Protein AF-0000000080302665 (afdb_homodimer)

Secondary structure (DSSP, 8-state):
-EEEEEEE-TT-HHHHHHHHHHHHHTTTS-EEEEEEE--HHHHHHHHT---GGGSHHHHHHHHHHHHHHHHHHT------SSSS---HHHHHHHHHTS-TT----HHHHHHHHHHHHSSS--TT-HHHHHHHHHHH--SS-TTSHHHHHHHHHHHHHHHHTT--SSSEEEETTEEEESHHHHHHHHHHHTT-TTTTSHHHHHHTS----PPP--/-EEEEEEE-TT-HHHHHHHHHHHHHTTTS-EEEEEEE--HHHHHHHHT---GGGSHHHHHHHHHHHHHHHHHHT------SSSS---HHHHHHHHHTS-TT----HHHHHHHHHHHHSSS--TT-HHHHHHHHHHH--SS-TTSHHHHHHHHHHHHHHHHTT--SSSEEEETTEEEESHHHHHHHHHHHTT-HHHHSHHHHHHTS----PPP--

Radius of gyration: 22.46 Å; Cα contacts (8 Å, |Δi|>4): 726; chains: 2; bounding box: 44×65×54 Å

Structure (mmCIF, N/CA/C/O backbone):
data_AF-0000000080302665-model_v1
#
loop_
_entity.id
_entity.type
_entity.pdbx_description
1 polymer '2-hydroxychromene-2-carboxylate isomerase'
#
loop_
_atom_site.group_PDB
_atom_site.id
_atom_site.type_symbol
_atom_site.label_atom_id
_atom_site.label_alt_id
_atom_site.label_comp_id
_atom_site.label_asym_id
_atom_site.label_entity_id
_atom_site.label_seq_id
_atom_site.pdbx_PDB_ins_code
_atom_site.Cartn_x
_atom_site.Cartn_y
_atom_site.Cartn_z
_atom_site.occupancy
_atom_site.B_iso_or_equiv
_atom_site.auth_seq_id
_atom_site.auth_comp_id
_atom_site.auth_asym_id
_atom_site.auth_atom_id
_atom_site.pdbx_PDB_model_num
ATOM 1 N N . MET A 1 1 ? -13.914 -25.578 5.695 1 91.56 1 MET A N 1
ATOM 2 C CA . MET A 1 1 ? -12.617 -25.438 5.031 1 91.56 1 MET A CA 1
ATOM 3 C C . MET A 1 1 ? -12.539 -24.109 4.285 1 91.56 1 MET A C 1
ATOM 5 O O . MET A 1 1 ? -13.477 -23.734 3.57 1 91.56 1 MET A O 1
ATOM 9 N N . LEU A 1 2 ? -11.477 -23.328 4.523 1 94.31 2 LEU A N 1
ATOM 10 C CA . LEU A 1 2 ? -11.227 -22.062 3.859 1 94.31 2 LEU A CA 1
ATOM 11 C C . LEU A 1 2 ? -10.719 -22.281 2.438 1 94.31 2 LEU A C 1
ATOM 13 O O . LEU A 1 2 ? -9.703 -22.938 2.232 1 94.31 2 LEU A O 1
ATOM 17 N N . ASP A 1 3 ? -11.523 -21.781 1.438 1 97.88 3 ASP A N 1
ATOM 18 C CA . ASP A 1 3 ? -11.125 -21.859 0.038 1 97.88 3 ASP A CA 1
ATOM 19 C C . ASP A 1 3 ? -10.547 -20.531 -0.442 1 97.88 3 ASP A C 1
ATOM 21 O O . ASP A 1 3 ? -11.273 -19.547 -0.567 1 97.88 3 ASP A O 1
ATOM 25 N N . ILE A 1 4 ? -9.305 -20.5 -0.77 1 98.62 4 ILE A N 1
ATOM 26 C CA . ILE A 1 4 ? -8.602 -19.25 -1.061 1 98.62 4 ILE A CA 1
ATOM 27 C C . ILE A 1 4 ? -8.141 -19.25 -2.518 1 98.62 4 ILE A C 1
ATOM 29 O O . ILE A 1 4 ? -7.488 -20.188 -2.973 1 98.62 4 ILE A O 1
ATOM 33 N N . ASP A 1 5 ? -8.539 -18.281 -3.295 1 98.81 5 ASP A N 1
ATOM 34 C CA . ASP A 1 5 ? -7.863 -17.953 -4.547 1 98.81 5 ASP A CA 1
ATOM 35 C C . ASP A 1 5 ? -6.707 -16.984 -4.309 1 98.81 5 ASP A C 1
ATOM 37 O O . ASP A 1 5 ? -6.902 -15.906 -3.746 1 98.81 5 ASP A O 1
ATOM 41 N N . PHE A 1 6 ? -5.559 -17.391 -4.609 1 98.88 6 PHE A N 1
ATOM 42 C CA . PHE A 1 6 ? -4.352 -16.594 -4.441 1 98.88 6 PHE A CA 1
ATOM 43 C C . PHE A 1 6 ? -3.895 -16.016 -5.777 1 98.88 6 PHE A C 1
ATOM 45 O O . PHE A 1 6 ? -3.232 -16.703 -6.559 1 98.88 6 PHE A O 1
ATOM 52 N N . TYR A 1 7 ? -4.238 -14.781 -6.109 1 98.94 7 TYR A N 1
ATOM 53 C CA . TYR A 1 7 ? -3.836 -14.102 -7.336 1 98.94 7 TYR A CA 1
ATOM 54 C C . TYR A 1 7 ? -2.441 -13.5 -7.191 1 98.94 7 TYR A C 1
ATOM 56 O O . TYR A 1 7 ? -2.176 -12.75 -6.254 1 98.94 7 TYR A O 1
ATOM 64 N N . PHE A 1 8 ? -1.547 -13.812 -8.141 1 98.88 8 PHE A N 1
ATOM 65 C CA . PHE A 1 8 ? -0.193 -13.297 -7.98 1 98.88 8 PHE A CA 1
ATOM 66 C C . PHE A 1 8 ? 0.51 -13.195 -9.328 1 98.88 8 PHE A C 1
ATOM 68 O O . PHE A 1 8 ? 0.053 -13.766 -10.32 1 98.88 8 PHE A O 1
ATOM 75 N N . ASP A 1 9 ? 1.439 -12.391 -9.422 1 98.88 9 ASP A N 1
ATOM 76 C CA . ASP A 1 9 ? 2.479 -12.258 -10.438 1 98.88 9 ASP A CA 1
ATOM 77 C C . ASP A 1 9 ? 3.869 -12.352 -9.812 1 98.88 9 ASP A C 1
ATOM 79 O O . ASP A 1 9 ? 4.172 -11.641 -8.852 1 98.88 9 ASP A O 1
ATOM 83 N N . PRO A 1 10 ? 4.723 -13.195 -10.336 1 98.62 10 PRO A N 1
ATOM 84 C CA . PRO A 1 10 ? 6.043 -13.383 -9.727 1 98.62 10 PRO A CA 1
ATOM 85 C C . PRO A 1 10 ? 6.863 -12.094 -9.703 1 98.62 10 PRO A C 1
ATOM 87 O O . PRO A 1 10 ? 7.891 -12.023 -9.016 1 98.62 10 PRO A O 1
ATOM 90 N N . VAL A 1 11 ? 6.449 -11.086 -10.375 1 97.44 11 VAL A N 1
ATOM 91 C CA . VAL A 1 11 ? 7.176 -9.82 -10.391 1 97.44 11 VAL A CA 1
ATOM 92 C C . VAL A 1 11 ? 7.051 -9.141 -9.023 1 97.44 11 VAL A C 1
ATOM 94 O O . VAL A 1 11 ? 7.871 -8.289 -8.672 1 97.44 11 VAL A O 1
ATOM 97 N N . SER A 1 12 ? 6.055 -9.484 -8.234 1 97.75 12 SER A N 1
ATOM 98 C CA . SER A 1 12 ? 5.773 -8.805 -6.973 1 97.75 12 SER A CA 1
ATOM 99 C C . SER A 1 12 ? 6.531 -9.453 -5.82 1 97.75 12 SER A C 1
ATOM 101 O O . SER A 1 12 ? 6.301 -10.617 -5.492 1 97.75 12 SER A O 1
ATOM 103 N N . PRO A 1 13 ? 7.32 -8.703 -5.141 1 97.25 13 PRO A N 1
ATOM 104 C CA . PRO A 1 13 ? 7.984 -9.266 -3.959 1 97.25 13 PRO A CA 1
ATOM 105 C C . PRO A 1 13 ? 7.012 -9.539 -2.812 1 97.25 13 PRO A C 1
ATOM 107 O O . PRO A 1 13 ? 7.238 -10.445 -2.01 1 97.25 13 PRO A O 1
ATOM 110 N N . TYR A 1 14 ? 5.953 -8.789 -2.729 1 98.12 14 TYR A N 1
ATOM 111 C CA . TYR A 1 14 ? 4.945 -9.039 -1.705 1 98.12 14 TYR A CA 1
ATOM 112 C C . TYR A 1 14 ? 4.258 -10.383 -1.929 1 98.12 14 TYR A C 1
ATOM 114 O O . TYR A 1 14 ? 3.896 -11.07 -0.971 1 98.12 14 TYR A O 1
ATOM 122 N N . ALA A 1 15 ? 4.066 -10.672 -3.195 1 98.56 15 ALA A N 1
ATOM 123 C CA . ALA A 1 15 ? 3.482 -11.977 -3.518 1 98.56 15 ALA A CA 1
ATOM 124 C C . ALA A 1 15 ? 4.387 -13.109 -3.059 1 98.56 15 ALA A C 1
ATOM 126 O O . ALA A 1 15 ? 3.912 -14.125 -2.541 1 98.56 15 ALA A O 1
ATOM 127 N N . CYS A 1 16 ? 5.707 -12.93 -3.244 1 98.5 16 CYS A N 1
ATOM 128 C CA . CYS A 1 16 ? 6.664 -13.93 -2.785 1 98.5 16 CYS A CA 1
ATOM 129 C C . CYS A 1 16 ? 6.586 -14.109 -1.274 1 98.5 16 CYS A C 1
ATOM 131 O O . CYS A 1 16 ? 6.492 -15.234 -0.782 1 98.5 16 CYS A O 1
ATOM 133 N N . LEU A 1 17 ? 6.555 -13.016 -0.546 1 98.44 17 LEU A N 1
ATOM 134 C CA . LEU A 1 17 ? 6.492 -13.086 0.91 1 98.44 17 LEU A CA 1
ATOM 135 C C . LEU A 1 17 ? 5.191 -13.734 1.369 1 98.44 17 LEU A C 1
ATOM 137 O O . LEU A 1 17 ? 5.191 -14.57 2.271 1 98.44 17 LEU A O 1
ATOM 141 N N . ALA A 1 18 ? 4.094 -13.312 0.755 1 98.69 18 ALA A N 1
ATOM 142 C CA . ALA A 1 18 ? 2.795 -13.859 1.141 1 98.69 18 ALA A CA 1
ATOM 143 C C . ALA A 1 18 ? 2.732 -15.359 0.881 1 98.69 18 ALA A C 1
ATOM 145 O O . ALA A 1 18 ? 2.23 -16.125 1.715 1 98.69 18 ALA A O 1
ATOM 146 N N . PHE A 1 19 ? 3.238 -15.781 -0.274 1 98.75 19 PHE A N 1
ATOM 147 C CA . PHE A 1 19 ? 3.262 -17.203 -0.63 1 98.75 19 PHE A CA 1
ATOM 148 C C . PHE A 1 19 ? 4.039 -18 0.405 1 98.75 19 PHE A C 1
ATOM 150 O O . PHE A 1 19 ? 3.555 -19.031 0.888 1 98.75 19 PHE A O 1
ATOM 157 N N . GLU A 1 20 ? 5.188 -17.516 0.778 1 98.25 20 GLU A N 1
ATOM 158 C CA . GLU A 1 20 ? 6.059 -18.234 1.7 1 98.25 20 GLU A CA 1
ATOM 159 C C . GLU A 1 20 ? 5.492 -18.234 3.117 1 98.25 20 GLU A C 1
ATOM 161 O O . GLU A 1 20 ? 5.641 -19.203 3.855 1 98.25 20 GLU A O 1
ATOM 166 N N . HIS A 1 21 ? 4.844 -17.141 3.449 1 98.31 21 HIS A N 1
ATOM 167 C CA . HIS A 1 21 ? 4.348 -16.953 4.812 1 98.31 21 HIS A CA 1
ATOM 168 C C . HIS A 1 21 ? 3.004 -17.656 5.004 1 98.31 21 HIS A C 1
ATOM 170 O O . HIS A 1 21 ? 2.604 -17.938 6.137 1 98.31 21 HIS A O 1
ATOM 176 N N . LEU A 1 22 ? 2.328 -17.984 3.963 1 98.25 22 LEU A N 1
ATOM 177 C CA . LEU A 1 22 ? 0.931 -18.406 3.945 1 98.25 22 LEU A CA 1
ATOM 178 C C . LEU A 1 22 ? 0.719 -19.625 4.836 1 98.25 22 LEU A C 1
ATOM 180 O O . LEU A 1 22 ? -0.171 -19.625 5.691 1 98.25 22 LEU A O 1
ATOM 184 N N . PRO A 1 23 ? 1.587 -20.672 4.723 1 97.44 23 PRO A N 1
ATOM 185 C CA . PRO A 1 23 ? 1.359 -21.844 5.566 1 97.44 23 PRO A CA 1
ATOM 186 C C . PRO A 1 23 ? 1.449 -21.531 7.059 1 97.44 23 PRO A C 1
ATOM 188 O O . PRO A 1 23 ? 0.625 -22 7.844 1 97.44 23 PRO A O 1
ATOM 191 N N . GLN A 1 24 ? 2.396 -20.688 7.426 1 97.56 24 GLN A N 1
ATOM 192 C CA . GLN A 1 24 ? 2.543 -20.312 8.828 1 97.56 24 GLN A CA 1
ATOM 193 C C . GLN A 1 24 ? 1.374 -19.438 9.289 1 97.56 24 GLN A C 1
ATOM 195 O O . GLN A 1 24 ? 0.871 -19.609 10.398 1 97.56 24 GLN A O 1
ATOM 200 N N . ALA A 1 25 ? 0.979 -18.5 8.445 1 97.5 25 ALA A N 1
ATOM 201 C CA . ALA A 1 25 ? -0.105 -17.578 8.781 1 97.5 25 ALA A CA 1
ATOM 202 C C . ALA A 1 25 ? -1.413 -18.328 9.008 1 97.5 25 ALA A C 1
ATOM 204 O O . ALA A 1 25 ? -2.227 -17.938 9.844 1 97.5 25 ALA A O 1
ATOM 205 N N . LEU A 1 26 ? -1.594 -19.438 8.305 1 97.5 26 LEU A N 1
ATOM 206 C CA . LEU A 1 26 ? -2.865 -20.156 8.344 1 97.5 26 LEU A CA 1
ATOM 207 C C . LEU A 1 26 ? -2.766 -21.406 9.219 1 97.5 26 LEU A C 1
ATOM 209 O O . LEU A 1 26 ? -3.627 -22.281 9.164 1 97.5 26 LEU A O 1
ATOM 213 N N . GLU A 1 27 ? -1.703 -21.469 9.984 1 96.88 27 GLU A N 1
ATOM 214 C CA . GLU A 1 27 ? -1.515 -22.625 10.859 1 96.88 27 GLU A CA 1
ATOM 215 C C . GLU A 1 27 ? -2.723 -22.828 11.773 1 96.88 27 GLU A C 1
ATOM 217 O O . GLU A 1 27 ? -3.229 -21.875 12.367 1 96.88 27 GLU A O 1
ATOM 222 N N . GLY A 1 28 ? -3.24 -24.062 11.836 1 96.25 28 GLY A N 1
ATOM 223 C CA . GLY A 1 28 ? -4.371 -24.406 12.688 1 96.25 28 GLY A CA 1
ATOM 224 C C . GLY A 1 28 ? -5.707 -24.297 11.969 1 96.25 28 GLY A C 1
ATOM 225 O O . GLY A 1 28 ? -6.742 -24.688 12.516 1 96.25 28 GLY A O 1
ATOM 226 N N . LEU A 1 29 ? -5.684 -23.812 10.773 1 96 29 LEU A N 1
ATOM 227 C CA . LEU A 1 29 ? -6.902 -23.703 9.977 1 96 29 LEU A CA 1
ATOM 228 C C . LEU A 1 29 ? -6.926 -24.75 8.867 1 96 29 LEU A C 1
ATOM 230 O O . LEU A 1 29 ? -5.879 -25.125 8.336 1 96 29 LEU A O 1
ATOM 234 N N . SER A 1 30 ? -8.078 -25.281 8.602 1 96.5 30 SER A N 1
ATOM 235 C CA . SER A 1 30 ? -8.273 -26.094 7.41 1 96.5 30 SER A CA 1
ATOM 236 C C . SER A 1 30 ? -8.5 -25.219 6.176 1 96.5 30 SER A C 1
ATOM 238 O O . SER A 1 30 ? -9.422 -24.391 6.152 1 96.5 30 SER A O 1
ATOM 240 N N . TYR A 1 31 ? -7.625 -25.359 5.191 1 97.5 31 TYR A N 1
ATOM 241 C CA . TYR A 1 31 ? -7.734 -24.469 4.031 1 97.5 31 TYR A CA 1
ATOM 242 C C . TYR A 1 31 ? -7.266 -25.188 2.766 1 97.5 31 TYR A C 1
ATOM 244 O O . TYR A 1 31 ? -6.566 -26.203 2.838 1 97.5 31 TYR A O 1
ATOM 252 N N . ALA A 1 32 ? -7.73 -24.719 1.673 1 97.81 32 ALA A N 1
ATOM 253 C CA . ALA A 1 32 ? -7.242 -25.031 0.331 1 97.81 32 ALA A CA 1
ATOM 254 C C . ALA A 1 32 ? -6.914 -23.75 -0.444 1 97.81 32 ALA A C 1
ATOM 256 O O . ALA A 1 32 ? -7.641 -22.766 -0.354 1 97.81 32 ALA A O 1
ATOM 257 N N . VAL A 1 33 ? -5.844 -23.797 -1.149 1 98.25 33 VAL A N 1
ATOM 258 C CA . VAL A 1 33 ? -5.438 -22.641 -1.921 1 98.25 33 VAL A CA 1
ATOM 259 C C . VAL A 1 33 ? -5.379 -22.984 -3.406 1 98.25 33 VAL A C 1
ATOM 261 O O . VAL A 1 33 ? -4.781 -24 -3.787 1 98.25 33 VAL A O 1
ATOM 264 N N . ARG A 1 34 ? -6.062 -22.25 -4.203 1 98.5 34 ARG A N 1
ATOM 265 C CA . ARG A 1 34 ? -5.883 -22.25 -5.648 1 98.5 34 ARG A CA 1
ATOM 266 C C . ARG A 1 34 ? -4.996 -21.094 -6.086 1 98.5 34 ARG A C 1
ATOM 268 O O . ARG A 1 34 ? -5.367 -19.922 -5.934 1 98.5 34 ARG A O 1
ATOM 275 N N . TYR A 1 35 ? -3.859 -21.391 -6.559 1 98.75 35 TYR A N 1
ATOM 276 C CA . TYR A 1 35 ? -2.934 -20.359 -7.027 1 98.75 35 TYR A CA 1
ATOM 277 C C . TYR A 1 35 ? -3.291 -19.906 -8.438 1 98.75 35 TYR A C 1
ATOM 279 O O . TYR A 1 35 ? -3.426 -20.719 -9.344 1 98.75 35 TYR A O 1
ATOM 287 N N . ARG A 1 36 ? -3.428 -18.609 -8.633 1 98.69 36 ARG A N 1
ATOM 288 C CA . ARG A 1 36 ? -3.896 -18.047 -9.898 1 98.69 36 ARG A CA 1
ATOM 289 C C . ARG A 1 36 ? -2.914 -17.016 -10.445 1 98.69 36 ARG A C 1
ATOM 291 O O . ARG A 1 36 ? -3.029 -15.828 -10.148 1 98.69 36 ARG A O 1
ATOM 298 N N . PRO A 1 37 ? -2.02 -17.469 -11.328 1 98.75 37 PRO A N 1
ATOM 299 C CA . PRO A 1 37 ? -1.153 -16.484 -11.984 1 98.75 37 PRO A CA 1
ATOM 300 C C . PRO A 1 37 ? -1.936 -15.477 -12.828 1 98.75 37 PRO A C 1
ATOM 302 O O . PRO A 1 37 ? -2.842 -15.859 -13.57 1 98.75 37 PRO A O 1
ATOM 305 N N . VAL A 1 38 ? -1.624 -14.234 -12.688 1 98.88 38 VAL A N 1
ATOM 306 C CA . VAL A 1 38 ? -2.223 -13.141 -13.453 1 98.88 38 VAL A CA 1
ATOM 307 C C . VAL A 1 38 ? -1.138 -12.156 -13.883 1 98.88 38 VAL A C 1
ATOM 309 O O . VAL A 1 38 ? -0.105 -12.031 -13.219 1 98.88 38 VAL A O 1
ATOM 312 N N . LEU A 1 39 ? -1.388 -11.547 -15.008 1 98.75 39 LEU A N 1
ATOM 313 C CA . LEU A 1 39 ? -0.465 -10.523 -15.477 1 98.75 39 LEU A CA 1
ATOM 314 C C . LEU A 1 39 ? -0.756 -9.18 -14.812 1 98.75 39 LEU A C 1
ATOM 316 O O . LEU A 1 39 ? -1.741 -8.516 -15.141 1 98.75 39 LEU A O 1
ATOM 320 N N . PHE A 1 40 ? 0.15 -8.773 -13.93 1 98.19 40 PHE A N 1
ATOM 321 C CA . PHE A 1 40 ? -0.046 -7.547 -13.164 1 98.19 40 PHE A CA 1
ATOM 322 C C . PHE A 1 40 ? -0.107 -6.336 -14.086 1 98.19 40 PHE A C 1
ATOM 324 O O . PHE A 1 40 ? -0.953 -5.457 -13.906 1 98.19 40 PHE A O 1
ATOM 331 N N . ALA A 1 41 ? 0.733 -6.285 -15.078 1 96.81 41 ALA A N 1
ATOM 332 C CA . ALA A 1 41 ? 0.756 -5.18 -16.031 1 96.81 41 ALA A CA 1
ATOM 333 C C . ALA A 1 41 ? -0.602 -5.012 -16.703 1 96.81 41 ALA A C 1
ATOM 335 O O . ALA A 1 41 ? -1.029 -3.887 -16.984 1 96.81 41 ALA A O 1
ATOM 336 N N . GLY A 1 42 ? -1.218 -6.156 -17 1 97 42 GLY A N 1
ATOM 337 C CA . GLY A 1 42 ? -2.557 -6.094 -17.562 1 97 42 GLY A CA 1
ATOM 338 C C . GLY A 1 42 ? -3.568 -5.457 -16.641 1 97 42 GLY A C 1
ATOM 339 O O . GLY A 1 42 ? -4.422 -4.684 -17.078 1 97 42 GLY A O 1
ATOM 340 N N . MET A 1 43 ? -3.479 -5.762 -15.359 1 96.75 43 MET A N 1
ATOM 341 C CA . MET A 1 43 ? -4.352 -5.164 -14.352 1 96.75 43 MET A CA 1
ATOM 342 C C . MET A 1 43 ? -4.117 -3.662 -14.25 1 96.75 43 MET A C 1
ATOM 344 O O . MET A 1 43 ? -5.07 -2.883 -14.195 1 96.75 43 MET A O 1
ATOM 348 N N . LEU A 1 44 ? -2.836 -3.289 -14.203 1 96 44 LEU A N 1
ATOM 349 C CA . LEU A 1 44 ? -2.467 -1.879 -14.141 1 96 44 LEU A CA 1
ATOM 350 C C . LEU A 1 44 ? -3.014 -1.115 -15.336 1 96 44 LEU A C 1
ATOM 352 O O . LEU A 1 44 ? -3.555 -0.017 -15.188 1 96 44 LEU A O 1
ATOM 356 N N . ALA A 1 45 ? -2.883 -1.686 -16.516 1 95.88 45 ALA A N 1
ATOM 357 C CA . ALA A 1 45 ? -3.395 -1.065 -17.734 1 95.88 45 ALA A CA 1
ATOM 358 C C . ALA A 1 45 ? -4.91 -0.884 -17.656 1 95.88 45 ALA A C 1
ATOM 360 O O . ALA A 1 45 ? -5.43 0.184 -17.984 1 95.88 45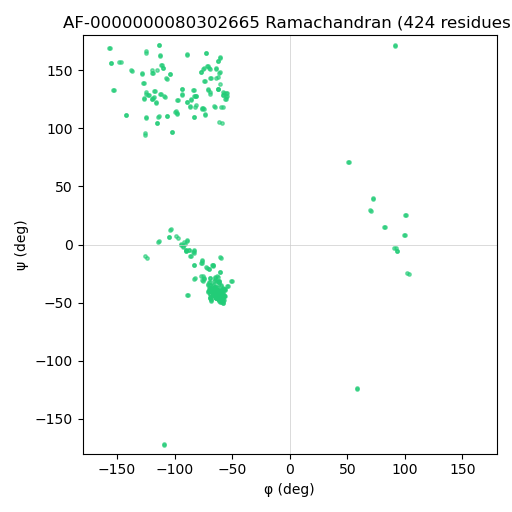 ALA A O 1
ATOM 361 N N . HIS A 1 46 ? -5.586 -1.893 -17.203 1 96.69 46 HIS A N 1
ATOM 362 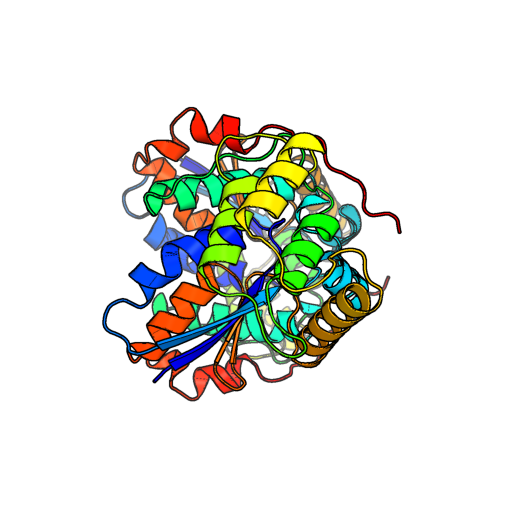C CA . HIS A 1 46 ? -7.039 -1.831 -17.109 1 96.69 46 HIS A CA 1
ATOM 363 C C . HIS A 1 46 ? -7.484 -0.71 -16.172 1 96.69 46 HIS A C 1
ATOM 365 O O . HIS A 1 46 ? -8.383 0.067 -16.516 1 96.69 46 HIS A O 1
ATOM 371 N N . TRP A 1 47 ? -6.816 -0.631 -15.062 1 95.69 47 TRP A N 1
ATOM 372 C CA . TRP A 1 47 ? -7.23 0.321 -14.039 1 95.69 47 TRP A CA 1
ATOM 373 C C . TRP A 1 47 ? -6.594 1.687 -14.273 1 95.69 47 TRP A C 1
ATOM 375 O O . TRP A 1 47 ? -6.859 2.639 -13.539 1 95.69 47 TRP A O 1
ATOM 385 N N . GLY A 1 48 ? -5.734 1.808 -15.242 1 92.81 48 GLY A N 1
ATOM 386 C CA . GLY A 1 48 ? -5.109 3.072 -15.594 1 92.81 48 GLY A CA 1
ATOM 387 C C . GLY A 1 48 ? -4.074 3.529 -14.586 1 92.81 48 GLY A C 1
ATOM 388 O O . GLY A 1 48 ? -3.986 4.719 -14.273 1 92.81 48 GLY A O 1
ATOM 389 N N . GLN A 1 49 ? -3.287 2.555 -14.086 1 90.88 49 GLN A N 1
ATOM 390 C CA . GLN A 1 49 ? -2.303 2.857 -13.055 1 90.88 49 GLN A CA 1
ATOM 391 C C . GLN A 1 49 ? -0.888 2.545 -13.531 1 90.88 49 GLN A C 1
ATOM 393 O O . GLN A 1 49 ? -0.689 1.652 -14.359 1 90.88 49 GLN A O 1
ATOM 398 N N . LYS A 1 50 ? 0.001 3.385 -13 1 89.5 50 LYS A N 1
ATOM 399 C CA . LYS A 1 50 ? 1.403 2.986 -13.086 1 89.5 50 LYS A CA 1
ATOM 400 C C . LYS A 1 50 ? 1.734 1.916 -12.055 1 89.5 50 LYS A C 1
ATOM 402 O O . LYS A 1 50 ? 1.168 1.908 -10.961 1 89.5 50 LYS A O 1
ATOM 407 N N . GLY A 1 51 ? 2.684 1.087 -12.492 1 88.94 51 GLY A N 1
ATOM 408 C CA . GLY A 1 51 ? 3.205 0.158 -11.5 1 88.94 51 GLY A CA 1
ATOM 409 C C . GLY A 1 51 ? 4.023 0.837 -10.414 1 88.94 51 GLY A C 1
ATOM 410 O O . GLY A 1 51 ? 4.719 1.819 -10.68 1 88.94 51 GLY A O 1
ATOM 411 N N . PRO A 1 52 ? 3.869 0.296 -9.18 1 85.75 52 PRO A N 1
ATOM 412 C CA . PRO A 1 52 ? 4.648 0.887 -8.094 1 85.75 52 PRO A CA 1
ATOM 413 C C . PRO A 1 52 ? 6.133 1.017 -8.43 1 85.75 52 PRO A C 1
ATOM 415 O O . PRO A 1 52 ? 6.773 1.998 -8.047 1 85.75 52 PRO A O 1
ATOM 418 N N . ALA A 1 53 ? 6.598 0.146 -9.188 1 83.94 53 ALA A N 1
ATOM 419 C CA . ALA A 1 53 ? 8.031 0.1 -9.469 1 83.94 53 ALA A CA 1
ATOM 420 C C . ALA A 1 53 ? 8.398 1.082 -10.578 1 83.94 53 ALA A C 1
ATOM 422 O O . ALA A 1 53 ? 9.578 1.316 -10.836 1 83.94 53 ALA A O 1
ATOM 423 N N . GLU A 1 54 ? 7.383 1.699 -11.141 1 86.56 54 GLU A N 1
ATOM 424 C CA . GLU A 1 54 ? 7.633 2.682 -12.188 1 86.56 54 GLU A CA 1
ATOM 425 C C . GLU A 1 54 ? 7.898 4.066 -11.602 1 86.56 54 GLU A C 1
ATOM 427 O O . GLU A 1 54 ? 8.281 4.988 -12.32 1 86.56 54 GLU A O 1
ATOM 432 N N . ILE A 1 55 ? 7.664 4.203 -10.312 1 89.69 55 ILE A N 1
ATOM 433 C CA . ILE A 1 55 ? 7.965 5.402 -9.539 1 89.69 55 ILE A CA 1
ATOM 434 C C . ILE A 1 55 ? 9.18 5.152 -8.648 1 89.69 55 ILE A C 1
ATOM 436 O O . ILE A 1 55 ? 9.078 4.453 -7.633 1 89.69 55 ILE A O 1
ATOM 440 N N . GLU A 1 56 ? 10.25 5.809 -8.984 1 90.44 56 GLU A N 1
ATOM 441 C CA . GLU A 1 56 ? 11.547 5.43 -8.43 1 90.44 56 GLU A CA 1
ATOM 442 C C . GLU A 1 56 ? 11.531 5.5 -6.906 1 90.44 56 GLU A C 1
ATOM 444 O O . GLU A 1 56 ? 11.938 4.547 -6.234 1 90.44 56 GLU A O 1
ATOM 449 N N . PRO A 1 57 ? 11.047 6.668 -6.316 1 93.06 57 PRO A N 1
ATOM 450 C CA . PRO A 1 57 ? 11.055 6.688 -4.852 1 93.06 57 PRO A CA 1
ATOM 451 C C . PRO A 1 57 ? 10.148 5.621 -4.246 1 93.06 57 PRO A C 1
ATOM 453 O O . PRO A 1 57 ? 10.438 5.094 -3.17 1 93.06 57 PRO A O 1
ATOM 456 N N . LYS A 1 58 ? 9.086 5.312 -4.93 1 94.81 58 LYS A N 1
ATOM 457 C CA . LYS A 1 58 ? 8.18 4.27 -4.461 1 94.81 58 LYS A CA 1
ATOM 458 C C . LYS A 1 58 ? 8.82 2.891 -4.586 1 94.81 58 LYS A C 1
ATOM 460 O O . LYS A 1 58 ? 8.664 2.045 -3.701 1 94.81 58 LYS A O 1
ATOM 465 N N . ARG A 1 59 ? 9.508 2.656 -5.648 1 93.12 59 ARG A N 1
ATOM 466 C CA . ARG A 1 59 ? 10.25 1.413 -5.816 1 93.12 59 ARG A CA 1
ATOM 467 C C . ARG A 1 59 ? 11.266 1.226 -4.695 1 93.12 59 ARG A C 1
ATOM 469 O O . ARG A 1 59 ? 11.328 0.16 -4.078 1 93.12 59 ARG A O 1
ATOM 476 N N . ALA A 1 60 ? 12.031 2.285 -4.441 1 93.38 60 ALA A N 1
ATOM 477 C CA . ALA A 1 60 ? 13.031 2.225 -3.383 1 93.38 60 ALA A CA 1
ATOM 478 C C . ALA A 1 60 ? 12.391 1.929 -2.033 1 93.38 60 ALA A C 1
ATOM 480 O O . ALA A 1 60 ? 12.875 1.082 -1.278 1 93.38 60 ALA A O 1
ATOM 481 N N . TRP A 1 61 ? 11.297 2.613 -1.77 1 94.56 61 TRP A N 1
ATOM 482 C CA . TRP A 1 61 ? 10.57 2.379 -0.526 1 94.56 61 TRP A CA 1
ATOM 483 C C . TRP A 1 61 ? 10.078 0.938 -0.448 1 94.56 61 TRP A C 1
ATOM 485 O O . TRP A 1 61 ? 10.203 0.286 0.59 1 94.56 61 TRP A O 1
ATOM 495 N N . THR A 1 62 ? 9.539 0.464 -1.541 1 95 62 THR A N 1
ATOM 496 C CA . THR A 1 62 ? 8.984 -0.884 -1.595 1 95 62 THR A CA 1
ATOM 497 C C . THR A 1 62 ? 10.039 -1.92 -1.229 1 95 62 THR A C 1
ATOM 499 O O . THR A 1 62 ? 9.797 -2.791 -0.389 1 95 62 THR A O 1
ATOM 502 N N . PHE A 1 63 ? 11.188 -1.803 -1.721 1 94.62 63 PHE A N 1
ATOM 503 C CA . PHE A 1 63 ? 12.227 -2.799 -1.482 1 94.62 63 PHE A CA 1
ATOM 504 C C . PHE A 1 63 ? 12.797 -2.66 -0.074 1 94.62 63 PHE A C 1
ATOM 506 O O . PHE A 1 63 ? 13.18 -3.656 0.546 1 94.62 63 PHE A O 1
ATOM 513 N N . ARG A 1 64 ? 12.82 -1.418 0.477 1 95.88 64 ARG A N 1
ATOM 514 C CA . ARG A 1 64 ? 13.195 -1.257 1.877 1 95.88 64 ARG A CA 1
ATOM 515 C C . ARG A 1 64 ? 12.188 -1.932 2.799 1 95.88 64 ARG A C 1
ATOM 517 O O . ARG A 1 64 ? 12.57 -2.652 3.723 1 95.88 64 ARG A O 1
ATOM 524 N N . GLN A 1 65 ? 10.914 -1.69 2.469 1 96.62 65 GLN A N 1
ATOM 525 C CA . GLN A 1 65 ? 9.875 -2.26 3.312 1 96.62 65 GLN A CA 1
ATOM 526 C C . GLN A 1 65 ? 9.836 -3.781 3.191 1 96.62 65 GLN A C 1
ATOM 528 O O . GLN A 1 65 ? 9.789 -4.488 4.199 1 96.62 65 GLN A O 1
ATOM 533 N N . VAL A 1 66 ? 9.852 -4.254 1.953 1 96.31 66 VAL A N 1
ATOM 534 C CA . VAL A 1 66 ? 9.727 -5.691 1.742 1 96.31 66 VAL A CA 1
ATOM 535 C C . VAL A 1 66 ? 10.953 -6.402 2.314 1 96.31 66 VAL A C 1
ATOM 537 O O . VAL A 1 66 ? 10.836 -7.516 2.838 1 96.31 66 VAL A O 1
ATOM 540 N N . GLY A 1 67 ? 12.164 -5.82 2.162 1 95.75 67 GLY A N 1
ATOM 541 C CA . GLY A 1 67 ? 13.344 -6.371 2.809 1 95.75 67 GLY A CA 1
ATOM 542 C C . GLY A 1 67 ? 13.203 -6.488 4.316 1 95.75 67 GLY A C 1
ATOM 543 O O . GLY A 1 67 ? 13.539 -7.523 4.898 1 95.75 67 GLY A O 1
ATOM 544 N N . TRP A 1 68 ? 12.664 -5.438 4.941 1 96.69 68 TRP A N 1
ATOM 545 C CA . TRP A 1 68 ? 12.438 -5.426 6.383 1 96.69 68 TRP A CA 1
ATOM 546 C C . TRP A 1 68 ? 11.414 -6.484 6.777 1 96.69 68 TRP A C 1
ATOM 548 O O . TRP A 1 68 ? 11.602 -7.207 7.758 1 96.69 68 TRP A O 1
ATOM 558 N N . LEU A 1 69 ? 10.352 -6.602 5.996 1 96.94 69 LEU A N 1
ATOM 559 C CA . LEU A 1 69 ? 9.312 -7.586 6.273 1 96.94 69 LEU A CA 1
ATOM 560 C C . LEU A 1 69 ? 9.852 -9.008 6.133 1 96.94 69 LEU A C 1
ATOM 562 O O . LEU A 1 69 ? 9.531 -9.875 6.941 1 96.94 69 LEU A O 1
ATOM 566 N N . ALA A 1 70 ? 10.641 -9.234 5.07 1 96.81 70 ALA A N 1
ATOM 567 C CA . ALA A 1 70 ? 11.281 -10.531 4.898 1 96.81 70 ALA A CA 1
ATOM 568 C C . ALA A 1 70 ? 12.133 -10.891 6.113 1 96.81 70 ALA A C 1
ATOM 570 O O . ALA A 1 70 ? 12.047 -12.016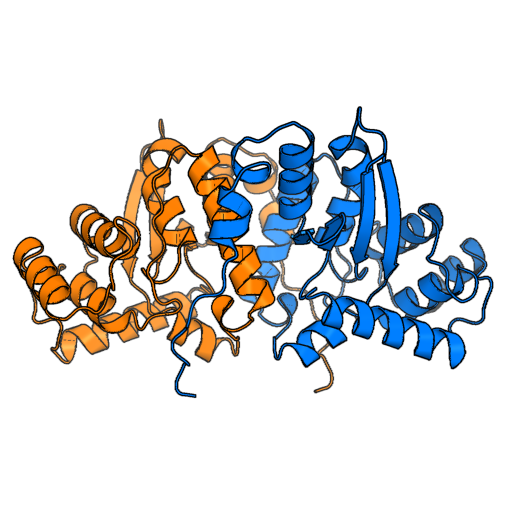 6.629 1 96.81 70 ALA A O 1
ATOM 571 N N . HIS A 1 71 ? 12.883 -9.953 6.586 1 95.25 71 HIS A N 1
ATOM 572 C CA . HIS A 1 71 ? 13.719 -10.133 7.766 1 95.25 71 HIS A CA 1
ATOM 573 C C . HIS A 1 71 ? 12.883 -10.469 8.992 1 95.25 71 HIS A C 1
ATOM 575 O O . HIS A 1 71 ? 13.195 -11.398 9.734 1 95.25 71 HIS A O 1
ATOM 581 N N . ARG A 1 72 ? 11.805 -9.781 9.188 1 94.5 72 ARG A N 1
ATOM 582 C CA . ARG A 1 72 ? 10.938 -9.969 10.344 1 94.5 72 ARG A CA 1
ATOM 583 C C . ARG A 1 72 ? 10.273 -11.344 10.312 1 94.5 72 ARG A C 1
ATOM 585 O O . ARG A 1 72 ? 10.062 -11.961 11.359 1 94.5 72 ARG A O 1
ATOM 592 N N . LEU A 1 73 ? 9.984 -11.805 9.133 1 96 73 LEU A N 1
ATOM 593 C CA . LEU A 1 73 ? 9.258 -13.055 8.969 1 96 73 LEU A CA 1
ATOM 594 C C . LEU A 1 73 ? 10.219 -14.234 8.875 1 96 73 LEU A C 1
ATOM 596 O O . LEU A 1 73 ? 9.781 -15.383 8.789 1 96 73 LEU A O 1
ATOM 600 N N . GLY A 1 74 ? 11.516 -13.93 8.844 1 96.19 74 GLY A N 1
ATOM 601 C CA . GLY A 1 74 ? 12.508 -14.984 8.703 1 96.19 74 GLY A CA 1
ATOM 602 C C . GLY A 1 74 ? 12.516 -15.609 7.32 1 96.19 74 GLY A C 1
ATOM 603 O O . GLY A 1 74 ? 12.758 -16.812 7.18 1 96.19 74 GLY A O 1
ATOM 604 N N . LEU A 1 75 ? 12.164 -14.867 6.371 1 96.44 75 LEU A N 1
ATOM 605 C CA . LEU A 1 75 ? 12.086 -15.359 5 1 96.44 75 LEU A CA 1
ATOM 606 C C . LEU A 1 75 ? 13.273 -14.867 4.176 1 96.44 75 LEU A C 1
ATOM 608 O O . LEU A 1 75 ? 13.773 -13.766 4.406 1 96.44 75 LEU A O 1
ATOM 612 N N . ARG A 1 76 ? 13.656 -15.664 3.299 1 94 76 ARG A N 1
ATOM 613 C CA . ARG A 1 76 ? 14.734 -15.289 2.383 1 94 76 ARG A CA 1
ATOM 614 C C . ARG A 1 76 ? 14.188 -14.484 1.208 1 94 76 ARG A C 1
ATOM 616 O O . ARG A 1 76 ? 13.156 -14.828 0.631 1 94 76 ARG A O 1
ATOM 623 N N . LEU A 1 77 ? 14.844 -13.406 0.916 1 95.62 77 LEU A N 1
ATOM 624 C CA . LEU A 1 77 ? 14.516 -12.562 -0.229 1 95.62 77 LEU A CA 1
ATOM 625 C C . LEU A 1 77 ? 15.773 -12.016 -0.887 1 95.62 77 LEU A C 1
ATOM 627 O O . LEU A 1 77 ? 16.516 -11.242 -0.275 1 95.62 77 LEU A O 1
ATOM 631 N N . ASP A 1 78 ? 16.062 -12.453 -2.076 1 95.31 78 ASP A N 1
ATOM 632 C CA . ASP A 1 78 ? 17.156 -11.945 -2.914 1 95.31 78 ASP A CA 1
ATOM 633 C C . ASP A 1 78 ? 16.609 -11.266 -4.168 1 95.31 78 ASP A C 1
ATOM 635 O O . ASP A 1 78 ? 16.172 -11.945 -5.105 1 95.31 78 ASP A O 1
ATOM 639 N N . THR A 1 79 ? 16.719 -10.016 -4.258 1 93.19 79 THR A N 1
ATOM 640 C CA . THR A 1 79 ? 16.109 -9.227 -5.324 1 93.19 79 THR A CA 1
ATOM 641 C C . THR A 1 79 ? 16.812 -9.469 -6.652 1 93.19 79 THR A C 1
ATOM 643 O O . THR A 1 79 ? 18.047 -9.508 -6.707 1 93.19 79 THR A O 1
ATOM 646 N N . PRO A 1 80 ? 16.078 -9.672 -7.699 1 94.06 80 PRO A N 1
ATOM 647 C CA . PRO A 1 80 ? 16.703 -9.789 -9.016 1 94.06 80 PRO A CA 1
ATOM 648 C C . PRO A 1 80 ? 17.438 -8.516 -9.43 1 94.06 80 PRO A C 1
ATOM 650 O O . PRO A 1 80 ? 17.172 -7.438 -8.883 1 94.06 80 PRO A O 1
ATOM 653 N N . PRO A 1 81 ? 18.375 -8.648 -10.336 1 91 81 PRO A N 1
ATOM 654 C CA . PRO A 1 81 ? 19.203 -7.496 -10.711 1 91 81 PRO A CA 1
ATOM 655 C C . PRO A 1 81 ? 18.391 -6.402 -11.406 1 91 81 PRO A C 1
ATOM 657 O O . PRO A 1 81 ? 18.766 -5.227 -11.352 1 91 81 PRO A O 1
ATOM 660 N N . GLN A 1 82 ? 17.391 -6.859 -12.094 1 90.19 82 GLN A N 1
ATOM 661 C CA . GLN A 1 82 ? 16.484 -5.926 -12.766 1 90.19 82 GLN A CA 1
ATOM 662 C C . GLN A 1 82 ? 15.062 -6.035 -12.219 1 90.19 82 GLN A C 1
ATOM 664 O O . GLN A 1 82 ? 14.531 -7.141 -12.086 1 90.19 82 GLN A O 1
ATOM 669 N N . HIS A 1 83 ? 14.523 -4.891 -11.93 1 91.62 83 HIS A N 1
ATOM 670 C CA . HIS A 1 83 ? 13.133 -4.824 -11.492 1 91.62 83 HIS A CA 1
ATOM 671 C C . HIS A 1 83 ? 12.508 -3.479 -11.844 1 91.62 83 HIS A C 1
ATOM 673 O O . HIS A 1 83 ? 13.086 -2.43 -11.547 1 91.62 83 HIS A O 1
ATOM 679 N N . PRO A 1 84 ? 11.32 -3.4 -12.414 1 92.12 84 PRO A N 1
ATOM 680 C CA . PRO A 1 84 ? 10.562 -4.586 -12.82 1 92.12 84 PRO A CA 1
ATOM 681 C C . PRO A 1 84 ? 11.195 -5.305 -14.016 1 92.12 84 PRO A C 1
ATOM 683 O O . PRO A 1 84 ? 11.984 -4.707 -14.758 1 92.12 84 PRO A O 1
ATOM 686 N N . PHE A 1 85 ? 10.961 -6.621 -14.07 1 94.56 85 PHE A N 1
ATOM 687 C CA . PHE A 1 85 ? 11.289 -7.441 -15.227 1 94.56 85 PHE A CA 1
ATOM 688 C C . PHE A 1 85 ? 10.023 -7.949 -15.906 1 94.56 85 PHE A C 1
ATOM 690 O O . PHE A 1 85 ? 8.93 -7.82 -15.359 1 94.56 85 PHE A O 1
ATOM 697 N N . ASN A 1 86 ? 10.141 -8.398 -17.156 1 96.38 86 ASN A N 1
ATOM 698 C CA . ASN A 1 86 ? 9.008 -8.984 -17.859 1 96.38 86 ASN A CA 1
ATOM 699 C C . ASN A 1 86 ? 8.672 -10.375 -17.344 1 96.38 86 ASN A C 1
ATOM 701 O O . ASN A 1 86 ? 9.445 -11.32 -17.516 1 96.38 86 ASN A O 1
ATOM 705 N N . PRO A 1 87 ? 7.531 -10.523 -16.703 1 97.94 87 PRO A N 1
ATOM 706 C CA . PRO A 1 87 ? 7.227 -11.805 -16.062 1 97.94 87 PRO A CA 1
ATOM 707 C C . PRO A 1 87 ? 6.512 -12.773 -17 1 97.94 87 PRO A C 1
ATOM 709 O O . PRO A 1 87 ? 6.16 -13.883 -16.578 1 97.94 87 PRO A O 1
ATOM 712 N N . LEU A 1 88 ? 6.289 -12.461 -18.25 1 98.25 88 LEU A N 1
ATOM 713 C CA . LEU A 1 88 ? 5.387 -13.172 -19.141 1 98.25 88 LEU A CA 1
ATOM 714 C C . LEU A 1 88 ? 5.848 -14.617 -19.344 1 98.25 88 LEU A C 1
ATOM 716 O O . LEU A 1 88 ? 5.035 -15.547 -19.297 1 98.25 88 LEU A O 1
ATOM 720 N N . ALA A 1 89 ? 7.109 -14.844 -19.531 1 98.38 89 ALA A N 1
ATOM 721 C CA . ALA A 1 89 ? 7.613 -16.203 -19.75 1 98.38 89 ALA A CA 1
ATOM 722 C C . ALA A 1 89 ? 7.34 -17.078 -18.531 1 98.38 89 ALA A C 1
ATOM 724 O O . ALA A 1 89 ? 6.93 -18.234 -18.688 1 98.38 89 ALA A O 1
ATOM 725 N N . LEU A 1 90 ? 7.535 -16.547 -17.344 1 98.81 90 LEU A N 1
ATOM 726 C CA . LEU A 1 90 ? 7.316 -17.281 -16.109 1 98.81 90 LEU A CA 1
ATOM 727 C C . LEU A 1 90 ? 5.832 -17.562 -15.891 1 98.81 90 LEU A C 1
ATOM 729 O O . LEU A 1 90 ? 5.453 -18.656 -15.477 1 98.81 90 LEU A O 1
ATOM 733 N N . LEU A 1 91 ? 5.02 -16.562 -16.219 1 98.88 91 LEU A N 1
ATOM 734 C CA . LEU A 1 91 ? 3.574 -16.703 -16.062 1 98.88 91 LEU A CA 1
ATOM 735 C C . LEU A 1 91 ? 3.021 -17.766 -17.016 1 98.88 91 LEU A C 1
ATOM 737 O O . LEU A 1 91 ? 2.184 -18.578 -16.625 1 98.88 91 LEU A O 1
ATOM 741 N N . ARG A 1 92 ? 3.484 -17.719 -18.219 1 98.75 92 ARG A N 1
ATOM 742 C CA . ARG A 1 92 ? 3.049 -18.719 -19.188 1 98.75 92 ARG A CA 1
ATOM 743 C C . ARG A 1 92 ? 3.527 -20.109 -18.797 1 98.75 92 ARG A C 1
ATOM 745 O O . ARG A 1 92 ? 2.793 -21.094 -18.938 1 98.75 92 ARG A O 1
ATOM 752 N N . LEU A 1 93 ? 4.754 -20.203 -18.297 1 98.75 93 LEU A N 1
ATOM 753 C CA . LEU A 1 93 ? 5.273 -21.484 -17.812 1 98.75 93 LEU A CA 1
ATOM 754 C C . LEU A 1 93 ? 4.398 -22.031 -16.688 1 98.75 93 LEU A C 1
ATOM 756 O O . LEU A 1 93 ? 4.016 -23.203 -16.719 1 98.75 93 LEU A O 1
ATOM 760 N N . LEU A 1 94 ? 3.992 -21.219 -15.727 1 98.69 94 LEU A N 1
ATOM 761 C CA . LEU A 1 94 ? 3.125 -21.625 -14.625 1 98.69 94 LEU A CA 1
ATOM 762 C C . LEU A 1 94 ? 1.773 -22.094 -15.141 1 98.69 94 LEU A C 1
ATOM 764 O O . LEU A 1 94 ? 1.283 -23.156 -14.734 1 98.69 94 LEU A O 1
ATOM 768 N N . THR A 1 95 ? 1.215 -21.312 -16.031 1 98.62 95 THR A N 1
ATOM 769 C CA . THR A 1 95 ? -0.082 -21.641 -16.609 1 98.62 95 THR A CA 1
ATOM 770 C C . THR A 1 95 ? -0.025 -22.984 -17.328 1 98.62 95 THR A C 1
ATOM 772 O O . THR A 1 95 ? -0.966 -23.781 -17.25 1 98.62 95 THR A O 1
ATOM 775 N N . ALA A 1 96 ? 1.09 -23.266 -17.938 1 98.75 96 ALA A N 1
ATOM 776 C CA . ALA A 1 96 ? 1.273 -24.484 -18.719 1 98.75 96 ALA A CA 1
ATOM 777 C C . ALA A 1 96 ? 1.479 -25.703 -17.828 1 98.75 96 ALA A C 1
ATOM 779 O O . ALA A 1 96 ? 1.375 -26.844 -18.281 1 98.75 96 ALA A O 1
ATOM 780 N N . CYS A 1 97 ? 1.786 -25.5 -16.562 1 98.5 97 CYS A N 1
ATOM 781 C CA . CYS A 1 97 ? 2.041 -26.594 -15.633 1 98.5 97 CYS A CA 1
ATOM 782 C C . CYS A 1 97 ? 0.739 -27.266 -15.211 1 98.5 97 CYS A C 1
ATOM 784 O O . CYS A 1 97 ? 0.755 -28.359 -14.641 1 98.5 97 CYS A O 1
ATOM 786 N N . ALA A 1 98 ? -0.363 -26.641 -15.492 1 97.56 98 ALA A N 1
ATOM 787 C CA . ALA A 1 98 ? -1.673 -27.188 -15.156 1 97.56 98 ALA A CA 1
ATOM 788 C C . ALA A 1 98 ? -2.436 -27.609 -16.406 1 97.56 98 ALA A C 1
ATOM 790 O O . ALA A 1 98 ? -2.248 -27.031 -17.484 1 97.56 98 ALA A O 1
ATOM 791 N N . PRO A 1 99 ? -3.332 -28.625 -16.25 1 95.88 99 PRO A N 1
ATOM 792 C CA . PRO A 1 99 ? -4.254 -28.875 -17.359 1 95.88 99 PRO A CA 1
ATOM 793 C C . PRO A 1 99 ? -5.148 -27.688 -17.672 1 95.88 99 PRO A C 1
ATOM 795 O O . PRO A 1 99 ? -5.281 -26.781 -16.844 1 95.88 99 PRO A O 1
ATOM 798 N N . ALA A 1 100 ? -5.715 -27.719 -18.922 1 93.56 100 ALA A N 1
ATOM 799 C CA . ALA A 1 100 ? -6.633 -26.641 -19.297 1 93.56 100 ALA A CA 1
ATOM 800 C C . ALA A 1 100 ? -7.758 -26.484 -18.281 1 93.56 100 ALA A C 1
ATOM 802 O O . ALA A 1 100 ? -8.359 -27.484 -17.859 1 93.56 100 ALA A O 1
ATOM 803 N N . GLY A 1 101 ? -7.902 -25.281 -17.844 1 93.38 101 GLY A N 1
ATOM 804 C CA . GLY A 1 101 ? -9 -24.984 -16.938 1 93.38 101 GLY A CA 1
ATOM 805 C C . GLY A 1 101 ? -8.617 -25.141 -15.469 1 93.38 101 GLY A C 1
ATOM 806 O O . GLY A 1 101 ? -9.406 -24.812 -14.578 1 93.38 101 GLY A O 1
ATOM 807 N N . GLU A 1 102 ? -7.457 -25.547 -15.18 1 96.88 102 GLU A N 1
ATOM 808 C CA . GLU A 1 102 ? -6.98 -25.719 -13.812 1 96.88 102 GLU A CA 1
ATOM 809 C C . GLU A 1 102 ? -5.863 -24.734 -13.484 1 96.88 102 GLU A C 1
ATOM 811 O O . GLU A 1 102 ? -5.453 -23.953 -14.344 1 96.88 102 GLU A O 1
ATOM 816 N N . THR A 1 103 ? -5.5 -24.719 -12.227 1 97.75 103 THR A N 1
ATOM 817 C CA . THR A 1 103 ? -4.441 -23.812 -11.781 1 97.75 103 THR A CA 1
ATOM 818 C C . THR A 1 103 ? -3.199 -24.594 -11.375 1 97.75 103 THR A C 1
ATOM 820 O O . THR A 1 103 ? -3.285 -25.781 -11.055 1 97.75 103 THR A O 1
ATOM 823 N N . PRO A 1 104 ? -2.021 -24 -11.438 1 98.38 104 PRO A N 1
ATOM 824 C CA . PRO A 1 104 ? -0.797 -24.719 -11.086 1 98.38 104 PRO A CA 1
ATOM 825 C C . PRO A 1 104 ? -0.761 -25.125 -9.617 1 98.38 104 PRO A C 1
ATOM 827 O O . PRO A 1 104 ? -1.387 -24.484 -8.773 1 98.38 104 PRO A O 1
ATOM 830 N N . GLY A 1 105 ? -0.041 -26.25 -9.352 1 97.81 105 GLY A N 1
ATOM 831 C CA . GLY A 1 105 ? 0.167 -26.703 -7.984 1 97.81 105 GLY A CA 1
ATOM 832 C C . GLY A 1 105 ? 1.144 -25.828 -7.215 1 97.81 105 GLY A C 1
ATOM 833 O O . GLY A 1 105 ? 1.854 -25.016 -7.805 1 97.81 105 GLY A O 1
ATOM 834 N N . ARG A 1 106 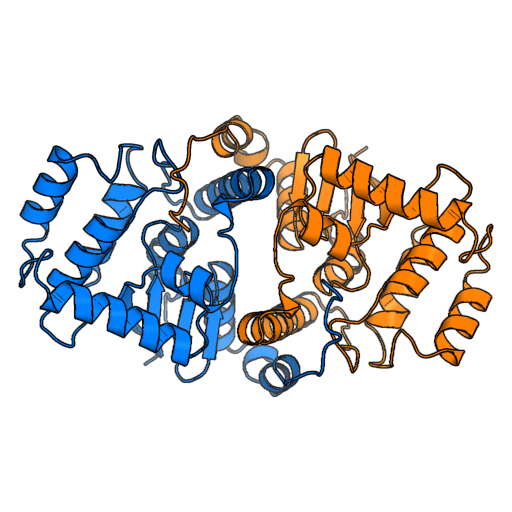? 1.164 -25.969 -5.918 1 98.06 106 ARG A N 1
ATOM 835 C CA . ARG A 1 106 ? 2 -25.156 -5.035 1 98.06 106 ARG A CA 1
ATOM 836 C C . ARG A 1 106 ? 3.477 -25.328 -5.379 1 98.06 106 ARG A C 1
ATOM 838 O O . ARG A 1 106 ? 4.246 -24.359 -5.297 1 98.06 106 ARG A O 1
ATOM 845 N N . ASN A 1 107 ? 3.863 -26.547 -5.688 1 98 107 ASN A N 1
ATOM 846 C CA . ASN A 1 107 ? 5.266 -26.797 -5.996 1 98 107 ASN A CA 1
ATOM 847 C C . ASN A 1 107 ? 5.746 -25.969 -7.18 1 98 107 ASN A C 1
ATOM 849 O O . ASN A 1 107 ? 6.836 -25.406 -7.141 1 98 107 ASN A O 1
ATOM 853 N N . ALA A 1 108 ? 4.938 -25.938 -8.258 1 98.75 108 ALA A N 1
ATOM 854 C CA . ALA A 1 108 ? 5.297 -25.125 -9.414 1 98.75 108 ALA A CA 1
ATOM 855 C C . ALA A 1 108 ? 5.43 -23.656 -9.039 1 98.75 108 ALA A C 1
ATOM 857 O O . ALA A 1 108 ? 6.387 -22.984 -9.438 1 98.75 108 ALA A O 1
ATOM 858 N N . CYS A 1 109 ? 4.469 -23.188 -8.266 1 98.81 109 CYS A N 1
ATOM 859 C CA . CYS A 1 109 ? 4.5 -21.797 -7.828 1 98.81 109 CYS A CA 1
ATOM 860 C C . CYS A 1 109 ? 5.742 -21.516 -6.996 1 98.81 109 CYS A C 1
ATOM 862 O O . CYS A 1 109 ? 6.406 -20.484 -7.184 1 98.81 109 CYS A O 1
ATOM 864 N N . GLU A 1 110 ? 6.055 -22.422 -6.137 1 98.62 110 GLU A N 1
ATOM 865 C CA . GLU A 1 110 ? 7.234 -22.281 -5.285 1 98.62 110 GLU A CA 1
ATOM 866 C C . GLU A 1 110 ? 8.508 -22.203 -6.117 1 98.62 110 GLU A C 1
ATOM 868 O O . GLU A 1 110 ? 9.359 -21.344 -5.875 1 98.62 110 GLU A O 1
ATOM 873 N N . GLN A 1 111 ? 8.648 -23.062 -7.027 1 98.62 111 GLN A N 1
ATOM 874 C CA . GLN A 1 111 ? 9.852 -23.094 -7.855 1 98.62 111 GLN A CA 1
ATOM 875 C C . GLN A 1 111 ? 10.008 -21.812 -8.656 1 98.62 111 GLN A C 1
ATOM 877 O O . GLN A 1 111 ? 11.109 -21.281 -8.789 1 98.62 111 GLN A O 1
ATOM 882 N N . VAL A 1 112 ? 8.906 -21.297 -9.164 1 98.81 112 VAL A N 1
ATOM 883 C CA . VAL A 1 112 ? 8.945 -20.078 -9.961 1 98.81 112 VAL A CA 1
ATOM 884 C C . VAL A 1 112 ? 9.289 -18.891 -9.055 1 98.81 112 VAL A C 1
ATOM 886 O O . VAL A 1 112 ? 10.133 -18.062 -9.406 1 98.81 112 VAL A O 1
ATOM 889 N N . LEU A 1 113 ? 8.641 -18.797 -7.895 1 98.75 113 LEU A N 1
ATOM 890 C CA . LEU A 1 113 ? 8.906 -17.688 -6.984 1 98.75 113 LEU A CA 1
ATOM 891 C C . LEU A 1 113 ? 10.336 -17.734 -6.457 1 98.75 113 LEU A C 1
ATOM 893 O O . LEU A 1 113 ? 10.992 -16.703 -6.332 1 98.75 113 LEU A O 1
ATOM 897 N N . ARG A 1 114 ? 10.867 -18.922 -6.207 1 98.19 114 ARG A N 1
ATOM 898 C CA . ARG A 1 114 ? 12.25 -19.062 -5.762 1 98.19 114 ARG A CA 1
ATOM 899 C C . ARG A 1 114 ? 13.227 -18.703 -6.887 1 98.19 114 ARG A C 1
ATOM 901 O O . ARG A 1 114 ? 14.297 -18.156 -6.637 1 98.19 114 ARG A O 1
ATOM 908 N N . HIS A 1 115 ? 12.836 -19.109 -8.094 1 98.5 115 HIS A N 1
ATOM 909 C CA . HIS A 1 115 ? 13.625 -18.734 -9.273 1 98.5 115 HIS A CA 1
ATOM 910 C C . HIS A 1 115 ? 13.836 -17.234 -9.352 1 98.5 115 HIS A C 1
ATOM 912 O O . HIS A 1 115 ? 14.906 -16.766 -9.742 1 98.5 115 HIS A O 1
ATOM 918 N N . VAL A 1 116 ? 12.859 -16.469 -8.953 1 98.38 116 VAL A N 1
ATOM 919 C CA . VAL A 1 116 ? 12.891 -15.016 -9.086 1 98.38 116 VAL A CA 1
ATOM 920 C C . VAL A 1 116 ? 13.555 -14.398 -7.859 1 98.38 116 VAL A C 1
ATOM 922 O O . VAL A 1 116 ? 14.414 -13.523 -7.984 1 98.38 116 VAL A O 1
ATOM 925 N N . TRP A 1 117 ? 13.203 -14.891 -6.656 1 98 117 TRP A N 1
ATOM 926 C CA . TRP A 1 117 ? 13.453 -14.078 -5.469 1 98 117 TRP A CA 1
ATOM 927 C C . TRP A 1 117 ? 14.5 -14.734 -4.57 1 98 117 TRP A C 1
ATOM 929 O O . TRP A 1 117 ? 14.766 -14.25 -3.469 1 98 117 TRP A O 1
ATOM 939 N N . HIS A 1 118 ? 15.008 -15.867 -5.086 1 96.06 118 HIS A N 1
ATOM 940 C CA . HIS A 1 118 ? 16.109 -16.5 -4.371 1 96.06 118 HIS A CA 1
ATOM 941 C C . HIS A 1 118 ? 17.359 -16.562 -5.23 1 96.06 118 HIS A C 1
ATOM 943 O O . HIS A 1 118 ? 17.297 -16.938 -6.402 1 96.06 118 HIS A O 1
ATOM 949 N N . GLY A 1 119 ? 18.516 -16.062 -4.789 1 92.5 119 GLY A N 1
ATOM 950 C CA . GLY A 1 119 ? 19.797 -16.188 -5.449 1 92.5 119 GLY A CA 1
ATOM 951 C C . GLY A 1 119 ? 20.234 -14.914 -6.16 1 92.5 119 GLY A C 1
ATOM 952 O O . GLY A 1 119 ? 21.406 -14.742 -6.488 1 92.5 119 GLY A O 1
ATOM 953 N N . GLY A 1 120 ? 19.234 -14.016 -6.586 1 93.44 120 GLY A N 1
ATOM 954 C CA . GLY A 1 120 ? 19.594 -12.719 -7.129 1 93.44 120 GLY A CA 1
ATOM 955 C C . GLY A 1 120 ? 19.969 -12.766 -8.602 1 93.44 120 GLY A C 1
ATOM 956 O O . GLY A 1 120 ? 20.625 -11.859 -9.109 1 93.44 120 GLY A O 1
ATOM 957 N N . ALA A 1 121 ? 19.625 -13.859 -9.234 1 95.5 121 ALA A N 1
ATOM 958 C CA . ALA A 1 121 ? 19.953 -14.008 -10.648 1 95.5 121 ALA A CA 1
ATOM 959 C C . ALA A 1 121 ? 18.844 -13.453 -11.531 1 95.5 121 ALA A C 1
ATOM 961 O O . ALA A 1 121 ? 17.734 -13.211 -11.055 1 95.5 121 ALA A O 1
ATOM 962 N N . ASP A 1 122 ? 19.156 -13.211 -12.828 1 96.81 122 ASP A N 1
ATOM 963 C CA . ASP A 1 122 ? 18.188 -12.727 -13.812 1 96.81 122 ASP A CA 1
ATOM 964 C C . ASP A 1 122 ? 17.094 -13.758 -14.07 1 96.81 122 ASP A C 1
ATOM 966 O O . ASP A 1 122 ? 17.359 -14.852 -14.562 1 96.81 122 ASP A O 1
ATOM 970 N N . PRO A 1 123 ? 15.844 -13.367 -13.766 1 97.38 123 PRO A N 1
ATOM 971 C CA . PRO A 1 123 ? 14.766 -14.336 -13.969 1 97.38 123 PRO A CA 1
ATOM 972 C C . PRO A 1 123 ? 14.539 -14.664 -15.445 1 97.38 123 PRO A C 1
ATOM 974 O O . PRO A 1 123 ? 13.93 -15.688 -15.766 1 97.38 123 PRO A O 1
ATOM 977 N N . ASN A 1 124 ? 15.031 -13.844 -16.328 1 97.31 124 ASN A N 1
ATOM 978 C CA . ASN A 1 124 ? 14.766 -14.023 -17.75 1 97.31 124 ASN A CA 1
ATOM 979 C C . ASN A 1 124 ? 15.977 -14.586 -18.484 1 97.31 124 ASN A C 1
ATOM 981 O O . ASN A 1 124 ? 16.016 -14.602 -19.719 1 97.31 124 ASN A O 1
ATOM 985 N N . ASP A 1 125 ? 17 -14.938 -17.719 1 97.62 125 ASP A N 1
ATOM 986 C CA . ASP A 1 125 ? 18.125 -15.625 -18.359 1 97.62 125 ASP A CA 1
ATOM 987 C C . ASP A 1 125 ? 17.656 -16.875 -19.094 1 97.62 125 ASP A C 1
ATOM 989 O O . ASP A 1 125 ? 17.031 -17.75 -18.5 1 97.62 125 ASP A O 1
ATOM 993 N N . PRO A 1 126 ? 18 -16.953 -20.391 1 97.88 126 PRO A N 1
ATOM 994 C CA . PRO A 1 126 ? 17.453 -18.047 -21.203 1 97.88 126 PRO A CA 1
ATOM 995 C C . PRO A 1 126 ? 17.844 -19.422 -20.672 1 97.88 126 PRO A C 1
ATOM 997 O O . PRO A 1 126 ? 17.016 -20.344 -20.656 1 97.88 126 PRO A O 1
ATOM 1000 N N . ALA A 1 127 ? 19.062 -19.594 -20.203 1 98.31 127 ALA A N 1
ATOM 1001 C CA . ALA A 1 127 ? 19.516 -20.875 -19.688 1 98.31 127 ALA A CA 1
ATOM 1002 C C . ALA A 1 127 ? 18.781 -21.219 -18.391 1 98.31 127 ALA A C 1
ATOM 1004 O O . ALA A 1 127 ? 18.438 -22.391 -18.156 1 98.31 127 ALA A O 1
ATOM 1005 N N . ARG A 1 128 ? 18.531 -20.25 -17.562 1 98.12 128 ARG A N 1
ATOM 1006 C CA . ARG A 1 128 ? 17.812 -20.469 -16.312 1 98.12 128 ARG A CA 1
ATOM 1007 C C . ARG A 1 128 ? 16.359 -20.812 -16.562 1 98.12 128 ARG A C 1
ATOM 1009 O O . ARG A 1 128 ? 15.789 -21.688 -15.891 1 98.12 128 ARG A O 1
ATOM 1016 N N . LEU A 1 129 ? 15.75 -20.141 -17.547 1 98.38 129 LEU A N 1
ATOM 1017 C CA . LEU A 1 129 ? 14.359 -20.422 -17.906 1 98.38 129 LEU A CA 1
ATOM 1018 C C . LEU A 1 129 ? 14.219 -21.844 -18.438 1 98.38 129 LEU A C 1
ATOM 1020 O O . LEU A 1 129 ? 13.258 -22.547 -18.109 1 98.38 129 LEU A O 1
ATOM 1024 N N . GLN A 1 130 ? 15.195 -22.203 -19.234 1 98.19 130 GLN A N 1
ATOM 1025 C CA . GLN A 1 130 ? 15.18 -23.562 -19.781 1 98.19 130 GLN A CA 1
ATOM 1026 C C . GLN A 1 130 ? 15.312 -24.594 -18.672 1 98.19 130 GLN A C 1
ATOM 1028 O O . GLN A 1 130 ? 14.586 -25.594 -18.672 1 98.19 130 GLN A O 1
ATOM 1033 N N . ALA A 1 131 ? 16.219 -24.391 -17.75 1 98.56 131 ALA A N 1
ATOM 1034 C CA . ALA A 1 131 ? 16.422 -25.297 -16.625 1 98.56 131 ALA A CA 1
ATOM 1035 C C . ALA A 1 131 ? 15.172 -25.391 -15.758 1 98.56 131 ALA A C 1
ATOM 1037 O O . ALA A 1 131 ? 14.805 -26.469 -15.289 1 98.56 131 ALA A O 1
ATOM 1038 N N . LEU A 1 132 ? 14.539 -24.266 -15.555 1 98.62 132 LEU A N 1
ATOM 1039 C CA . LEU A 1 132 ? 13.305 -24.219 -14.773 1 98.62 132 LEU A CA 1
ATOM 1040 C C . LEU A 1 132 ? 12.203 -25.016 -15.453 1 98.62 132 LEU A C 1
ATOM 1042 O O . LEU A 1 132 ? 11.5 -25.797 -14.805 1 98.62 132 LEU A O 1
ATOM 1046 N N . ALA A 1 133 ? 12.023 -24.828 -16.766 1 98.44 133 ALA A N 1
ATOM 1047 C CA . ALA A 1 133 ? 11.008 -25.547 -17.531 1 98.44 133 ALA A CA 1
ATOM 1048 C C . ALA A 1 133 ? 11.242 -27.047 -17.469 1 98.44 133 ALA A C 1
ATOM 1050 O O . ALA A 1 133 ? 10.297 -27.828 -17.344 1 98.44 133 ALA A O 1
ATOM 1051 N N . GLU A 1 134 ? 12.531 -27.422 -17.531 1 98.31 134 GLU A N 1
ATOM 1052 C CA . GLU A 1 134 ? 12.883 -28.828 -17.469 1 98.31 134 GLU A CA 1
ATOM 1053 C C . GLU A 1 134 ? 12.531 -29.422 -16.109 1 98.31 134 GLU A C 1
ATOM 1055 O O . GLU A 1 134 ? 12.078 -30.562 -16.031 1 98.31 134 GLU A O 1
ATOM 1060 N N . ARG A 1 135 ? 12.719 -28.641 -15.055 1 98.25 135 ARG A N 1
ATOM 1061 C CA . ARG A 1 135 ? 12.391 -29.094 -13.703 1 98.25 135 ARG A CA 1
ATOM 1062 C C . ARG A 1 135 ? 10.883 -29.203 -13.508 1 98.25 135 ARG A C 1
ATOM 1064 O O . ARG A 1 135 ? 10.398 -30.141 -12.891 1 98.25 135 ARG A O 1
ATOM 1071 N N . LEU A 1 136 ? 10.141 -28.266 -14.062 1 98.44 136 LEU A N 1
ATOM 1072 C CA . LEU A 1 136 ? 8.703 -28.172 -13.82 1 98.44 136 LEU A CA 1
ATOM 1073 C C . LEU A 1 136 ? 7.938 -29.125 -14.734 1 98.44 136 LEU A C 1
ATOM 1075 O O . LEU A 1 136 ? 6.828 -29.547 -14.398 1 98.44 136 LEU A O 1
ATOM 1079 N N . GLN A 1 137 ? 8.492 -29.391 -15.93 1 98 137 GLN A N 1
ATOM 1080 C CA . GLN A 1 137 ? 7.875 -30.281 -16.906 1 98 137 GLN A CA 1
ATOM 1081 C C . GLN A 1 137 ? 6.426 -29.891 -17.172 1 98 137 GLN A C 1
ATOM 1083 O O . GLN A 1 137 ? 5.508 -30.672 -16.906 1 98 137 GLN A O 1
ATOM 1088 N N . PRO A 1 138 ? 6.211 -28.797 -17.828 1 98.06 138 PRO A N 1
ATOM 1089 C CA . PRO A 1 138 ? 4.844 -28.328 -18.062 1 98.06 138 PRO A CA 1
ATOM 1090 C C . PRO A 1 138 ? 4.008 -29.328 -18.859 1 98.06 138 PRO A C 1
ATOM 1092 O O . PRO A 1 138 ? 4.539 -30.016 -19.734 1 98.06 138 PRO A O 1
ATOM 1095 N N . ARG A 1 139 ? 2.727 -29.344 -18.578 1 97.69 139 ARG A N 1
ATOM 1096 C CA . ARG A 1 139 ? 1.779 -30.25 -19.234 1 97.69 139 ARG A CA 1
ATOM 1097 C C . ARG A 1 139 ? 1.434 -29.766 -20.641 1 97.69 139 ARG A C 1
ATOM 1099 O O . ARG A 1 139 ? 1.032 -30.562 -21.484 1 97.69 139 ARG A O 1
ATOM 1106 N N . ARG A 1 140 ? 1.541 -28.484 -20.812 1 98 140 ARG A N 1
ATOM 1107 C CA . ARG A 1 140 ? 1.242 -27.844 -22.078 1 98 140 ARG A CA 1
ATOM 1108 C C . ARG A 1 140 ? 2.43 -27.016 -22.562 1 98 140 ARG A C 1
ATOM 1110 O O . ARG A 1 140 ? 3.385 -26.797 -21.812 1 98 140 ARG A O 1
ATOM 1117 N N . ASP A 1 141 ? 2.389 -26.609 -23.828 1 97.81 141 ASP A N 1
ATOM 1118 C CA . ASP A 1 141 ? 3.404 -25.719 -24.359 1 97.81 141 ASP A CA 1
ATOM 1119 C C . ASP A 1 141 ? 3.199 -24.281 -23.859 1 97.81 141 ASP A C 1
ATOM 1121 O O . ASP A 1 141 ? 2.209 -23.641 -24.203 1 97.81 141 ASP A O 1
ATOM 1125 N N . PRO A 1 142 ? 4.16 -23.766 -23.125 1 98.25 142 PRO A N 1
ATOM 1126 C CA . PRO A 1 142 ? 4.012 -22.406 -22.609 1 98.25 142 PRO A CA 1
ATOM 1127 C C . PRO A 1 142 ? 3.877 -21.359 -23.703 1 98.25 142 PRO A C 1
ATOM 1129 O O . PRO A 1 142 ? 3.311 -20.297 -23.484 1 98.25 142 PRO A O 1
ATOM 1132 N N . ALA A 1 143 ? 4.34 -21.656 -24.828 1 97.25 143 ALA A N 1
ATOM 1133 C CA . ALA A 1 143 ? 4.355 -20.703 -25.922 1 97.25 143 ALA A CA 1
ATOM 1134 C C . ALA A 1 143 ? 3.104 -20.844 -26.781 1 97.25 143 ALA A C 1
ATOM 1136 O O . ALA A 1 143 ? 2.916 -20.078 -27.734 1 97.25 143 ALA A O 1
ATOM 1137 N N . SER A 1 144 ? 2.229 -21.781 -26.469 1 98.12 144 SER A N 1
ATOM 1138 C CA . SER A 1 144 ? 1.041 -22.031 -27.281 1 98.12 144 SER A CA 1
ATOM 1139 C C . SER A 1 144 ? 0.028 -20.906 -27.141 1 98.12 144 SER A C 1
ATOM 1141 O O . SER A 1 144 ? -0.003 -20.219 -26.125 1 98.12 144 SER A O 1
ATOM 1143 N N . ASP A 1 145 ? -0.783 -20.719 -28.156 1 97.88 145 ASP A N 1
ATOM 1144 C CA . ASP A 1 145 ? -1.863 -19.734 -28.125 1 97.88 145 ASP A CA 1
ATOM 1145 C C . ASP A 1 145 ? -2.861 -20.062 -27.016 1 97.88 145 ASP A C 1
ATOM 1147 O O . ASP A 1 145 ? -3.441 -19.156 -26.406 1 97.88 145 ASP A O 1
ATOM 1151 N N . GLU A 1 146 ? -3.016 -21.297 -26.797 1 97.81 146 GLU A N 1
ATOM 1152 C CA . GLU A 1 146 ? -3.938 -21.734 -25.75 1 97.81 146 GLU A CA 1
ATOM 1153 C C . GLU A 1 146 ? -3.502 -21.234 -24.391 1 97.81 146 GLU A C 1
ATOM 1155 O O . GLU A 1 146 ? -4.32 -20.719 -23.625 1 97.81 146 GLU A O 1
ATOM 1160 N N . VAL A 1 147 ? -2.258 -21.375 -24.078 1 98.5 147 VAL A N 1
ATOM 1161 C CA . VAL A 1 147 ? -1.72 -20.953 -22.797 1 98.5 147 VAL A CA 1
ATOM 1162 C C . VAL A 1 147 ? -1.764 -19.422 -22.688 1 98.5 147 VAL A C 1
ATOM 1164 O O . VAL A 1 147 ? -2.119 -18.875 -21.641 1 98.5 147 VAL A O 1
ATOM 1167 N N . LYS A 1 148 ? -1.421 -18.781 -23.797 1 98.31 148 LYS A N 1
ATOM 1168 C CA . LYS A 1 148 ? -1.492 -17.328 -23.844 1 98.31 148 LYS A CA 1
ATOM 1169 C C . LYS A 1 148 ? -2.91 -16.828 -23.562 1 98.31 148 LYS A C 1
ATOM 1171 O O . LYS A 1 148 ? -3.109 -15.914 -22.766 1 98.31 148 LYS A O 1
ATOM 1176 N N . GLN A 1 149 ? -3.85 -17.453 -24.188 1 98.19 149 GLN A N 1
ATOM 1177 C CA . GLN A 1 149 ? -5.25 -17.094 -24.016 1 98.19 149 GLN A CA 1
ATOM 1178 C C . GLN A 1 149 ? -5.727 -17.406 -22.594 1 98.19 149 GLN A C 1
ATOM 1180 O O . GLN A 1 149 ? -6.508 -16.656 -22.016 1 98.19 149 GLN A O 1
ATOM 1185 N N . ALA A 1 150 ? -5.266 -18.531 -22.078 1 98.44 150 ALA A N 1
ATOM 1186 C CA . ALA A 1 150 ? -5.633 -18.906 -20.719 1 98.44 150 ALA A CA 1
ATOM 1187 C C . ALA A 1 150 ? -5.141 -17.875 -19.703 1 98.44 150 ALA A C 1
ATOM 1189 O O . ALA A 1 150 ? -5.875 -17.5 -18.797 1 98.44 150 ALA A O 1
ATOM 1190 N N . LEU A 1 151 ? -3.904 -17.438 -19.844 1 98.62 151 LEU A N 1
ATOM 1191 C CA . LEU A 1 151 ? -3.344 -16.422 -18.953 1 98.62 151 LEU A CA 1
ATOM 1192 C C . LEU A 1 151 ? -4.117 -15.109 -19.078 1 98.62 151 LEU A C 1
ATOM 1194 O O . LEU A 1 151 ? -4.445 -14.484 -18.062 1 98.62 151 LEU A O 1
ATOM 1198 N N . ARG A 1 152 ? -4.422 -14.68 -20.312 1 98.38 152 ARG A N 1
ATOM 1199 C CA . ARG A 1 152 ? -5.215 -13.469 -20.531 1 98.38 152 ARG A CA 1
ATOM 1200 C C . ARG A 1 152 ? -6.594 -13.602 -19.891 1 98.38 152 ARG A C 1
ATOM 1202 O O . ARG A 1 152 ? -7.078 -12.664 -19.25 1 98.38 152 ARG A O 1
ATOM 1209 N N . GLY A 1 153 ? -7.191 -14.75 -20.141 1 98.38 153 GLY A N 1
ATOM 1210 C CA . GLY A 1 153 ? -8.5 -15.016 -19.562 1 98.38 153 GLY A CA 1
ATOM 1211 C C . GLY A 1 153 ? -8.492 -14.969 -18.047 1 98.38 153 GLY A C 1
ATOM 1212 O O . GLY A 1 153 ? -9.414 -14.43 -17.422 1 98.38 153 GLY A O 1
ATOM 1213 N N . ALA A 1 154 ? -7.473 -15.555 -17.406 1 98.56 154 ALA A N 1
ATOM 1214 C CA . ALA A 1 154 ? -7.34 -15.531 -15.961 1 98.56 154 ALA A CA 1
ATOM 1215 C C . ALA A 1 154 ? -7.191 -14.109 -15.438 1 98.56 154 ALA A C 1
ATOM 1217 O O . ALA A 1 154 ? -7.781 -13.75 -14.414 1 98.56 154 ALA A O 1
ATOM 1218 N N . THR A 1 155 ? -6.406 -13.305 -16.156 1 98.75 155 THR A N 1
ATOM 1219 C CA . THR A 1 155 ? -6.203 -11.906 -15.781 1 98.75 155 THR A CA 1
ATOM 1220 C C . THR A 1 155 ? -7.504 -11.125 -15.891 1 98.75 155 THR A C 1
ATOM 1222 O O . THR A 1 155 ? -7.883 -10.398 -14.969 1 98.75 155 THR A O 1
ATOM 1225 N N . ASP A 1 156 ? -8.242 -11.32 -16.984 1 98.62 156 ASP A N 1
ATOM 1226 C CA . ASP A 1 156 ? -9.516 -10.641 -17.203 1 98.62 156 ASP A CA 1
ATOM 1227 C C . ASP A 1 156 ? -10.531 -11.031 -16.141 1 98.62 156 ASP A C 1
ATOM 1229 O O . ASP A 1 156 ? -11.273 -10.18 -15.641 1 98.62 156 ASP A O 1
ATOM 1233 N N . ALA A 1 157 ? -10.539 -12.32 -15.852 1 98.56 157 ALA A N 1
ATOM 1234 C CA . ALA A 1 157 ? -11.469 -12.797 -14.828 1 98.56 157 ALA A CA 1
ATOM 1235 C C . ALA A 1 157 ? -11.164 -12.18 -13.469 1 98.56 157 ALA A C 1
ATOM 1237 O O . ALA A 1 157 ? -12.078 -11.836 -12.719 1 98.56 157 ALA A O 1
ATOM 1238 N N . ALA A 1 158 ? -9.867 -12.078 -13.086 1 98.75 158 ALA A N 1
ATOM 1239 C CA . ALA A 1 158 ? -9.461 -11.445 -11.836 1 98.75 158 ALA A CA 1
ATOM 1240 C C . ALA A 1 158 ? -9.898 -9.984 -11.789 1 98.75 158 ALA A C 1
ATOM 1242 O O . ALA A 1 158 ? -10.43 -9.516 -10.781 1 98.75 158 ALA A O 1
ATOM 1243 N N . ILE A 1 159 ? -9.695 -9.258 -12.906 1 98.38 159 ILE A N 1
ATOM 1244 C CA . ILE A 1 159 ? -10.086 -7.859 -13.023 1 98.38 159 ILE A CA 1
ATOM 1245 C C . ILE A 1 159 ? -11.602 -7.73 -12.852 1 98.38 159 ILE A C 1
ATOM 1247 O O . ILE A 1 159 ? -12.078 -6.852 -12.125 1 98.38 159 ILE A O 1
ATOM 1251 N N . ALA A 1 160 ? -12.336 -8.648 -13.477 1 98.06 160 ALA A N 1
ATOM 1252 C CA . ALA A 1 160 ? -13.797 -8.633 -13.391 1 98.06 160 ALA A CA 1
ATOM 1253 C C . ALA A 1 160 ? -14.258 -8.836 -11.953 1 98.06 160 ALA A C 1
ATOM 1255 O O . ALA A 1 160 ? -15.312 -8.328 -11.555 1 98.06 160 ALA A O 1
ATOM 1256 N N . ARG A 1 161 ? -13.461 -9.523 -11.156 1 97.5 161 ARG A N 1
ATOM 1257 C CA . ARG A 1 161 ? -13.766 -9.773 -9.758 1 97.5 161 ARG A CA 1
ATOM 1258 C C . ARG A 1 161 ? -13.359 -8.594 -8.883 1 97.5 161 ARG A C 1
ATOM 1260 O O . ARG A 1 161 ? -13.594 -8.594 -7.676 1 97.5 161 ARG A O 1
ATOM 1267 N N . GLY A 1 162 ? -12.695 -7.621 -9.438 1 97.31 162 GLY A N 1
ATOM 1268 C CA . GLY A 1 162 ? -12.305 -6.43 -8.703 1 97.31 162 GLY A CA 1
ATOM 1269 C C . GLY A 1 162 ? -10.859 -6.461 -8.234 1 97.31 162 GLY A C 1
ATOM 1270 O O . GLY A 1 162 ? -10.438 -5.598 -7.461 1 97.31 162 GLY A O 1
ATOM 1271 N N . VAL A 1 163 ? -10.07 -7.43 -8.648 1 98.5 163 VAL A N 1
ATOM 1272 C CA . VAL A 1 163 ? -8.664 -7.484 -8.281 1 98.5 163 VAL A CA 1
ATOM 1273 C C . VAL A 1 163 ? -7.902 -6.355 -8.977 1 98.5 163 VAL A C 1
ATOM 1275 O O . VAL A 1 163 ? -8.023 -6.172 -10.188 1 98.5 163 VAL A O 1
ATOM 1278 N N . PHE A 1 164 ? -7.133 -5.594 -8.234 1 97.31 164 PHE A N 1
ATOM 1279 C CA . PHE A 1 164 ? -6.445 -4.43 -8.781 1 97.31 164 PHE A CA 1
ATOM 1280 C C . PHE A 1 164 ? -4.945 -4.52 -8.531 1 97.31 164 PHE A C 1
ATOM 1282 O O . PHE A 1 164 ? -4.176 -3.693 -9.023 1 97.31 164 PHE A O 1
ATOM 1289 N N . GLY A 1 165 ? -4.562 -5.449 -7.707 1 97.5 165 GLY A N 1
ATOM 1290 C CA . GLY A 1 165 ? -3.16 -5.625 -7.359 1 97.5 165 GLY A CA 1
ATOM 1291 C C . GLY A 1 165 ? -2.836 -7.031 -6.887 1 97.5 165 GLY A C 1
ATOM 1292 O O . GLY A 1 165 ? -3.736 -7.848 -6.691 1 97.5 165 GLY A O 1
ATOM 1293 N N . VAL A 1 166 ? -1.532 -7.285 -6.773 1 98.44 166 VAL A N 1
ATOM 1294 C CA . VAL A 1 166 ? -1.075 -8.602 -6.336 1 98.44 166 VAL A CA 1
ATOM 1295 C C . VAL A 1 166 ? -0.096 -8.445 -5.172 1 98.44 166 VAL A C 1
ATOM 1297 O O . VAL A 1 166 ? 0.625 -7.445 -5.086 1 98.44 166 VAL A O 1
ATOM 1300 N N . PRO A 1 167 ? -0.07 -9.422 -4.219 1 98.69 167 PRO A N 1
ATOM 1301 C CA . PRO A 1 167 ? -1.008 -10.547 -4.18 1 98.69 167 PRO A CA 1
ATOM 1302 C C . PRO A 1 167 ? -2.398 -10.141 -3.697 1 98.69 167 PRO A C 1
ATOM 1304 O O . PRO A 1 167 ? -2.545 -9.117 -3.021 1 98.69 167 PRO A O 1
ATOM 1307 N N . THR A 1 168 ? -3.355 -10.812 -4.121 1 98.88 168 THR A N 1
ATOM 1308 C CA . THR A 1 168 ? -4.699 -10.727 -3.561 1 98.88 168 THR A CA 1
ATOM 1309 C C . THR A 1 168 ? -5.211 -12.117 -3.172 1 98.88 168 THR A C 1
ATOM 1311 O O . THR A 1 168 ? -5.121 -13.055 -3.961 1 98.88 168 THR A O 1
ATOM 1314 N N . LEU A 1 169 ? -5.613 -12.266 -1.97 1 98.81 169 LEU A N 1
ATOM 1315 C CA . LEU A 1 169 ? -6.285 -13.477 -1.505 1 98.81 169 LEU A CA 1
ATOM 1316 C C . LEU A 1 169 ? -7.801 -13.289 -1.509 1 98.81 169 LEU A C 1
ATOM 1318 O O . LEU A 1 169 ? -8.312 -12.344 -0.908 1 98.81 169 LEU A O 1
ATOM 1322 N N . ALA A 1 170 ? -8.484 -14.148 -2.193 1 98.62 170 ALA A N 1
ATOM 1323 C CA . ALA A 1 170 ? -9.938 -14.07 -2.279 1 98.62 170 ALA A CA 1
ATOM 1324 C C . ALA A 1 170 ? -10.594 -15.242 -1.558 1 98.62 170 ALA A C 1
ATOM 1326 O O . ALA A 1 170 ? -10.195 -16.391 -1.736 1 98.62 170 ALA A O 1
ATOM 1327 N N . VAL A 1 171 ? -11.508 -15 -0.72 1 97.81 171 VAL A N 1
ATOM 1328 C CA . VAL A 1 171 ? -12.391 -15.969 -0.075 1 97.81 171 VAL A CA 1
ATOM 1329 C C . VAL A 1 171 ? -13.844 -15.586 -0.308 1 97.81 171 VAL A C 1
ATOM 1331 O O . VAL A 1 171 ? -14.328 -14.586 0.242 1 97.81 171 VAL A O 1
ATOM 1334 N N . GLY A 1 172 ? -14.516 -16.359 -1.13 1 96.25 172 GLY A N 1
ATOM 1335 C CA . GLY A 1 172 ? -15.828 -15.906 -1.549 1 96.25 172 GLY A CA 1
ATOM 1336 C C . GLY A 1 172 ? -15.797 -14.555 -2.242 1 96.25 172 GLY A C 1
ATOM 1337 O O . GLY A 1 172 ? -15.039 -14.359 -3.197 1 96.25 172 GLY A O 1
ATOM 1338 N N . ASP A 1 173 ? -16.531 -13.602 -1.747 1 94 173 ASP A N 1
ATOM 1339 C CA . ASP A 1 173 ? -16.609 -12.281 -2.367 1 94 173 ASP A CA 1
ATOM 1340 C C . ASP A 1 173 ? -15.625 -11.312 -1.733 1 94 173 ASP A C 1
ATOM 1342 O O . ASP A 1 173 ? -15.484 -10.172 -2.18 1 94 173 ASP A O 1
ATOM 1346 N N . ARG A 1 174 ? -14.875 -11.812 -0.772 1 96.5 174 ARG A N 1
ATOM 1347 C CA . ARG A 1 174 ? -13.945 -10.938 -0.066 1 96.5 174 ARG A CA 1
ATOM 1348 C C . ARG A 1 174 ? -12.555 -10.984 -0.697 1 96.5 174 ARG A C 1
ATOM 1350 O O . ARG A 1 174 ? -12.047 -12.07 -1.004 1 96.5 174 ARG A O 1
ATOM 1357 N N . LEU A 1 175 ? -12.078 -9.82 -0.967 1 97.94 175 LEU A N 1
ATOM 1358 C CA . LEU A 1 175 ? -10.719 -9.664 -1.484 1 97.94 175 LEU A CA 1
ATOM 1359 C C . LEU A 1 175 ? -9.797 -9.055 -0.43 1 97.94 175 LEU A C 1
ATOM 1361 O O . LEU A 1 175 ? -10.141 -8.047 0.19 1 97.94 175 LEU A O 1
ATOM 1365 N N . PHE A 1 176 ? -8.695 -9.695 -0.171 1 98.44 176 PHE A N 1
ATOM 1366 C CA . PHE A 1 176 ? -7.652 -9.227 0.732 1 98.44 176 PHE A CA 1
ATOM 1367 C C . PHE A 1 176 ? -6.363 -8.945 -0.03 1 98.44 176 PHE A C 1
ATOM 1369 O O . PHE A 1 176 ? -5.641 -9.867 -0.399 1 98.44 176 PHE A O 1
ATOM 1376 N N . TRP A 1 177 ? -6.098 -7.719 -0.217 1 98.25 177 TRP A N 1
ATOM 1377 C CA . TRP A 1 177 ? -4.984 -7.324 -1.07 1 98.25 177 TRP A CA 1
ATOM 1378 C C . TRP A 1 177 ? -3.721 -7.098 -0.246 1 98.25 177 TRP A C 1
ATOM 1380 O O . TRP A 1 177 ? -3.756 -6.414 0.779 1 98.25 177 TRP A O 1
ATOM 1390 N N . GLY A 1 178 ? -2.578 -7.676 -0.753 1 97.62 178 GLY A N 1
ATOM 1391 C CA . GLY A 1 178 ? -1.271 -7.406 -0.176 1 97.62 178 GLY A CA 1
ATOM 1392 C C . GLY A 1 178 ? -0.882 -8.398 0.905 1 97.62 178 GLY A C 1
ATOM 1393 O O . GLY A 1 178 ? -1.681 -9.258 1.284 1 97.62 178 GLY A O 1
ATOM 1394 N N . LEU A 1 179 ? 0.428 -8.32 1.365 1 97.38 179 LEU A N 1
ATOM 1395 C CA . LEU A 1 179 ? 0.864 -9.078 2.531 1 97.38 179 LEU A CA 1
ATOM 1396 C C . LEU A 1 179 ? 0.016 -8.734 3.752 1 97.38 179 LEU A C 1
ATOM 1398 O O . LEU A 1 179 ? -0.367 -9.625 4.516 1 97.38 179 LEU A O 1
ATOM 1402 N N . ASP A 1 180 ? -0.332 -7.457 3.863 1 94.81 180 ASP A N 1
ATOM 1403 C CA . ASP A 1 180 ? -1.219 -7.02 4.938 1 94.81 180 ASP A CA 1
ATOM 1404 C C . ASP A 1 180 ? -2.611 -7.629 4.781 1 94.81 180 ASP A C 1
ATOM 1406 O O . ASP A 1 180 ? -3.314 -7.84 5.773 1 94.81 180 ASP A O 1
ATOM 1410 N N . GLY A 1 181 ? -2.979 -7.91 3.561 1 97.12 181 GLY A N 1
ATOM 1411 C CA . GLY A 1 181 ? -4.242 -8.594 3.32 1 97.12 181 GLY A CA 1
ATOM 1412 C C . GLY A 1 181 ? -4.289 -9.992 3.91 1 97.12 181 GLY A C 1
ATOM 1413 O O . GLY A 1 181 ? -5.336 -10.438 4.383 1 97.12 181 GLY A O 1
ATOM 1414 N N . LEU A 1 182 ? -3.146 -10.68 3.869 1 97.75 182 LEU A N 1
ATOM 1415 C CA . LEU A 1 182 ? -3.061 -12.008 4.48 1 97.75 182 LEU A CA 1
ATOM 1416 C C . LEU A 1 182 ? -3.275 -11.922 5.988 1 97.75 182 LEU A C 1
ATOM 1418 O O . LEU A 1 182 ? -4.016 -12.734 6.559 1 97.75 182 LEU A O 1
ATOM 1422 N N . GLU A 1 183 ? -2.705 -10.914 6.609 1 95.56 183 GLU A N 1
ATOM 1423 C CA . GLU A 1 183 ? -2.902 -10.711 8.039 1 95.56 183 GLU A CA 1
ATOM 1424 C C . GLU A 1 183 ? -4.367 -10.438 8.367 1 95.56 183 GLU A C 1
ATOM 1426 O O . GLU A 1 183 ? -4.895 -10.93 9.359 1 95.56 183 GLU A O 1
ATOM 1431 N N . MET A 1 184 ? -4.938 -9.656 7.539 1 97.44 184 MET A N 1
ATOM 1432 C CA . MET A 1 184 ? -6.34 -9.297 7.715 1 97.44 184 MET A CA 1
ATOM 1433 C C . MET A 1 184 ? -7.238 -10.516 7.543 1 97.44 184 MET A C 1
ATOM 1435 O O . MET A 1 184 ? -8.18 -10.711 8.312 1 97.44 184 MET A O 1
ATOM 1439 N N . LEU A 1 185 ? -6.961 -11.367 6.539 1 97.88 185 LEU A N 1
ATOM 1440 C CA . LEU A 1 185 ? -7.703 -12.602 6.32 1 97.88 185 LEU A CA 1
ATOM 1441 C C . LEU A 1 185 ? -7.617 -13.508 7.543 1 97.88 185 LEU A C 1
ATOM 1443 O O . LEU A 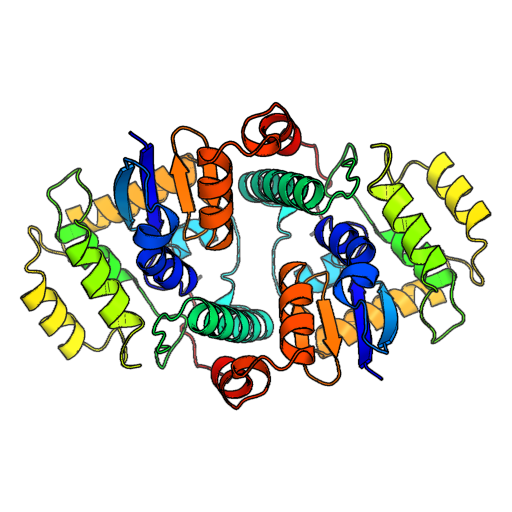1 185 ? -8.633 -14.055 7.984 1 97.88 185 LEU A O 1
ATOM 1447 N N . VAL A 1 186 ? -6.457 -13.625 8.133 1 97.31 186 VAL A N 1
ATOM 1448 C CA . VAL A 1 186 ? -6.242 -14.484 9.297 1 97.31 186 VAL A CA 1
ATOM 1449 C C . VAL A 1 186 ? -7.023 -13.945 10.492 1 97.31 186 VAL A C 1
ATOM 1451 O O . VAL A 1 186 ? -7.684 -14.711 11.203 1 97.31 186 VAL A O 1
ATOM 1454 N N . ALA A 1 187 ? -6.934 -12.617 10.641 1 96.88 187 ALA A N 1
ATOM 1455 C CA . ALA A 1 187 ? -7.688 -11.992 11.727 1 96.88 187 ALA A CA 1
ATOM 1456 C C . ALA A 1 187 ? -9.18 -12.273 11.586 1 96.88 187 ALA A C 1
ATOM 1458 O O . ALA A 1 187 ? -9.859 -12.562 12.578 1 96.88 187 ALA A O 1
ATOM 1459 N N . TRP A 1 188 ? -9.625 -12.203 10.375 1 96.62 188 TRP A N 1
ATOM 1460 C CA . TRP A 1 188 ? -11.031 -12.492 10.102 1 96.62 188 TRP A CA 1
ATOM 1461 C C . TRP A 1 188 ? -11.375 -13.922 10.5 1 96.62 188 TRP A C 1
ATOM 1463 O O . TRP A 1 188 ? -12.367 -14.148 11.203 1 96.62 188 TRP A O 1
ATOM 1473 N N . GLN A 1 189 ? -10.516 -14.875 10.156 1 96.19 189 GLN A N 1
ATOM 1474 C CA . GLN A 1 189 ? -10.773 -16.297 10.414 1 96.19 189 GLN A CA 1
ATOM 1475 C C . GLN A 1 189 ? -10.648 -16.609 11.906 1 96.19 189 GLN A C 1
ATOM 1477 O O . GLN A 1 189 ? -11.289 -17.531 12.398 1 96.19 189 GLN A O 1
ATOM 1482 N N . ARG A 1 190 ? -9.969 -15.758 12.617 1 95.38 190 ARG A N 1
ATOM 1483 C CA . ARG A 1 190 ? -9.766 -15.984 14.039 1 95.38 190 ARG A CA 1
ATOM 1484 C C . ARG A 1 190 ? -10.781 -15.203 14.867 1 95.38 190 ARG A C 1
ATOM 1486 O O . ARG A 1 190 ? -10.641 -15.102 16.094 1 95.38 190 ARG A O 1
ATOM 1493 N N . GLY A 1 191 ? -11.734 -14.562 14.227 1 93.75 191 GLY A N 1
ATOM 1494 C CA . GLY A 1 191 ? -12.898 -14.047 14.93 1 93.75 191 GLY A CA 1
ATOM 1495 C C . GLY A 1 191 ? -12.812 -12.555 15.203 1 93.75 191 GLY A C 1
ATOM 1496 O O . GLY A 1 191 ? -13.438 -12.055 16.141 1 93.75 191 GLY A O 1
ATOM 1497 N N . ASP A 1 192 ? -12.062 -11.859 14.391 1 93.75 192 ASP A N 1
ATOM 1498 C CA . ASP A 1 192 ? -12.016 -10.406 14.555 1 93.75 192 ASP A CA 1
ATOM 1499 C C . ASP A 1 192 ? -13.406 -9.797 14.43 1 93.75 192 ASP A C 1
ATOM 1501 O O . ASP A 1 192 ? -14.102 -10.016 13.43 1 93.75 192 ASP A O 1
ATOM 1505 N N . ALA A 1 193 ? -13.82 -8.984 15.391 1 91.5 193 ALA A N 1
ATOM 1506 C CA . ALA A 1 193 ? -15.195 -8.5 15.5 1 91.5 193 ALA A CA 1
ATOM 1507 C C . ALA A 1 193 ? -15.523 -7.523 14.367 1 91.5 193 ALA A C 1
ATOM 1509 O O . ALA A 1 193 ? -16.656 -7.473 13.898 1 91.5 193 ALA A O 1
ATOM 1510 N N . PHE A 1 194 ? -14.562 -6.758 13.961 1 93.5 194 PHE A N 1
ATOM 1511 C CA . PHE A 1 194 ? -14.781 -5.816 12.875 1 93.5 194 PHE A CA 1
ATOM 1512 C C . PHE A 1 194 ? -14.969 -6.547 11.555 1 93.5 194 PHE A C 1
ATOM 1514 O O . PHE A 1 194 ? -15.906 -6.262 10.805 1 93.5 194 PHE A O 1
ATOM 1521 N N . LEU A 1 195 ? -14.133 -7.492 11.281 1 93.62 195 LEU A N 1
ATOM 1522 C CA . LEU A 1 195 ? -14.094 -8.188 10 1 93.62 195 LEU A CA 1
ATOM 1523 C C . LEU A 1 195 ? -15.266 -9.156 9.875 1 93.62 195 LEU A C 1
ATOM 1525 O O . LEU A 1 195 ? -15.719 -9.453 8.766 1 93.62 195 LEU A O 1
ATOM 1529 N N . GLY A 1 196 ? -15.664 -9.633 11.023 1 91.06 196 GLY A N 1
ATOM 1530 C CA . GLY A 1 196 ? -16.812 -10.523 11.023 1 91.06 196 GLY A CA 1
ATOM 1531 C C . GLY A 1 196 ? -18.125 -9.797 11.195 1 91.06 196 GLY A C 1
ATOM 1532 O O . GLY A 1 196 ? -19.203 -10.414 11.117 1 91.06 196 GLY A O 1
ATOM 1533 N N . GLY A 1 197 ? -18.094 -8.516 11.414 1 88.38 197 GLY A N 1
ATOM 1534 C CA . GLY A 1 197 ? -19.281 -7.723 11.711 1 88.38 197 GLY A CA 1
ATOM 1535 C C . GLY A 1 197 ? -19.672 -6.793 10.578 1 88.38 197 GLY A C 1
ATOM 1536 O O . GLY A 1 197 ? -19.172 -6.922 9.461 1 88.38 197 GLY A O 1
ATOM 1537 N N . PRO A 1 198 ? -20.609 -5.98 10.875 1 88.12 198 PRO A N 1
ATOM 1538 C CA . PRO A 1 198 ? -21.125 -5.078 9.844 1 88.12 198 PRO A CA 1
ATOM 1539 C C . PRO A 1 198 ? -20.109 -4.035 9.398 1 88.12 198 PRO A C 1
ATOM 1541 O O . PRO A 1 198 ? -20.281 -3.41 8.344 1 88.12 198 PRO A O 1
ATOM 1544 N N . GLY A 1 199 ? -19.109 -3.842 10.211 1 86.69 199 GLY A N 1
ATOM 1545 C CA . GLY A 1 199 ? -18.094 -2.855 9.898 1 86.69 199 GLY A CA 1
ATOM 1546 C C . GLY A 1 199 ? -17.438 -3.08 8.539 1 86.69 199 GLY A C 1
ATOM 1547 O O . GLY A 1 199 ? -17.188 -2.127 7.801 1 86.69 199 GLY A O 1
ATOM 1548 N N . TRP A 1 200 ? -17.234 -4.301 8.219 1 87.25 200 TRP A N 1
ATOM 1549 C CA . TRP A 1 200 ? -16.625 -4.648 6.938 1 87.25 200 TRP A CA 1
ATOM 1550 C C . TRP A 1 200 ? -17.469 -4.152 5.777 1 87.25 200 TRP A C 1
ATOM 1552 O O . TRP A 1 200 ? -16.969 -3.504 4.855 1 87.25 200 TRP A O 1
ATOM 1562 N N . ASP A 1 201 ? -18.703 -4.426 5.809 1 87.19 201 ASP A N 1
ATOM 1563 C CA . ASP A 1 201 ? -19.609 -4.059 4.719 1 87.19 201 ASP A CA 1
ATOM 1564 C C . ASP A 1 201 ? -19.812 -2.549 4.656 1 87.19 201 ASP A C 1
ATOM 1566 O O . ASP A 1 201 ? -19.828 -1.965 3.57 1 87.19 201 ASP A O 1
ATOM 1570 N N . GLU A 1 202 ? -19.891 -1.99 5.789 1 86.38 202 GLU A N 1
ATOM 1571 C CA . GLU A 1 202 ? -20.094 -0.548 5.867 1 86.38 202 GLU A CA 1
ATOM 1572 C C . GLU A 1 202 ? -18.875 0.217 5.355 1 86.38 202 GLU A C 1
ATOM 1574 O O . GLU A 1 202 ? -19.016 1.21 4.641 1 86.38 202 GLU A O 1
ATOM 1579 N N . ALA A 1 203 ? -17.75 -0.232 5.664 1 84.56 203 ALA A N 1
ATOM 1580 C CA . ALA A 1 203 ? -16.516 0.447 5.285 1 84.56 203 ALA A CA 1
ATOM 1581 C C . ALA A 1 203 ? -16.281 0.38 3.777 1 84.56 203 ALA A C 1
ATOM 1583 O O . ALA A 1 203 ? -15.727 1.309 3.184 1 84.56 203 ALA A O 1
ATOM 1584 N N . GLY A 1 204 ? -16.719 -0.671 3.199 1 80.06 204 GLY A N 1
ATOM 1585 C CA . GLY A 1 204 ? -16.484 -0.869 1.779 1 80.06 204 GLY A CA 1
ATOM 1586 C C . GLY A 1 204 ? -17.594 -0.328 0.905 1 80.06 204 GLY A C 1
ATOM 1587 O O . GLY A 1 204 ? -17.562 -0.458 -0.32 1 80.06 204 GLY A O 1
ATOM 1588 N N . ALA A 1 205 ? -18.562 0.266 1.539 1 80.5 205 ALA A N 1
ATOM 1589 C CA . ALA A 1 205 ? -19.719 0.763 0.782 1 80.5 205 ALA A CA 1
ATOM 1590 C C . ALA A 1 205 ? -19.297 1.866 -0.185 1 80.5 205 ALA A C 1
ATOM 1592 O O . ALA A 1 205 ? -18.359 2.621 0.091 1 80.5 205 ALA A O 1
ATOM 1593 N N . LEU A 1 206 ? -19.938 1.854 -1.328 1 72.56 206 LEU A N 1
ATOM 1594 C CA . LEU A 1 206 ? -19.672 2.855 -2.354 1 72.56 206 LEU A CA 1
ATOM 1595 C C . LEU A 1 206 ? -19.891 4.266 -1.808 1 72.56 206 LEU A C 1
ATOM 1597 O O . LEU A 1 206 ? -20.844 4.508 -1.073 1 72.56 206 LEU A O 1
ATOM 1601 N N . ARG A 1 207 ? -18.953 5.082 -2.016 1 72.5 207 ARG A N 1
ATOM 1602 C CA . ARG A 1 207 ? -19.031 6.504 -1.693 1 72.5 207 ARG A CA 1
ATOM 1603 C C . ARG A 1 207 ? -18.734 7.363 -2.918 1 72.5 207 ARG A C 1
ATOM 1605 O O . ARG A 1 207 ? -17.812 7.062 -3.68 1 72.5 207 ARG A O 1
ATOM 1612 N N . PRO A 1 208 ? -19.688 8.383 -3.186 1 71.25 208 PRO A N 1
ATOM 1613 C CA . PRO A 1 208 ? -19.359 9.273 -4.297 1 71.25 208 PRO A CA 1
ATOM 1614 C C . PRO A 1 208 ? -18.047 10.031 -4.074 1 71.25 208 PRO A C 1
ATOM 1616 O O . PRO A 1 208 ? -17.641 10.242 -2.93 1 71.25 208 PRO A O 1
ATOM 1619 N N . GLY A 1 209 ? -17.172 10.18 -5.113 1 73.75 209 GLY A N 1
ATOM 1620 C CA . GLY A 1 209 ? -15.938 10.953 -5.043 1 73.75 209 GLY A CA 1
ATOM 1621 C C . GLY A 1 209 ? -15.891 12.094 -6.039 1 73.75 209 GLY A C 1
ATOM 1622 O O . GLY A 1 209 ? -16.641 12.102 -7.016 1 73.75 209 GLY A O 1
ATOM 1623 N N . VAL A 1 210 ? -15.164 13.102 -5.582 1 71.06 210 VAL A N 1
ATOM 1624 C CA . VAL A 1 210 ? -14.914 14.172 -6.535 1 71.06 210 VAL A CA 1
ATOM 1625 C C . VAL A 1 210 ? -13.891 13.719 -7.57 1 71.06 210 VAL A C 1
ATOM 1627 O O . VAL A 1 210 ? -12.992 12.922 -7.258 1 71.06 210 VAL A O 1
ATOM 1630 N N . GLN A 1 211 ? -14.086 14.086 -8.828 1 64.5 211 GLN A N 1
ATOM 1631 C CA . GLN A 1 211 ? -13.148 13.758 -9.898 1 64.5 211 GLN A CA 1
ATOM 1632 C C . GLN A 1 211 ? -12.031 14.805 -9.984 1 64.5 211 GLN A C 1
ATOM 1634 O O . GLN A 1 211 ? -12.297 16 -9.93 1 64.5 211 GLN A O 1
ATOM 1639 N N . ARG A 1 212 ? -10.859 14.383 -9.922 1 60.31 212 ARG A N 1
ATOM 1640 C CA . ARG A 1 212 ? -9.742 15.297 -10.117 1 60.31 212 ARG A CA 1
ATOM 1641 C C . ARG A 1 212 ? -9.797 15.953 -11.492 1 60.31 212 ARG A C 1
ATOM 1643 O O . ARG A 1 212 ? -10.07 15.281 -12.492 1 60.31 212 ARG A O 1
ATOM 1650 N N . GLN A 1 213 ? -9.914 17.312 -11.562 1 46.03 213 GLN A N 1
ATOM 1651 C CA . GLN A 1 213 ? -9.867 17.938 -12.875 1 46.03 213 GLN A CA 1
ATOM 1652 C C . GLN A 1 213 ? -8.531 17.688 -13.562 1 46.03 213 GLN A C 1
ATOM 1654 O O . GLN A 1 213 ? -7.469 17.984 -13.008 1 46.03 213 GLN A O 1
ATOM 1659 N N . ARG A 1 214 ? -8.289 16.922 -14.5 1 40.81 214 ARG A N 1
ATOM 1660 C CA . ARG A 1 214 ? -7.098 16.625 -15.289 1 40.81 214 ARG A CA 1
ATOM 1661 C C . ARG A 1 214 ? -6.684 17.828 -16.141 1 40.81 214 ARG A C 1
ATOM 1663 O O . ARG A 1 214 ? -7.535 18.594 -16.578 1 40.81 214 ARG A O 1
ATOM 1670 N N . MET B 1 1 ? 17.375 13.352 20.266 1 91.62 1 MET B N 1
ATOM 1671 C CA . MET B 1 1 ? 15.969 13.641 20 1 91.62 1 MET B CA 1
ATOM 1672 C C . MET B 1 1 ? 15.617 13.352 18.547 1 91.62 1 MET B C 1
ATOM 1674 O O . MET B 1 1 ? 16.359 13.742 17.641 1 91.62 1 MET B O 1
ATOM 1678 N N . LEU B 1 2 ? 14.547 12.57 18.312 1 94.38 2 LEU B N 1
ATOM 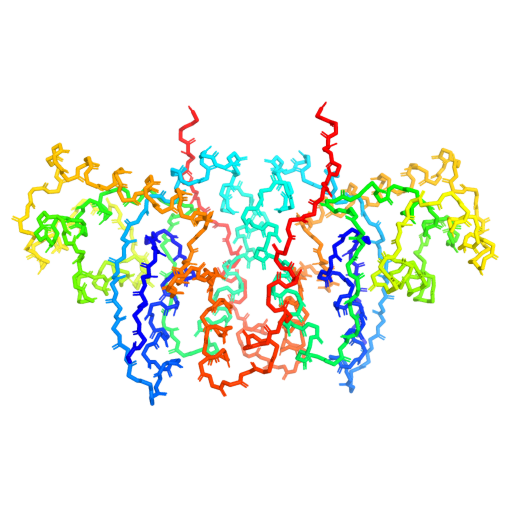1679 C CA . LEU B 1 2 ? 14.055 12.234 16.984 1 94.38 2 LEU B CA 1
ATOM 1680 C C . LEU B 1 2 ? 13.297 13.406 16.375 1 94.38 2 LEU B C 1
ATOM 1682 O O . LEU B 1 2 ? 12.32 13.891 16.953 1 94.38 2 LEU B O 1
ATOM 1686 N N . ASP B 1 3 ? 13.844 13.938 15.234 1 97.88 3 ASP B N 1
ATOM 1687 C CA . ASP B 1 3 ? 13.172 15.016 14.508 1 97.88 3 ASP B CA 1
ATOM 1688 C C . ASP B 1 3 ? 12.398 14.477 13.312 1 97.88 3 ASP B C 1
ATOM 1690 O O . ASP B 1 3 ? 12.984 14.008 12.336 1 97.88 3 ASP B O 1
ATOM 1694 N N . ILE B 1 4 ? 11.117 14.594 13.328 1 98.62 4 ILE B N 1
ATOM 1695 C CA . ILE B 1 4 ? 10.25 13.953 12.344 1 98.62 4 ILE B CA 1
ATOM 1696 C C . ILE B 1 4 ? 9.516 15.016 11.531 1 98.62 4 ILE B C 1
ATOM 1698 O O . ILE B 1 4 ? 8.875 15.906 12.102 1 98.62 4 ILE B O 1
ATOM 1702 N N . ASP B 1 5 ? 9.672 15.031 10.234 1 98.81 5 ASP B N 1
ATOM 1703 C CA . ASP B 1 5 ? 8.734 15.719 9.359 1 98.81 5 ASP B CA 1
ATOM 1704 C C . ASP B 1 5 ? 7.562 14.812 8.984 1 98.81 5 ASP B C 1
ATOM 1706 O O . ASP B 1 5 ? 7.762 13.711 8.469 1 98.81 5 ASP B O 1
ATOM 1710 N N . PHE B 1 6 ? 6.418 15.203 9.336 1 98.88 6 PHE B N 1
ATOM 1711 C CA . PHE B 1 6 ? 5.195 14.453 9.062 1 98.88 6 PHE B CA 1
ATOM 1712 C C . PHE B 1 6 ? 4.434 15.062 7.895 1 98.88 6 PHE B C 1
ATOM 1714 O O . PHE B 1 6 ? 3.703 16.047 8.07 1 98.88 6 PHE B O 1
ATOM 1721 N N . TYR B 1 7 ? 4.582 14.562 6.68 1 98.94 7 TYR B N 1
ATOM 1722 C CA . TYR B 1 7 ? 3.885 15.023 5.488 1 98.94 7 TYR B CA 1
ATOM 1723 C C . TYR B 1 7 ? 2.496 14.406 5.395 1 98.94 7 TYR B C 1
ATOM 1725 O O . TYR B 1 7 ? 2.35 13.18 5.449 1 98.94 7 TYR B O 1
ATOM 1733 N N . PHE B 1 8 ? 1.462 15.242 5.227 1 98.88 8 PHE B N 1
ATOM 1734 C CA . PHE B 1 8 ? 0.124 14.664 5.195 1 98.88 8 PHE B CA 1
ATOM 1735 C C . PHE B 1 8 ? -0.837 15.562 4.43 1 98.88 8 PHE B C 1
ATOM 1737 O O . PHE B 1 8 ? -0.534 16.734 4.172 1 98.88 8 PHE B O 1
ATOM 1744 N N . ASP B 1 9 ? -1.839 15.039 3.938 1 98.88 9 ASP B N 1
ATOM 1745 C CA . ASP B 1 9 ? -3.066 15.633 3.418 1 98.88 9 ASP B CA 1
ATOM 1746 C C . ASP B 1 9 ? -4.293 15.078 4.145 1 98.88 9 ASP B C 1
ATOM 1748 O O . ASP B 1 9 ? -4.461 13.867 4.254 1 98.88 9 ASP B O 1
ATOM 1752 N N . PRO B 1 10 ? -5.145 15.945 4.645 1 98.69 10 PRO B N 1
ATOM 1753 C CA . PRO B 1 10 ? -6.293 15.469 5.418 1 98.69 10 PRO B CA 1
ATOM 1754 C C . PRO B 1 10 ? -7.211 14.547 4.609 1 98.69 10 PRO B C 1
ATOM 1756 O O . PRO B 1 10 ? -8.086 13.891 5.176 1 98.69 10 PRO B O 1
ATOM 1759 N N . VAL B 1 11 ? -7.035 14.461 3.342 1 97.44 11 VAL B N 1
ATOM 1760 C CA . VAL B 1 11 ? -7.863 13.594 2.506 1 97.44 11 VAL B CA 1
ATOM 1761 C C . VAL B 1 11 ? -7.539 12.133 2.797 1 97.44 11 VAL B C 1
ATOM 1763 O O . VAL B 1 11 ? -8.352 11.242 2.521 1 97.44 11 VAL B O 1
ATOM 1766 N N . SER B 1 12 ? -6.383 11.836 3.346 1 97.81 12 SER B N 1
ATOM 1767 C CA . SER B 1 12 ? -5.926 10.469 3.549 1 97.81 12 SER B CA 1
ATOM 1768 C C . SER B 1 12 ? -6.375 9.93 4.902 1 97.81 12 SER B C 1
ATOM 1770 O O . SER B 1 12 ? -5.98 10.445 5.945 1 97.81 12 SER B O 1
ATOM 1772 N N . PRO B 1 13 ? -7.074 8.859 4.906 1 97.25 13 PRO B N 1
ATOM 1773 C CA . PRO B 1 13 ? -7.438 8.25 6.188 1 97.25 13 PRO B CA 1
ATOM 1774 C C . PRO B 1 13 ? -6.238 7.641 6.91 1 97.25 13 PRO B C 1
ATOM 1776 O O . PRO B 1 13 ? -6.219 7.586 8.141 1 97.25 13 PRO B O 1
ATOM 1779 N N . TYR B 1 14 ? -5.262 7.199 6.18 1 98.12 14 TYR B N 1
ATOM 1780 C CA . TYR B 1 14 ? -4.051 6.668 6.797 1 98.12 14 TYR B CA 1
ATOM 1781 C C . TYR B 1 14 ? -3.301 7.762 7.555 1 98.12 14 TYR B C 1
ATOM 1783 O O . TYR B 1 14 ? -2.695 7.5 8.594 1 98.12 14 TYR B O 1
ATOM 1791 N N . ALA B 1 15 ? -3.338 8.938 6.973 1 98.56 15 ALA B N 1
ATOM 1792 C CA . ALA B 1 15 ? -2.707 10.062 7.656 1 98.56 15 ALA B CA 1
ATOM 1793 C C . ALA B 1 15 ? -3.396 10.352 8.984 1 98.56 15 ALA B C 1
ATOM 1795 O O . ALA B 1 15 ? -2.734 10.648 9.984 1 98.56 15 ALA B O 1
ATOM 1796 N N . CYS B 1 16 ? -4.73 10.242 8.984 1 98.56 16 CYS B N 1
ATOM 1797 C CA . CYS B 1 16 ? -5.48 10.445 10.227 1 98.56 16 CYS B CA 1
ATOM 1798 C C . CYS B 1 16 ? -5.09 9.406 11.273 1 98.56 16 CYS B C 1
ATOM 1800 O O . CYS B 1 16 ? -4.793 9.758 12.414 1 98.56 16 CYS B O 1
ATOM 1802 N N . LEU B 1 17 ? -5.02 8.164 10.875 1 98.44 17 LEU B N 1
ATOM 1803 C CA . LEU B 1 17 ? -4.664 7.102 11.812 1 98.44 17 LEU B CA 1
ATOM 1804 C C . LEU B 1 17 ? -3.242 7.281 12.328 1 98.44 17 LEU B C 1
ATOM 1806 O O . LEU B 1 17 ? -2.988 7.129 13.523 1 98.44 17 LEU B O 1
ATOM 1810 N N . ALA B 1 18 ? -2.334 7.59 11.406 1 98.69 18 ALA B N 1
ATOM 1811 C CA . ALA B 1 18 ? -0.939 7.766 11.805 1 98.69 18 ALA B CA 1
ATOM 1812 C C . ALA B 1 18 ? -0.789 8.93 12.781 1 98.69 18 ALA B C 1
ATOM 1814 O O . ALA B 1 18 ? -0.065 8.82 13.773 1 98.69 18 ALA B O 1
ATOM 1815 N N . PHE B 1 19 ? -1.47 10.031 12.508 1 98.75 19 PHE B N 1
ATOM 1816 C CA . PHE B 1 19 ? -1.433 11.203 13.375 1 98.75 19 PHE B CA 1
ATOM 1817 C C . PHE B 1 19 ? -1.909 10.852 14.781 1 98.75 19 PHE B C 1
ATOM 1819 O O . PHE B 1 19 ? -1.247 11.18 15.766 1 98.75 19 PHE B O 1
ATOM 1826 N N . GLU B 1 20 ? -3.004 10.156 14.867 1 98.19 20 GLU B N 1
ATOM 1827 C CA . GLU B 1 20 ? -3.605 9.828 16.156 1 98.19 20 GLU B CA 1
ATOM 1828 C C . GLU B 1 20 ? -2.771 8.789 16.906 1 98.19 20 GLU B C 1
ATOM 1830 O O . GLU B 1 20 ? -2.68 8.836 18.141 1 98.19 20 GLU B O 1
ATOM 1835 N N . HIS B 1 21 ? -2.168 7.898 16.141 1 98.31 21 HIS B N 1
ATOM 1836 C CA . HIS B 1 21 ? -1.434 6.793 16.734 1 98.31 21 HIS B CA 1
ATOM 1837 C C . HIS B 1 21 ? -0.02 7.215 17.125 1 98.31 21 HIS B C 1
ATOM 1839 O O . HIS B 1 21 ? 0.621 6.57 17.953 1 98.31 21 HIS B O 1
ATOM 1845 N N . LEU B 1 22 ? 0.463 8.281 16.609 1 98.25 22 LEU B N 1
ATOM 1846 C CA . LEU B 1 22 ? 1.862 8.695 16.641 1 98.25 22 LEU B CA 1
ATOM 1847 C C . LEU B 1 22 ? 2.359 8.812 18.078 1 98.25 22 LEU B C 1
ATOM 1849 O O . LEU B 1 22 ? 3.396 8.25 18.438 1 98.25 22 LEU B O 1
ATOM 1853 N N . PRO B 1 23 ? 1.584 9.484 18.984 1 97.38 23 PRO B N 1
ATOM 1854 C CA . PRO B 1 23 ? 2.084 9.609 20.359 1 97.38 23 PRO B CA 1
ATOM 1855 C C . PRO B 1 23 ? 2.26 8.258 21.047 1 97.38 23 PRO B C 1
ATOM 1857 O O . PRO B 1 23 ? 3.266 8.031 21.719 1 97.38 23 PRO B O 1
ATOM 1860 N N . GLN B 1 24 ? 1.331 7.363 20.812 1 97.56 24 GLN B N 1
ATOM 1861 C CA . GLN B 1 24 ? 1.425 6.035 21.422 1 97.56 24 GLN B CA 1
ATOM 1862 C C . GLN B 1 24 ? 2.574 5.238 20.812 1 97.56 24 GLN B C 1
ATOM 1864 O O . GLN B 1 24 ? 3.301 4.539 21.516 1 97.56 24 GLN B O 1
ATOM 1869 N N . ALA B 1 25 ? 2.703 5.316 19.5 1 97.5 25 ALA B N 1
ATOM 1870 C CA . ALA B 1 25 ? 3.744 4.574 18.781 1 97.5 25 ALA B CA 1
ATOM 1871 C C . ALA B 1 25 ? 5.133 5.008 19.234 1 97.5 25 ALA B C 1
ATOM 1873 O O . ALA B 1 25 ? 6.059 4.191 19.297 1 97.5 25 ALA B O 1
ATOM 1874 N N . LEU B 1 26 ? 5.277 6.273 19.625 1 97.5 26 LEU B N 1
ATOM 1875 C CA . LEU B 1 26 ? 6.59 6.824 19.938 1 97.5 26 LEU B CA 1
ATOM 1876 C C . LEU B 1 26 ? 6.785 6.934 21.453 1 97.5 26 LEU B C 1
ATOM 1878 O O . LEU B 1 26 ? 7.695 7.625 21.922 1 97.5 26 LEU B O 1
ATOM 1882 N N . GLU B 1 27 ? 5.898 6.293 22.188 1 96.94 27 GLU B N 1
ATOM 1883 C CA . GLU B 1 27 ? 5.992 6.344 23.641 1 96.94 27 GLU B CA 1
ATOM 1884 C C . GLU B 1 27 ? 7.371 5.895 24.125 1 96.94 27 GLU B C 1
ATOM 1886 O O . GLU B 1 27 ? 7.891 4.875 23.656 1 96.94 27 GLU B O 1
ATOM 1891 N N . GLY B 1 28 ? 8.008 6.684 25 1 96.31 28 GLY B N 1
ATOM 1892 C CA . GLY B 1 28 ? 9.312 6.355 25.562 1 96.31 28 GLY B CA 1
ATOM 1893 C C . GLY B 1 28 ? 10.461 6.949 24.766 1 96.31 28 GLY B C 1
ATOM 1894 O O . GLY B 1 28 ? 11.617 6.875 25.203 1 96.31 28 GLY B O 1
ATOM 1895 N N . LEU B 1 29 ? 10.164 7.559 23.672 1 96.06 29 LEU B N 1
ATOM 1896 C CA . LEU B 1 29 ? 11.18 8.211 22.859 1 96.06 29 LEU B CA 1
ATOM 1897 C C . LEU B 1 29 ? 11.086 9.727 22.969 1 96.06 29 LEU B C 1
ATOM 1899 O O . LEU B 1 29 ? 9.992 10.273 23.141 1 96.06 29 LEU B O 1
ATOM 1903 N N . SER B 1 30 ? 12.219 10.367 22.969 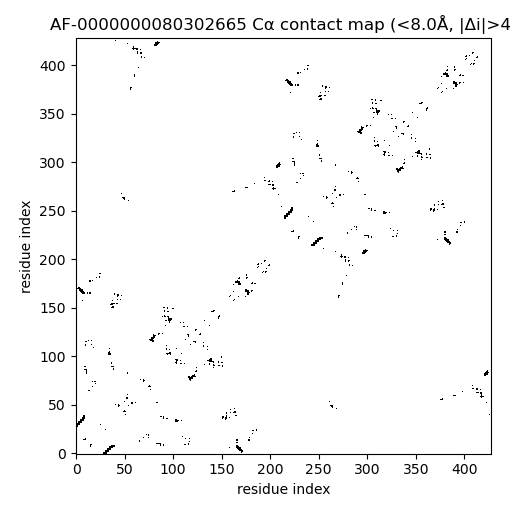1 96.56 30 SER B N 1
ATOM 1904 C CA . SER B 1 30 ? 12.25 11.82 22.828 1 96.56 30 SER B CA 1
ATOM 1905 C C . SER B 1 30 ? 12.148 12.234 21.359 1 96.56 30 SER B C 1
ATOM 1907 O O . SER B 1 30 ? 12.969 11.82 20.547 1 96.56 30 SER B O 1
ATOM 1909 N N . TYR B 1 31 ? 11.102 12.969 21.031 1 97.5 31 TYR B N 1
ATOM 1910 C CA . TYR B 1 31 ? 10.898 13.312 19.625 1 97.5 31 TYR B CA 1
ATOM 1911 C C . TYR B 1 31 ? 10.258 14.688 19.484 1 97.5 31 TYR B C 1
ATOM 1913 O O . TYR B 1 31 ? 9.68 15.211 20.438 1 97.5 31 TYR B O 1
ATOM 1921 N N . ALA B 1 32 ? 10.445 15.273 18.359 1 97.81 32 ALA B N 1
ATOM 1922 C CA . ALA B 1 32 ? 9.734 16.453 17.875 1 97.81 32 ALA B CA 1
ATOM 1923 C C . ALA B 1 32 ? 9.148 16.203 16.484 1 97.81 32 ALA B C 1
ATOM 1925 O O . ALA B 1 32 ? 9.781 15.562 15.648 1 97.81 32 ALA B O 1
ATOM 1926 N N . VAL B 1 33 ? 7.965 16.672 16.312 1 98.25 33 VAL B N 1
ATOM 1927 C CA . VAL B 1 33 ? 7.305 16.469 15.023 1 98.25 33 VAL B CA 1
ATOM 1928 C C . VAL B 1 33 ? 6.996 17.828 14.391 1 98.25 33 VAL B C 1
ATOM 1930 O O . VAL B 1 33 ? 6.43 18.703 15.047 1 98.25 33 VAL B O 1
ATOM 1933 N N . ARG B 1 34 ? 7.441 18.031 13.203 1 98.5 34 ARG B N 1
ATOM 1934 C CA . ARG B 1 34 ? 6.98 19.125 12.344 1 98.5 34 ARG B CA 1
ATOM 1935 C C . ARG B 1 34 ? 5.922 18.625 11.367 1 98.5 34 ARG B C 1
ATOM 1937 O O . ARG B 1 34 ? 6.203 17.812 10.5 1 98.5 34 ARG B O 1
ATOM 1944 N N . TYR B 1 35 ? 4.742 19.078 11.531 1 98.75 35 TYR B N 1
ATOM 1945 C CA . TYR B 1 35 ? 3.65 18.688 10.641 1 98.75 35 TYR B CA 1
ATOM 1946 C C . TYR B 1 35 ? 3.68 19.516 9.359 1 98.75 35 TYR B C 1
ATOM 1948 O O . TYR B 1 35 ? 3.707 20.734 9.398 1 98.75 35 TYR B O 1
ATOM 1956 N N . ARG B 1 36 ? 3.654 18.844 8.219 1 98.75 36 ARG B N 1
ATOM 1957 C CA . ARG B 1 36 ? 3.812 19.516 6.922 1 98.75 36 ARG B CA 1
ATOM 1958 C C . ARG B 1 36 ? 2.65 19.172 5.992 1 98.75 36 ARG B C 1
ATOM 1960 O O . ARG B 1 36 ? 2.713 18.203 5.234 1 98.75 36 ARG B O 1
ATOM 1967 N N . PRO B 1 37 ? 1.645 20.047 5.965 1 98.75 37 PRO B N 1
ATOM 1968 C CA . PRO B 1 37 ? 0.581 19.844 4.98 1 98.75 37 PRO B CA 1
ATOM 1969 C C . PRO B 1 37 ? 1.087 19.922 3.541 1 98.75 37 PRO B C 1
ATOM 1971 O O . PRO B 1 37 ? 1.861 20.812 3.197 1 98.75 37 PRO B O 1
ATOM 1974 N N . VAL B 1 38 ? 0.69 19 2.736 1 98.88 38 VAL B N 1
ATOM 1975 C CA . VAL B 1 38 ? 1.023 18.938 1.317 1 98.88 38 VAL B CA 1
ATOM 1976 C C . VAL B 1 38 ? -0.21 18.531 0.513 1 98.88 38 VAL B C 1
ATOM 1978 O O . VAL B 1 38 ? -1.102 17.859 1.029 1 98.88 38 VAL B O 1
ATOM 1981 N N . LEU B 1 39 ? -0.236 19.016 -0.695 1 98.75 39 LEU B N 1
ATOM 1982 C CA . LEU B 1 39 ? -1.324 18.641 -1.588 1 98.75 39 LEU B CA 1
ATOM 1983 C C . LEU B 1 39 ? -1.033 17.297 -2.258 1 98.75 39 LEU B C 1
ATOM 1985 O O . LEU B 1 39 ? -0.203 17.219 -3.164 1 98.75 39 LEU B O 1
ATOM 1989 N N . PHE B 1 40 ? -1.795 16.281 -1.846 1 98.19 40 PHE B N 1
ATOM 1990 C CA . PHE B 1 40 ? -1.568 14.93 -2.348 1 98.19 40 PHE B CA 1
ATOM 1991 C C . PHE B 1 40 ? -1.8 14.867 -3.854 1 98.19 40 PHE B C 1
ATOM 1993 O O . PHE B 1 40 ? -1.021 14.25 -4.582 1 98.19 40 PHE B O 1
ATOM 2000 N N . ALA B 1 41 ? -2.812 15.516 -4.344 1 96.81 41 ALA B N 1
ATOM 2001 C CA . ALA B 1 41 ? -3.123 15.531 -5.77 1 96.81 41 ALA B CA 1
ATOM 2002 C C . ALA B 1 41 ? -1.945 16.062 -6.582 1 96.81 41 ALA B C 1
ATOM 2004 O O . ALA B 1 41 ? -1.685 15.594 -7.691 1 96.81 41 ALA B O 1
ATOM 2005 N N . GLY B 1 42 ? -1.298 17.078 -6 1 97.06 42 GLY B N 1
ATOM 2006 C CA . GLY B 1 42 ? -0.107 17.594 -6.66 1 97.06 42 GLY B CA 1
ATOM 2007 C C . GLY B 1 42 ? 1.004 16.578 -6.77 1 97.06 42 GLY B C 1
ATOM 2008 O O . GLY B 1 42 ? 1.685 16.5 -7.797 1 97.06 42 GLY B O 1
ATOM 2009 N N . MET B 1 43 ? 1.199 15.781 -5.742 1 96.75 43 MET B N 1
ATOM 2010 C CA . MET B 1 43 ? 2.193 14.711 -5.746 1 96.75 43 MET B CA 1
ATOM 2011 C C . MET B 1 43 ? 1.845 13.648 -6.789 1 96.75 43 MET B C 1
ATOM 2013 O O . MET B 1 43 ? 2.715 13.195 -7.535 1 96.75 43 MET B O 1
ATOM 2017 N N . LEU B 1 44 ? 0.564 13.266 -6.793 1 96 44 LEU B N 1
ATOM 2018 C CA . LEU B 1 44 ? 0.088 12.281 -7.754 1 96 44 LEU B CA 1
ATOM 2019 C C . LEU B 1 44 ? 0.316 12.758 -9.18 1 96 44 LEU B C 1
ATOM 2021 O O . LEU B 1 44 ? 0.771 11.992 -10.031 1 96 44 LEU B O 1
ATOM 2025 N N . ALA B 1 45 ? 0.01 14 -9.438 1 95.88 45 ALA B N 1
ATOM 2026 C CA . ALA B 1 45 ? 0.213 14.586 -10.766 1 95.88 45 ALA B CA 1
ATOM 2027 C C . ALA B 1 45 ? 1.688 14.555 -11.156 1 95.88 45 ALA B C 1
ATOM 2029 O O . ALA B 1 45 ? 2.029 14.172 -12.273 1 95.88 45 ALA B O 1
ATOM 2030 N N . HIS B 1 46 ? 2.533 14.914 -10.242 1 96.69 46 HIS B N 1
ATOM 2031 C CA . HIS B 1 46 ? 3.965 14.938 -10.516 1 96.69 46 HIS B CA 1
ATOM 2032 C C . HIS B 1 46 ? 4.477 13.547 -10.883 1 96.69 46 HIS B C 1
ATOM 2034 O O . HIS B 1 46 ? 5.215 13.391 -11.859 1 96.69 46 HIS B O 1
ATOM 2040 N N . TRP B 1 47 ? 4.039 12.586 -10.133 1 95.75 47 TRP B N 1
ATOM 2041 C CA . TRP B 1 47 ? 4.559 11.234 -10.305 1 95.75 47 TRP B CA 1
ATOM 2042 C C . TRP B 1 47 ? 3.766 10.484 -11.367 1 95.75 47 TRP B C 1
ATOM 2044 O O . TRP B 1 47 ? 4.082 9.336 -11.688 1 95.75 47 TRP B O 1
ATOM 2054 N N . GLY B 1 48 ? 2.73 11.07 -11.891 1 92.81 48 GLY B N 1
ATOM 2055 C CA . GLY B 1 48 ? 1.936 10.469 -12.953 1 92.81 48 GLY B CA 1
ATOM 2056 C C . GLY B 1 48 ? 1.076 9.312 -12.477 1 92.81 48 GLY B C 1
ATOM 2057 O O . GLY B 1 48 ? 0.936 8.312 -13.18 1 92.81 48 GLY B O 1
ATOM 2058 N N . GLN B 1 49 ? 0.499 9.469 -11.273 1 90.94 49 GLN B N 1
ATOM 2059 C CA . GLN B 1 49 ? -0.29 8.398 -10.68 1 90.94 49 GLN B CA 1
ATOM 2060 C C . GLN B 1 49 ? -1.733 8.836 -10.445 1 90.94 49 GLN B C 1
ATOM 2062 O O . GLN B 1 49 ? -2 10.016 -10.227 1 90.94 49 GLN B O 1
ATOM 2067 N N . LYS B 1 50 ? -2.582 7.812 -10.586 1 89.62 50 LYS B N 1
ATOM 2068 C CA . LYS B 1 50 ? -3.93 8.008 -10.062 1 89.62 50 LYS B CA 1
ATOM 2069 C C . LYS B 1 50 ? -3.951 7.867 -8.539 1 89.62 50 LYS B C 1
ATOM 2071 O O . LYS B 1 50 ? -3.182 7.09 -7.973 1 89.62 50 LYS B O 1
ATOM 2076 N N . GLY B 1 51 ? -4.871 8.648 -7.992 1 89.06 51 GLY B N 1
ATOM 2077 C CA . GLY B 1 51 ? -5.105 8.438 -6.574 1 89.06 51 GLY B CA 1
ATOM 2078 C C . GLY B 1 51 ? -5.758 7.102 -6.266 1 89.06 51 GLY B C 1
ATOM 2079 O O . GLY B 1 51 ? -6.582 6.617 -7.043 1 89.06 51 GLY B O 1
ATOM 2080 N N . PRO B 1 52 ? -5.332 6.523 -5.125 1 85.88 52 PRO B N 1
ATOM 2081 C CA . PRO B 1 52 ? -5.934 5.242 -4.758 1 85.88 52 PRO B CA 1
ATOM 2082 C C . PRO B 1 52 ? -7.461 5.281 -4.773 1 85.88 52 PRO B C 1
ATOM 2084 O O . PRO B 1 52 ? -8.102 4.301 -5.164 1 85.88 52 PRO B O 1
ATOM 2087 N N . ALA B 1 53 ? -7.98 6.367 -4.484 1 83.75 53 ALA B N 1
ATOM 2088 C CA . ALA B 1 53 ? -9.43 6.48 -4.344 1 83.75 53 ALA B CA 1
ATOM 2089 C C . ALA B 1 53 ? -10.094 6.668 -5.707 1 83.75 53 ALA B C 1
ATOM 2091 O O . ALA B 1 53 ? -11.32 6.609 -5.816 1 83.75 53 ALA B O 1
ATOM 2092 N N . GLU B 1 54 ? -9.273 6.801 -6.711 1 86.44 54 GLU B N 1
ATOM 2093 C CA . GLU B 1 54 ? -9.812 6.949 -8.062 1 86.44 54 GLU B CA 1
ATOM 2094 C C . GLU B 1 54 ? -10.078 5.59 -8.703 1 86.44 54 GLU B C 1
ATOM 2096 O O . GLU B 1 54 ? -10.672 5.512 -9.781 1 86.44 54 GLU B O 1
ATOM 2101 N N . ILE B 1 55 ? -9.617 4.535 -8.062 1 89.75 55 ILE B N 1
ATOM 2102 C CA . ILE B 1 55 ? -9.867 3.148 -8.445 1 89.75 55 ILE B CA 1
ATOM 2103 C C . ILE B 1 55 ? -10.859 2.52 -7.465 1 89.75 55 ILE B C 1
ATOM 2105 O O . ILE B 1 55 ? -10.5 2.201 -6.328 1 89.75 55 ILE B O 1
ATOM 2109 N N . GLU B 1 56 ? -12.023 2.26 -7.961 1 90.5 56 GLU B N 1
ATOM 2110 C CA . GLU B 1 56 ? -13.141 1.956 -7.078 1 90.5 56 GLU B CA 1
ATOM 2111 C C . GLU B 1 56 ? -12.836 0.75 -6.195 1 90.5 56 GLU B C 1
ATOM 2113 O O . GLU B 1 56 ? -13.008 0.809 -4.973 1 90.5 56 GLU B O 1
ATOM 2118 N N . PRO B 1 57 ? -12.367 -0.408 -6.828 1 93.06 57 PRO B N 1
ATOM 2119 C CA . PRO B 1 57 ? -12.078 -1.538 -5.941 1 93.06 57 PRO B CA 1
ATOM 2120 C C . PRO B 1 57 ? -10.977 -1.231 -4.93 1 93.06 57 PRO B C 1
ATOM 2122 O O . PRO B 1 57 ? -11.008 -1.741 -3.807 1 93.06 57 PRO B O 1
ATOM 2125 N N . LYS B 1 58 ? -10.047 -0.412 -5.316 1 95 58 LYS B N 1
ATOM 2126 C CA . LYS B 1 58 ? -8.977 -0.02 -4.402 1 95 58 LYS B CA 1
ATOM 2127 C C . LYS B 1 58 ? -9.5 0.9 -3.305 1 95 58 LYS B C 1
ATOM 2129 O O . LYS B 1 58 ? -9.094 0.787 -2.146 1 95 58 LYS B O 1
ATOM 2134 N N . ARG B 1 59 ? -10.359 1.791 -3.645 1 93.25 59 ARG B N 1
ATOM 2135 C CA . ARG B 1 59 ? -11.008 2.648 -2.654 1 93.25 59 ARG B CA 1
ATOM 2136 C C . ARG B 1 59 ? -11.758 1.818 -1.621 1 93.25 59 ARG B C 1
ATOM 2138 O O . ARG B 1 59 ? -11.602 2.023 -0.416 1 93.25 59 ARG B O 1
ATOM 2145 N N . ALA B 1 60 ? -12.555 0.883 -2.125 1 93.62 60 ALA B N 1
ATOM 2146 C CA . ALA B 1 60 ? -13.32 0.019 -1.229 1 93.62 60 ALA B CA 1
ATOM 2147 C C . ALA B 1 60 ? -12.398 -0.763 -0.3 1 93.62 60 ALA B C 1
ATOM 2149 O O . ALA B 1 60 ? -12.641 -0.847 0.906 1 93.62 60 ALA B O 1
ATOM 2150 N N . TRP B 1 61 ? -11.344 -1.298 -0.877 1 94.75 61 TRP B N 1
ATOM 2151 C CA . TRP B 1 61 ? -10.359 -2.023 -0.079 1 94.75 61 TRP B CA 1
ATOM 2152 C C . TRP B 1 61 ? -9.734 -1.114 0.973 1 94.75 61 TRP B C 1
ATOM 2154 O O . TRP B 1 61 ? -9.602 -1.501 2.137 1 94.75 61 TRP B O 1
ATOM 2164 N N . THR B 1 62 ? -9.375 0.073 0.557 1 95.12 62 THR B N 1
ATOM 2165 C CA . THR B 1 62 ? -8.719 1.028 1.447 1 95.12 62 THR B CA 1
ATOM 2166 C C . THR B 1 62 ? -9.586 1.302 2.674 1 95.12 62 THR B C 1
ATOM 2168 O O . THR B 1 62 ? -9.109 1.24 3.807 1 95.12 62 THR B O 1
ATOM 2171 N N . PHE B 1 63 ? -10.82 1.488 2.508 1 94.81 63 PHE B N 1
ATOM 2172 C CA . PHE B 1 63 ? -11.695 1.839 3.621 1 94.81 63 PHE B CA 1
ATOM 2173 C C . PHE B 1 63 ? -11.984 0.619 4.488 1 94.81 63 PHE B C 1
ATOM 2175 O O . PHE B 1 63 ? -12.148 0.74 5.703 1 94.81 63 PHE B O 1
ATOM 2182 N N . ARG B 1 64 ? -12.008 -0.596 3.881 1 96 64 ARG B N 1
ATOM 2183 C CA . ARG B 1 64 ? -12.117 -1.806 4.691 1 96 64 ARG B CA 1
ATOM 2184 C C . ARG B 1 64 ? -10.883 -1.983 5.574 1 96 64 ARG B C 1
ATOM 2186 O O . ARG B 1 64 ? -11.008 -2.264 6.77 1 96 64 ARG B O 1
ATOM 2193 N N . GLN B 1 65 ? -9.742 -1.766 4.938 1 96.75 65 GLN B N 1
ATOM 2194 C CA . GLN B 1 65 ? -8.5 -1.95 5.688 1 96.75 65 GLN B CA 1
ATOM 2195 C C . GLN B 1 65 ? -8.352 -0.883 6.77 1 96.75 65 GLN B C 1
ATOM 2197 O O . GLN B 1 65 ? -8.047 -1.198 7.922 1 96.75 65 GLN B O 1
ATOM 2202 N N . VAL B 1 66 ? -8.562 0.366 6.371 1 96.5 66 VAL B N 1
ATOM 2203 C CA . VAL B 1 66 ? -8.352 1.457 7.32 1 96.5 66 VAL B CA 1
ATOM 2204 C C . VAL B 1 66 ? -9.375 1.357 8.453 1 96.5 66 VAL B C 1
ATOM 2206 O O . VAL B 1 66 ? -9.062 1.676 9.602 1 96.5 66 VAL B O 1
ATOM 2209 N N . GLY B 1 67 ? -10.641 0.99 8.141 1 95.94 67 GLY B N 1
ATOM 2210 C CA . GLY B 1 67 ? -11.609 0.736 9.195 1 95.94 67 GLY B CA 1
ATOM 2211 C C . GLY B 1 67 ? -11.164 -0.325 10.18 1 95.94 67 GLY B C 1
ATOM 2212 O O . GLY B 1 67 ? -11.289 -0.145 11.391 1 95.94 67 GLY B O 1
ATOM 2213 N N . TRP B 1 68 ? -10.609 -1.43 9.656 1 96.88 68 TRP B N 1
ATOM 2214 C CA . TRP B 1 68 ? -10.109 -2.514 10.492 1 96.88 68 TRP B CA 1
ATOM 2215 C C . TRP B 1 68 ? -8.93 -2.045 11.344 1 96.88 68 TRP B C 1
ATOM 2217 O O . TRP B 1 68 ? -8.852 -2.35 12.531 1 96.88 68 TRP B O 1
ATOM 2227 N N . LEU B 1 69 ? -8.039 -1.271 10.742 1 97.06 69 LEU B N 1
ATOM 2228 C CA . LEU B 1 69 ? -6.883 -0.756 11.461 1 97.06 69 LEU B CA 1
ATOM 2229 C C . LEU B 1 69 ? -7.309 0.206 12.562 1 97.06 69 LEU B C 1
ATOM 2231 O O . LEU B 1 69 ? -6.754 0.176 13.664 1 97.06 69 LEU B O 1
ATOM 2235 N N . ALA B 1 70 ? -8.273 1.086 12.242 1 96.94 70 ALA B N 1
ATOM 2236 C CA . ALA B 1 70 ? -8.805 1.988 13.258 1 96.94 70 ALA B CA 1
ATOM 2237 C C . ALA B 1 70 ? -9.367 1.208 14.445 1 96.94 70 ALA B C 1
ATOM 2239 O O . ALA B 1 70 ? -9.086 1.536 15.602 1 96.94 70 ALA B O 1
ATOM 2240 N N . HIS B 1 71 ? -10.086 0.17 14.164 1 95.44 71 HIS B N 1
ATOM 2241 C CA . HIS B 1 71 ? -10.656 -0.695 15.188 1 95.44 71 HIS B CA 1
ATOM 2242 C C . HIS B 1 71 ? -9.562 -1.341 16.031 1 95.44 71 HIS B C 1
ATOM 2244 O O . HIS B 1 71 ? -9.641 -1.342 17.266 1 95.44 71 HIS B O 1
ATOM 2250 N N . ARG B 1 72 ? -8.539 -1.816 15.422 1 94.62 72 ARG B N 1
ATOM 2251 C CA . ARG B 1 72 ? -7.441 -2.498 16.094 1 94.62 72 ARG B CA 1
ATOM 2252 C C . ARG B 1 72 ? -6.672 -1.536 17 1 94.62 72 ARG B C 1
ATOM 2254 O O . ARG B 1 72 ? -6.199 -1.924 18.062 1 94.62 72 ARG B O 1
ATOM 2261 N N . LEU B 1 73 ? -6.582 -0.308 16.562 1 96.12 73 LEU B N 1
ATOM 2262 C CA . LEU B 1 73 ? -5.785 0.683 17.281 1 96.12 73 LEU B CA 1
ATOM 2263 C C . LEU B 1 73 ? -6.629 1.421 18.312 1 96.12 73 LEU B C 1
ATOM 2265 O O . LEU B 1 73 ? -6.117 2.262 19.062 1 96.12 73 LEU B O 1
ATOM 2269 N N . GLY B 1 74 ? -7.941 1.124 18.312 1 96.25 74 GLY B N 1
ATOM 2270 C CA . GLY B 1 74 ? -8.844 1.817 19.219 1 96.25 74 GLY B CA 1
ATOM 2271 C C . GLY B 1 74 ? -9.055 3.273 18.859 1 96.25 74 GLY B C 1
ATOM 2272 O O . GLY B 1 74 ? -9.211 4.125 19.734 1 96.25 74 GLY B O 1
ATOM 2273 N N . LEU B 1 75 ? -8.953 3.551 17.625 1 96.5 75 LEU B N 1
ATOM 2274 C CA . LEU B 1 75 ? -9.102 4.922 17.156 1 96.5 75 LEU B CA 1
ATOM 2275 C C . LEU B 1 75 ? -10.469 5.129 16.5 1 96.5 75 LEU B C 1
ATOM 2277 O O . LEU B 1 75 ? -11.023 4.203 15.898 1 96.5 75 LEU B O 1
ATOM 2281 N N . ARG B 1 76 ? -10.945 6.273 16.656 1 93.94 76 ARG B N 1
ATOM 2282 C CA . ARG B 1 76 ? -12.211 6.637 16.016 1 93.94 76 ARG B CA 1
ATOM 2283 C C . ARG B 1 76 ? -11.992 7.07 14.578 1 93.94 76 ARG B C 1
ATOM 2285 O O . ARG B 1 76 ? -11.062 7.828 14.281 1 93.94 76 ARG B O 1
ATOM 2292 N N . LEU B 1 77 ? -12.789 6.551 13.703 1 95.75 77 LEU B N 1
ATOM 2293 C CA . LEU B 1 77 ? -12.773 6.914 12.289 1 95.75 77 LEU B CA 1
ATOM 2294 C C . LEU B 1 77 ? -14.188 6.949 11.719 1 95.75 77 LEU B C 1
ATOM 2296 O O . LEU B 1 77 ? -14.859 5.918 11.656 1 95.75 77 LEU B O 1
ATOM 2300 N N . ASP B 1 78 ? -14.664 8.117 11.383 1 95.5 78 ASP B N 1
ATOM 2301 C CA . ASP B 1 78 ? -15.93 8.328 10.695 1 95.5 78 ASP B CA 1
ATOM 2302 C C . ASP B 1 78 ? -15.711 8.898 9.297 1 95.5 78 ASP B C 1
ATOM 2304 O O . ASP B 1 78 ? -15.414 10.086 9.148 1 95.5 78 ASP B O 1
ATOM 2308 N N . THR B 1 79 ? -15.969 8.141 8.305 1 93.44 79 THR B N 1
ATOM 2309 C CA . THR B 1 79 ? -15.664 8.5 6.926 1 93.44 79 THR B CA 1
ATOM 2310 C C . THR B 1 79 ? -16.594 9.609 6.438 1 93.44 79 THR B C 1
ATOM 2312 O O . THR B 1 79 ? -17.797 9.562 6.676 1 93.44 79 THR B O 1
ATOM 2315 N N . PRO B 1 80 ? -16.031 10.617 5.809 1 94.25 80 PRO B N 1
ATOM 2316 C CA . PRO B 1 80 ? -16.906 11.633 5.215 1 94.25 80 PRO B CA 1
ATOM 2317 C C . PRO B 1 80 ? -17.812 11.078 4.129 1 94.25 80 PRO B C 1
ATOM 2319 O O . PRO B 1 80 ? -17.547 10 3.588 1 94.25 80 PRO B O 1
ATOM 2322 N N . PRO B 1 81 ? -18.906 11.766 3.867 1 91.25 81 PRO B N 1
ATOM 2323 C CA . PRO B 1 81 ? -19.891 11.25 2.912 1 91.25 81 PRO B CA 1
ATOM 2324 C C . PRO B 1 81 ? -19.344 11.156 1.49 1 91.25 81 PRO B C 1
ATOM 2326 O O . PRO B 1 81 ? -19.812 10.336 0.697 1 91.25 81 PRO B O 1
ATOM 2329 N N . GLN B 1 82 ? -18.438 12.062 1.218 1 90.75 82 GLN B N 1
ATOM 2330 C CA . GLN B 1 82 ? -17.781 12.062 -0.085 1 90.75 82 GLN B CA 1
ATOM 2331 C C . GLN B 1 82 ? -16.281 11.844 0.056 1 90.75 82 GLN B C 1
ATOM 2333 O O . GLN B 1 82 ? -15.625 12.492 0.876 1 90.75 82 GLN B O 1
ATOM 2338 N N . HIS B 1 83 ? -15.797 10.938 -0.761 1 92 83 HIS B N 1
ATOM 2339 C CA . HIS B 1 83 ? -14.359 10.688 -0.819 1 92 83 HIS B CA 1
ATOM 2340 C C . HIS B 1 83 ? -13.945 10.148 -2.186 1 92 83 HIS B C 1
ATOM 2342 O O . HIS B 1 83 ? -14.555 9.203 -2.697 1 92 83 HIS B O 1
ATOM 2348 N N . PRO B 1 84 ? -12.914 10.641 -2.824 1 92.31 84 PRO B N 1
ATOM 2349 C CA . PRO B 1 84 ? -12.141 11.781 -2.328 1 92.31 84 PRO B CA 1
ATOM 2350 C C . PRO B 1 84 ? -12.922 13.094 -2.385 1 92.31 84 PRO B C 1
ATOM 2352 O O . PRO B 1 84 ? -13.898 13.195 -3.129 1 92.31 84 PRO B O 1
ATOM 2355 N N . PHE B 1 85 ? -12.578 14.008 -1.457 1 94.81 85 PHE B N 1
ATOM 2356 C CA . PHE B 1 85 ? -13.047 15.391 -1.48 1 94.81 85 PHE B CA 1
ATOM 2357 C C . PHE B 1 85 ? -11.891 16.344 -1.759 1 94.81 85 PHE B C 1
ATOM 2359 O O . PHE B 1 85 ? -10.727 15.945 -1.741 1 94.81 85 PHE B O 1
ATOM 2366 N N . ASN B 1 86 ? -12.211 17.578 -2.152 1 96.44 86 ASN B N 1
ATOM 2367 C CA . ASN B 1 86 ? -11.195 18.609 -2.363 1 96.44 86 ASN B CA 1
ATOM 2368 C C . ASN B 1 86 ? -10.633 19.125 -1.041 1 96.44 86 ASN B C 1
ATOM 2370 O O . ASN B 1 86 ? -11.336 19.781 -0.28 1 96.44 86 ASN B O 1
ATOM 2374 N N . PRO B 1 87 ? -9.375 18.828 -0.774 1 97.94 87 PRO B N 1
ATOM 2375 C CA . PRO B 1 87 ? -8.836 19.188 0.541 1 97.94 87 PRO B CA 1
ATOM 2376 C C . PRO B 1 87 ? -8.227 20.578 0.573 1 97.94 87 PRO B C 1
ATOM 2378 O O . PRO B 1 87 ? -7.695 21.016 1.604 1 97.94 87 PRO B O 1
ATOM 2381 N N . LEU B 1 88 ? -8.281 21.375 -0.48 1 98.25 88 LEU B N 1
ATOM 2382 C CA . LEU B 1 88 ? -7.508 22.594 -0.656 1 98.25 88 LEU B CA 1
ATOM 2383 C C . LEU B 1 88 ? -7.859 23.625 0.414 1 98.25 88 LEU B C 1
ATOM 2385 O O . LEU B 1 88 ? -6.973 24.25 0.989 1 98.25 88 LEU B O 1
ATOM 2389 N N . ALA B 1 89 ? -9.109 23.797 0.724 1 98.38 89 ALA B N 1
ATOM 2390 C CA . ALA B 1 89 ? -9.516 24.781 1.726 1 98.38 89 ALA B CA 1
ATOM 2391 C C . ALA B 1 89 ? -8.93 24.438 3.094 1 98.38 89 ALA B C 1
ATOM 2393 O O . ALA B 1 89 ? -8.445 25.328 3.805 1 98.38 89 ALA B O 1
ATOM 2394 N N . LEU B 1 90 ? -8.938 23.172 3.449 1 98.81 90 LEU B N 1
ATOM 2395 C CA . LEU B 1 90 ? -8.406 22.703 4.73 1 98.81 90 LEU B CA 1
ATOM 2396 C C . LEU B 1 90 ? -6.891 22.859 4.777 1 98.81 90 LEU B C 1
ATOM 2398 O O . LEU B 1 90 ? -6.336 23.266 5.797 1 98.81 90 LEU B O 1
ATOM 2402 N N . LEU B 1 91 ? -6.254 22.562 3.65 1 98.88 91 LEU B N 1
ATOM 2403 C CA . LEU B 1 91 ? -4.801 22.656 3.572 1 98.88 91 LEU B CA 1
ATOM 2404 C C . LEU B 1 91 ? -4.348 24.109 3.686 1 98.88 91 LEU B C 1
ATOM 2406 O O . LEU B 1 91 ? -3.375 24.406 4.383 1 98.88 91 LEU B O 1
ATOM 2410 N N . ARG B 1 92 ? -5.039 24.969 3.006 1 98.75 92 ARG B N 1
ATOM 2411 C CA . ARG B 1 92 ? -4.711 26.391 3.092 1 98.75 92 ARG B CA 1
ATOM 2412 C C . ARG B 1 92 ? -4.969 26.922 4.496 1 98.75 92 ARG B C 1
ATOM 2414 O O . ARG B 1 92 ? -4.188 27.734 5.012 1 98.75 92 ARG B O 1
ATOM 2421 N N . LEU B 1 93 ? -6.062 26.484 5.117 1 98.75 93 LEU B N 1
ATOM 2422 C CA . LEU B 1 93 ? -6.355 26.875 6.488 1 98.75 93 LEU B CA 1
ATOM 2423 C C . LEU B 1 93 ? -5.23 26.453 7.43 1 98.75 93 LEU B C 1
ATOM 2425 O O . LEU B 1 93 ? -4.75 27.25 8.234 1 98.75 93 LEU B O 1
ATOM 2429 N N . LEU B 1 94 ? -4.719 25.234 7.312 1 98.69 94 LEU B N 1
ATOM 2430 C CA . LEU B 1 94 ? -3.619 24.734 8.125 1 98.69 94 LEU B CA 1
ATOM 2431 C C . LEU B 1 94 ? -2.357 25.562 7.906 1 98.69 94 LEU B C 1
ATOM 2433 O O . LEU B 1 94 ? -1.7 25.969 8.867 1 98.69 94 LEU B O 1
ATOM 2437 N N . THR B 1 95 ? -2.062 25.797 6.648 1 98.62 95 THR B N 1
ATOM 2438 C CA . THR B 1 95 ? -0.88 26.562 6.289 1 98.62 95 THR B CA 1
ATOM 2439 C C . THR B 1 95 ? -0.95 27.969 6.895 1 98.62 95 THR B C 1
ATOM 2441 O O . THR B 1 95 ? 0.059 28.5 7.363 1 98.62 95 THR B O 1
ATOM 2444 N N . ALA B 1 96 ? -2.127 28.5 6.957 1 98.75 96 ALA B N 1
ATOM 2445 C CA . ALA B 1 96 ? -2.348 29.875 7.434 1 98.75 96 ALA B CA 1
ATOM 2446 C C . ALA B 1 96 ? -2.258 29.938 8.953 1 98.75 96 ALA B C 1
ATOM 2448 O O . ALA B 1 96 ? -2.141 31.031 9.523 1 98.75 96 ALA B O 1
ATOM 2449 N N . CYS B 1 97 ? -2.322 28.812 9.641 1 98.5 97 CYS B N 1
ATOM 2450 C CA . CYS B 1 97 ? -2.289 28.781 11.102 1 98.5 97 CYS B CA 1
ATOM 2451 C C . CYS B 1 97 ? -0.874 29.016 11.617 1 98.5 97 CYS B C 1
ATOM 2453 O O . CYS B 1 97 ? -0.677 29.266 12.805 1 98.5 97 CYS B O 1
ATOM 2455 N N . ALA B 1 98 ? 0.083 28.922 10.75 1 97.5 98 ALA B N 1
ATOM 2456 C CA . ALA B 1 98 ? 1.479 29.141 11.125 1 97.5 98 ALA B CA 1
ATOM 2457 C C . ALA B 1 98 ? 2.018 30.438 10.523 1 97.5 98 ALA B C 1
ATOM 2459 O O . ALA B 1 98 ? 1.57 30.859 9.453 1 97.5 98 ALA B O 1
ATOM 2460 N N . PRO B 1 99 ? 3.025 31.047 11.227 1 95.94 99 PRO B N 1
ATOM 2461 C CA . PRO B 1 99 ? 3.732 32.125 10.562 1 95.94 99 PRO B CA 1
ATOM 2462 C C . PRO B 1 99 ? 4.426 31.688 9.273 1 95.94 99 PRO B C 1
ATOM 2464 O O . PRO B 1 99 ? 4.633 30.5 9.062 1 95.94 99 PRO B O 1
ATOM 2467 N N . ALA B 1 100 ? 4.742 32.719 8.414 1 93.69 100 ALA B N 1
ATOM 2468 C CA . ALA B 1 100 ? 5.453 32.406 7.176 1 93.69 100 ALA B CA 1
ATOM 2469 C C . ALA B 1 100 ? 6.742 31.656 7.457 1 93.69 100 ALA B C 1
ATOM 2471 O O . ALA B 1 100 ? 7.5 32 8.359 1 93.69 100 ALA B O 1
ATOM 2472 N N . GLY B 1 101 ? 6.855 30.531 6.785 1 93.5 101 GLY B N 1
ATOM 2473 C CA . GLY B 1 101 ? 8.078 29.75 6.902 1 93.5 101 GLY B CA 1
ATOM 2474 C C . GLY B 1 101 ? 8.008 28.703 7.988 1 93.5 101 GLY B C 1
ATOM 2475 O O . GLY B 1 101 ? 8.922 27.891 8.133 1 93.5 101 GLY B O 1
ATOM 2476 N N . GLU B 1 102 ? 6.965 28.641 8.711 1 96.94 102 GLU B N 1
ATOM 2477 C CA . GLU B 1 102 ? 6.789 27.656 9.781 1 96.94 102 GLU B CA 1
ATOM 2478 C C . GLU B 1 102 ? 5.668 26.688 9.453 1 96.94 102 GLU B C 1
ATOM 2480 O O . GLU B 1 102 ? 5.023 26.797 8.406 1 96.94 102 GLU B O 1
ATOM 2485 N N . THR B 1 103 ? 5.551 25.672 10.266 1 97.75 103 THR B N 1
ATOM 2486 C CA . THR B 1 103 ? 4.52 24.672 10.062 1 97.75 103 THR B CA 1
ATOM 2487 C C . THR B 1 103 ? 3.461 24.734 11.156 1 97.75 103 THR B C 1
ATOM 2489 O O . THR B 1 103 ? 3.719 25.266 12.242 1 97.75 103 THR B O 1
ATOM 2492 N N . PRO B 1 104 ? 2.242 24.297 10.891 1 98.38 104 PRO B N 1
ATOM 2493 C CA . PRO B 1 104 ? 1.185 24.375 11.906 1 98.38 104 PRO B CA 1
ATOM 2494 C C . PRO B 1 104 ? 1.477 23.516 13.133 1 98.38 104 PRO B C 1
ATOM 2496 O O . PRO B 1 104 ? 2.197 22.516 13.031 1 98.38 104 PRO B O 1
ATOM 2499 N N . GLY B 1 105 ? 0.931 23.953 14.297 1 97.75 105 GLY B N 1
ATOM 2500 C CA . GLY B 1 105 ? 1.039 23.172 15.523 1 97.75 105 GLY B CA 1
ATOM 2501 C C . GLY B 1 105 ? 0.154 21.938 15.516 1 97.75 105 GLY B C 1
ATOM 2502 O O . GLY B 1 105 ? -0.734 21.812 14.672 1 97.75 105 GLY B O 1
ATOM 2503 N N . ARG B 1 106 ? 0.397 21.031 16.422 1 98.06 106 ARG B N 1
ATOM 2504 C CA . ARG B 1 106 ? -0.323 19.766 16.516 1 98.06 106 ARG B CA 1
ATOM 2505 C C . ARG B 1 106 ? -1.816 20 16.719 1 98.06 106 ARG B C 1
ATOM 2507 O O . ARG B 1 106 ? -2.645 19.25 16.188 1 98.06 106 ARG B O 1
ATOM 2514 N N . ASN B 1 107 ? -2.135 20.984 17.531 1 98 107 ASN B N 1
ATOM 2515 C CA . ASN B 1 107 ? -3.539 21.25 17.812 1 98 107 ASN B CA 1
ATOM 2516 C C . ASN B 1 107 ? -4.32 21.578 16.547 1 98 107 ASN B C 1
ATOM 2518 O O . ASN B 1 107 ? -5.434 21.094 16.359 1 98 107 ASN B O 1
ATOM 2522 N N . ALA B 1 108 ? -3.742 22.453 15.703 1 98.75 108 ALA B N 1
ATOM 2523 C CA . ALA B 1 108 ? -4.398 22.797 14.445 1 98.75 108 ALA B CA 1
ATOM 2524 C C . ALA B 1 108 ? -4.59 21.562 13.578 1 98.75 108 ALA B C 1
ATOM 2526 O O . ALA B 1 108 ? -5.668 21.344 13.016 1 98.75 108 ALA B O 1
ATOM 2527 N N . CYS B 1 109 ? -3.557 20.75 13.492 1 98.81 109 CYS B N 1
ATOM 2528 C CA . CYS B 1 109 ? -3.631 19.531 12.711 1 98.81 109 CYS B CA 1
ATOM 2529 C C . CYS B 1 109 ? -4.707 18.594 13.25 1 98.81 109 CYS B C 1
ATOM 2531 O O . CYS B 1 109 ? -5.488 18.031 12.484 1 98.81 109 CYS B O 1
ATOM 2533 N N . GLU B 1 110 ? -4.754 18.5 14.531 1 98.62 110 GLU B N 1
ATOM 2534 C CA . GLU B 1 110 ? -5.75 17.641 15.18 1 98.62 110 GLU B CA 1
ATOM 2535 C C . GLU B 1 110 ? -7.164 18.109 14.859 1 98.62 110 GLU B C 1
ATOM 2537 O O . GLU B 1 110 ? -8.031 17.297 14.523 1 98.62 110 GLU B O 1
ATOM 2542 N N . GLN B 1 111 ? -7.402 19.344 15 1 98.62 111 GLN B N 1
ATOM 2543 C CA . GLN B 1 111 ? -8.734 19.891 14.75 1 98.62 111 GLN B CA 1
ATOM 2544 C C . GLN B 1 111 ? -9.156 19.656 13.305 1 98.62 111 GLN B C 1
ATOM 2546 O O . GLN B 1 111 ? -10.312 19.328 13.039 1 98.62 111 GLN B O 1
ATOM 2551 N N . VAL B 1 112 ? -8.234 19.828 12.383 1 98.81 112 VAL B N 1
ATOM 2552 C CA . VAL B 1 112 ? -8.547 19.656 10.969 1 98.81 112 VAL B CA 1
ATOM 2553 C C . VAL B 1 112 ? -8.812 18.172 10.68 1 98.81 112 VAL B C 1
ATOM 2555 O O . VAL B 1 112 ? -9.781 17.828 10 1 98.81 112 VAL B O 1
ATOM 2558 N N . LEU B 1 113 ? -7.969 17.297 11.195 1 98.75 113 LEU B N 1
ATOM 2559 C CA . LEU B 1 113 ? -8.148 15.859 10.953 1 98.75 113 LEU B CA 1
ATOM 2560 C C . LEU B 1 113 ? -9.438 15.359 11.594 1 98.75 113 LEU B C 1
ATOM 2562 O O . LEU B 1 113 ? -10.156 14.547 11.008 1 98.75 113 LEU B O 1
ATOM 2566 N N . ARG B 1 114 ? -9.789 15.875 12.766 1 98.19 114 ARG B N 1
ATOM 2567 C CA . ARG B 1 114 ? -11.047 15.5 13.414 1 98.19 114 ARG B CA 1
ATOM 2568 C C . ARG B 1 114 ? -12.242 16.047 12.648 1 98.19 114 ARG B C 1
ATOM 2570 O O . ARG B 1 114 ? -13.297 15.406 12.586 1 98.19 114 ARG B O 1
ATOM 2577 N N . HIS B 1 115 ? -12.07 17.25 12.125 1 98.56 115 HIS B N 1
ATOM 2578 C CA . HIS B 1 115 ? -13.102 17.844 11.281 1 98.56 115 HIS B CA 1
ATOM 2579 C C . HIS B 1 115 ? -13.461 16.922 10.125 1 98.56 115 HIS B C 1
ATOM 2581 O O . HIS B 1 115 ? -14.633 16.828 9.734 1 98.56 115 HIS B O 1
ATOM 2587 N N . VAL B 1 116 ? -12.516 16.219 9.602 1 98.44 116 VAL B N 1
ATOM 2588 C CA . VAL B 1 116 ? -12.703 15.398 8.414 1 98.44 116 VAL B CA 1
ATOM 2589 C C . VAL B 1 116 ? -13.164 14 8.828 1 98.44 116 VAL B C 1
ATOM 2591 O O . VAL B 1 116 ? -14.109 13.461 8.25 1 98.44 116 VAL B O 1
ATOM 2594 N N . TRP B 1 117 ? -12.555 13.422 9.867 1 98.06 117 TRP B N 1
ATOM 2595 C CA . TRP B 1 117 ? -12.633 11.977 10.031 1 98.06 117 TRP B CA 1
ATOM 2596 C C . TRP B 1 117 ? -13.422 11.609 11.289 1 98.06 117 TRP B C 1
ATOM 2598 O O . TRP B 1 117 ? -13.508 10.438 11.648 1 98.06 117 TRP B O 1
ATOM 2608 N N . HIS B 1 118 ? -13.906 12.68 11.938 1 96.19 118 HIS B N 1
ATOM 2609 C CA . HIS B 1 118 ? -14.789 12.438 13.078 1 96.19 118 HIS B CA 1
ATOM 2610 C C . HIS B 1 118 ? -16.172 13.008 12.828 1 96.19 118 HIS B C 1
ATOM 2612 O O . HIS B 1 118 ? -16.312 14.141 12.359 1 96.19 118 HIS B O 1
ATOM 2618 N N . GLY B 1 119 ? -17.25 12.266 12.961 1 92.69 119 GLY B N 1
ATOM 2619 C CA . GLY B 1 119 ? -18.625 12.719 12.898 1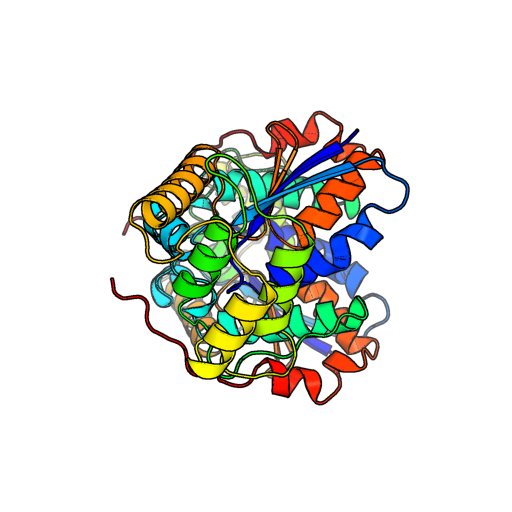 92.69 119 GLY B CA 1
ATOM 2620 C C . GLY B 1 119 ? -19.297 12.414 11.57 1 92.69 119 GLY B C 1
ATOM 2621 O O . GLY B 1 119 ? -20.516 12.438 11.469 1 92.69 119 GLY B O 1
ATOM 2622 N N . GLY B 1 120 ? -18.484 12.25 10.445 1 93.69 120 GLY B N 1
ATOM 2623 C CA . GLY B 1 120 ? -19.062 11.805 9.18 1 93.69 120 GLY B CA 1
ATOM 2624 C C . GLY B 1 120 ? -19.703 12.922 8.391 1 93.69 120 GLY B C 1
ATOM 2625 O O . GLY B 1 120 ? -20.547 12.672 7.527 1 93.69 120 GLY B O 1
ATOM 2626 N N . ALA B 1 121 ? -19.391 14.125 8.773 1 95.75 121 ALA B N 1
ATOM 2627 C CA . ALA B 1 121 ? -19.984 15.273 8.086 1 95.75 121 ALA B CA 1
ATOM 2628 C C . ALA B 1 121 ? -19.125 15.695 6.895 1 95.75 121 ALA B C 1
ATOM 2630 O O . ALA B 1 121 ? -17.969 15.289 6.781 1 95.75 121 ALA B O 1
ATOM 2631 N N . ASP B 1 122 ? -19.703 16.516 5.977 1 96.88 122 ASP B N 1
ATOM 2632 C CA . ASP B 1 122 ? -19 17.047 4.809 1 96.88 122 ASP B CA 1
ATOM 2633 C C . ASP B 1 122 ? -17.891 18 5.223 1 96.88 122 ASP B C 1
ATOM 2635 O O . ASP B 1 122 ? -18.141 19.047 5.805 1 96.88 122 ASP B O 1
ATOM 2639 N N . PRO B 1 123 ? -16.656 17.641 4.863 1 97.44 123 PRO B N 1
ATOM 2640 C CA . PRO B 1 123 ? -15.547 18.516 5.266 1 97.44 123 PRO B CA 1
ATOM 2641 C C . PRO B 1 123 ? -15.586 19.875 4.559 1 97.44 123 PRO B C 1
ATOM 2643 O O . PRO B 1 123 ? -14.953 20.828 5.016 1 97.44 123 PRO B O 1
ATOM 2646 N N . ASN B 1 124 ? -16.328 19.969 3.484 1 97.38 124 ASN B N 1
ATOM 2647 C CA . ASN B 1 124 ? -16.328 21.203 2.691 1 97.38 124 ASN B CA 1
ATOM 2648 C C . ASN B 1 124 ? -17.594 22.016 2.914 1 97.38 124 ASN B C 1
ATOM 2650 O O . ASN B 1 124 ? -17.859 22.969 2.182 1 97.38 124 ASN B O 1
ATOM 2654 N N . ASP B 1 125 ? -18.406 21.562 3.863 1 97.69 125 ASP B N 1
ATOM 2655 C CA . ASP B 1 125 ? -19.562 22.375 4.215 1 97.69 125 ASP B CA 1
ATOM 2656 C C . ASP B 1 125 ? -19.141 23.781 4.625 1 97.69 125 ASP B C 1
ATOM 2658 O O . ASP B 1 125 ? -18.328 23.953 5.543 1 97.69 125 ASP B O 1
ATOM 2662 N N . PRO B 1 126 ? -19.719 24.797 3.945 1 97.88 126 PRO B N 1
ATOM 2663 C CA . PRO B 1 126 ? -19.234 26.156 4.18 1 97.88 126 PRO B CA 1
ATOM 2664 C C . PRO B 1 126 ? -19.375 26.594 5.637 1 97.88 126 PRO B C 1
ATOM 2666 O O . PRO B 1 126 ? -18.484 27.234 6.184 1 97.88 126 PRO B O 1
ATOM 2669 N N . ALA B 1 127 ? -20.469 26.25 6.289 1 98.31 127 ALA B N 1
ATOM 2670 C CA . ALA B 1 127 ? -20.688 26.625 7.684 1 98.31 127 ALA B CA 1
ATOM 2671 C C . ALA B 1 127 ? -19.688 25.922 8.602 1 98.31 127 ALA B C 1
ATOM 2673 O O . ALA B 1 127 ? -19.188 26.516 9.562 1 98.31 127 ALA B O 1
ATOM 2674 N N . ARG B 1 128 ? -19.375 24.703 8.312 1 98.12 128 ARG B N 1
ATOM 2675 C CA . ARG B 1 128 ? -18.406 23.938 9.109 1 98.12 128 ARG B CA 1
ATOM 2676 C C . ARG B 1 128 ? -17 24.484 8.93 1 98.12 128 ARG B C 1
ATOM 2678 O O . ARG B 1 128 ? -16.234 24.578 9.898 1 98.12 128 ARG B O 1
ATOM 2685 N N . LEU B 1 129 ? -16.672 24.859 7.688 1 98.38 129 LEU B N 1
ATOM 2686 C CA . LEU B 1 129 ? -15.359 25.438 7.414 1 98.38 129 LEU B CA 1
ATOM 2687 C C . LEU B 1 129 ? -15.188 26.781 8.133 1 98.38 129 LEU B C 1
ATOM 2689 O O . LEU B 1 129 ? -14.125 27.062 8.688 1 98.38 129 LEU B O 1
ATOM 2693 N N . GLN B 1 130 ? -16.266 27.516 8.109 1 98.19 130 GLN B N 1
ATOM 2694 C CA . GLN B 1 130 ? -16.219 28.812 8.797 1 98.19 130 GLN B CA 1
ATOM 2695 C C . GLN B 1 130 ? -16.047 28.609 10.305 1 98.19 130 GLN B C 1
ATOM 2697 O O . GLN B 1 130 ? -15.234 29.312 10.922 1 98.19 130 GLN B O 1
ATOM 2702 N N . ALA B 1 131 ? -16.766 27.703 10.898 1 98.56 131 ALA B N 1
ATOM 2703 C CA . ALA B 1 131 ? -16.656 27.406 12.32 1 98.56 131 ALA B CA 1
ATOM 2704 C C . ALA B 1 131 ? -15.258 26.906 12.68 1 98.56 131 ALA B C 1
ATOM 2706 O O . ALA B 1 131 ? -14.703 27.281 13.719 1 98.56 131 ALA B O 1
ATOM 2707 N N . LEU B 1 132 ? -14.703 26.094 11.82 1 98.62 132 LEU B N 1
ATOM 2708 C CA . LEU B 1 132 ? -13.359 25.578 12.023 1 98.62 132 LEU B CA 1
ATOM 2709 C C . LEU B 1 132 ? -12.328 26.703 11.992 1 98.62 132 LEU B C 1
ATOM 2711 O O . LEU B 1 132 ? -11.445 26.766 12.852 1 98.62 132 LEU B O 1
ATOM 2715 N N . ALA B 1 133 ? -12.438 27.609 11 1 98.44 133 ALA B N 1
ATOM 2716 C CA . ALA B 1 133 ? -11.531 28.75 10.883 1 98.44 133 ALA B CA 1
ATOM 2717 C C . ALA B 1 133 ? -11.609 29.641 12.117 1 98.44 133 ALA B C 1
ATOM 2719 O O . ALA B 1 133 ? -10.586 30.125 12.602 1 98.44 133 ALA B O 1
ATOM 2720 N N . GLU B 1 134 ? -12.836 29.797 12.617 1 98.25 134 GLU B N 1
ATOM 2721 C CA . GLU B 1 134 ? -13.039 30.625 13.812 1 98.25 134 GLU B CA 1
ATOM 2722 C C . GLU B 1 134 ? -12.367 30 15.031 1 98.25 134 GLU B C 1
ATOM 2724 O O . GLU B 1 134 ? -11.805 30.703 15.867 1 98.25 134 GLU B O 1
ATOM 2729 N N . ARG B 1 135 ? -12.422 28.672 15.109 1 98.25 135 ARG B N 1
ATOM 2730 C CA . ARG B 1 135 ? -11.797 27.969 16.219 1 98.25 135 ARG B CA 1
ATOM 2731 C C . ARG B 1 135 ? -10.273 28.031 16.125 1 98.25 135 ARG B C 1
ATOM 2733 O O . ARG B 1 135 ? -9.586 28.203 17.141 1 98.25 135 ARG B O 1
ATOM 2740 N N . LEU B 1 136 ? -9.742 27.906 14.922 1 98.44 136 LEU B N 1
ATOM 2741 C CA . LEU B 1 136 ? -8.305 27.797 14.719 1 98.44 136 LEU B CA 1
ATOM 2742 C C . LEU B 1 136 ? -7.645 29.172 14.734 1 98.44 136 LEU B C 1
ATOM 2744 O O . LEU B 1 136 ? -6.457 29.297 15.047 1 98.44 136 LEU B O 1
ATOM 2748 N N . GLN B 1 137 ? -8.406 30.203 14.328 1 98 137 GLN B N 1
ATOM 2749 C CA . GLN B 1 137 ? -7.914 31.578 14.281 1 98 137 GLN B CA 1
ATOM 2750 C C . GLN B 1 137 ? -6.582 31.656 13.539 1 98 137 GLN B C 1
ATOM 2752 O O . GLN B 1 137 ? -5.566 32.031 14.117 1 98 137 GLN B O 1
ATOM 2757 N N . PRO B 1 138 ? -6.598 31.484 12.258 1 98.06 138 PRO B N 1
ATOM 2758 C CA . PRO B 1 138 ? -5.352 31.484 11.484 1 98.06 138 PRO B CA 1
ATOM 2759 C C . PRO B 1 138 ? -4.605 32.812 11.586 1 98.06 138 PRO B C 1
ATOM 2761 O O . PRO B 1 138 ? -5.23 33.875 11.688 1 98.06 138 PRO B O 1
ATOM 2764 N N . ARG B 1 139 ? -3.287 32.719 11.531 1 97.69 139 ARG B N 1
ATOM 2765 C CA . ARG B 1 139 ? -2.402 33.875 11.633 1 97.69 139 ARG B CA 1
ATOM 2766 C C . ARG B 1 139 ? -2.387 34.688 10.336 1 97.69 139 ARG B C 1
ATOM 2768 O O . ARG B 1 139 ? -2.096 35.875 10.344 1 97.69 139 ARG B O 1
ATOM 2775 N N . ARG B 1 140 ? -2.65 34 9.273 1 98 140 ARG B N 1
ATOM 2776 C CA . ARG B 1 140 ? -2.666 34.562 7.934 1 98 140 ARG B CA 1
ATOM 2777 C C . ARG B 1 140 ? -3.996 34.312 7.234 1 98 140 ARG B C 1
ATOM 2779 O O . ARG B 1 140 ? -4.805 33.5 7.711 1 98 140 ARG B O 1
ATOM 2786 N N . ASP B 1 141 ? -4.242 35.031 6.145 1 97.88 141 ASP B N 1
ATOM 2787 C CA . ASP B 1 141 ? -5.426 34.781 5.324 1 97.88 141 ASP B CA 1
ATOM 2788 C C . ASP B 1 141 ? -5.258 33.5 4.496 1 97.88 141 ASP B C 1
ATOM 2790 O O . ASP B 1 141 ? -4.422 33.438 3.594 1 97.88 141 ASP B O 1
ATOM 2794 N N . PRO B 1 142 ? -6.102 32.5 4.746 1 98.25 142 PRO B N 1
ATOM 2795 C CA . PRO B 1 142 ? -5.98 31.266 4 1 98.25 142 PRO B CA 1
ATOM 2796 C C . PRO B 1 142 ? -6.168 31.453 2.496 1 98.25 142 PRO B C 1
ATOM 2798 O O . PRO B 1 142 ? -5.672 30.641 1.704 1 98.25 142 PRO B O 1
ATOM 2801 N N . ALA B 1 143 ? -6.809 32.438 2.125 1 97.25 143 ALA B N 1
ATOM 2802 C CA . ALA B 1 143 ? -7.129 32.656 0.718 1 97.25 143 ALA B CA 1
ATOM 2803 C C . ALA B 1 143 ? -6.066 33.531 0.044 1 97.25 143 ALA B C 1
ATOM 2805 O O . ALA B 1 143 ? -6.145 33.781 -1.158 1 97.25 143 ALA B O 1
ATOM 2806 N N . SER B 1 144 ? -5.062 33.969 0.793 1 98.12 144 SER B N 1
ATOM 2807 C CA . SER B 1 144 ? -4.043 34.875 0.251 1 98.12 144 SER B CA 1
ATOM 2808 C C . SER B 1 144 ? -3.131 34.125 -0.726 1 98.12 144 SER B C 1
ATOM 2810 O O . SER B 1 144 ? -2.963 32.906 -0.631 1 98.12 144 SER B O 1
ATOM 2812 N N . ASP B 1 145 ? -2.557 34.875 -1.664 1 97.88 145 ASP B N 1
ATOM 2813 C CA . ASP B 1 145 ? -1.584 34.312 -2.602 1 97.88 145 ASP B CA 1
ATOM 2814 C C . ASP B 1 145 ? -0.364 33.781 -1.866 1 97.88 145 ASP B C 1
ATOM 2816 O O . ASP B 1 145 ? 0.238 32.781 -2.301 1 97.88 145 ASP B O 1
ATOM 2820 N N . GLU B 1 146 ? -0.062 34.406 -0.812 1 97.81 146 GLU B N 1
ATOM 2821 C CA . GLU B 1 146 ? 1.084 33.969 -0.016 1 97.81 146 GLU B CA 1
ATOM 2822 C C . GLU B 1 146 ? 0.882 32.562 0.526 1 97.81 146 GLU B C 1
ATOM 2824 O O . GLU B 1 146 ? 1.781 31.734 0.44 1 97.81 146 GLU B O 1
ATOM 2829 N N . VAL B 1 147 ? -0.251 32.312 1.063 1 98.5 147 VAL B N 1
ATOM 2830 C CA . VAL B 1 147 ? -0.562 31 1.635 1 98.5 147 VAL B CA 1
ATOM 2831 C C . VAL B 1 147 ? -0.645 29.953 0.523 1 98.5 147 VAL B C 1
ATOM 2833 O O . VAL B 1 147 ? -0.142 28.844 0.673 1 98.5 147 VAL B O 1
ATOM 2836 N N . LYS B 1 148 ? -1.262 30.359 -0.58 1 98.31 148 LYS B N 1
ATOM 2837 C CA . LYS B 1 148 ? -1.336 29.469 -1.73 1 98.31 148 LYS B CA 1
ATOM 2838 C C . LYS B 1 148 ? 0.058 29.062 -2.211 1 98.31 148 LYS B C 1
ATOM 2840 O O . LYS B 1 148 ? 0.322 27.891 -2.471 1 98.31 148 LYS B O 1
ATOM 2845 N N . GLN B 1 149 ? 0.908 30.047 -2.307 1 98.25 149 GLN B N 1
ATOM 2846 C CA . GLN B 1 149 ? 2.275 29.812 -2.754 1 98.25 149 GLN B CA 1
ATOM 2847 C C . GLN B 1 149 ? 3.049 28.969 -1.737 1 98.25 149 GLN B C 1
ATOM 2849 O O . GLN B 1 149 ? 3.859 28.125 -2.111 1 98.25 149 GLN B O 1
ATOM 2854 N N . ALA B 1 150 ? 2.805 29.25 -0.466 1 98.44 150 ALA B N 1
ATOM 2855 C CA . ALA B 1 150 ? 3.467 28.484 0.589 1 98.44 150 ALA B CA 1
ATOM 2856 C C . ALA B 1 150 ? 3.09 27 0.516 1 98.44 150 ALA B C 1
ATOM 2858 O O . ALA B 1 150 ? 3.951 26.125 0.641 1 98.44 150 ALA B O 1
ATOM 2859 N N . LEU B 1 151 ? 1.827 26.719 0.331 1 98.62 151 LEU B N 1
ATOM 2860 C CA . LEU B 1 151 ? 1.358 25.344 0.21 1 98.62 151 LEU B CA 1
ATOM 2861 C C . LEU B 1 151 ? 1.967 24.656 -1.015 1 98.62 151 LEU B C 1
ATOM 2863 O O . LEU B 1 151 ? 2.426 23.516 -0.936 1 98.62 151 LEU B O 1
ATOM 2867 N N . ARG B 1 152 ? 1.97 25.359 -2.16 1 98.38 152 ARG B N 1
ATOM 2868 C CA . ARG B 1 152 ? 2.588 24.828 -3.373 1 98.38 152 ARG B CA 1
ATOM 2869 C C . ARG B 1 152 ? 4.074 24.562 -3.156 1 98.38 152 ARG B C 1
ATOM 2871 O O . ARG B 1 152 ? 4.586 23.516 -3.572 1 98.38 152 ARG B O 1
ATOM 2878 N N . GLY B 1 153 ? 4.719 25.531 -2.545 1 98.38 153 GLY B N 1
ATOM 2879 C CA . GLY B 1 153 ? 6.129 25.375 -2.242 1 98.38 153 GLY B CA 1
ATOM 2880 C C . GLY B 1 153 ? 6.418 24.188 -1.341 1 98.38 153 GLY B C 1
ATOM 2881 O O . GLY B 1 153 ? 7.387 23.453 -1.558 1 98.38 153 GLY B O 1
ATOM 2882 N N . ALA B 1 154 ? 5.598 23.984 -0.308 1 98.56 154 ALA B N 1
ATOM 2883 C CA . ALA B 1 154 ? 5.75 22.844 0.599 1 98.56 154 ALA B CA 1
ATOM 2884 C C . ALA B 1 154 ? 5.574 21.531 -0.144 1 98.56 154 ALA B C 1
ATOM 2886 O O . ALA B 1 154 ? 6.316 20.562 0.094 1 98.56 154 ALA B O 1
ATOM 2887 N N . THR B 1 155 ? 4.598 21.484 -1.051 1 98.75 155 THR B N 1
ATOM 2888 C CA . THR B 1 155 ? 4.344 20.297 -1.849 1 98.75 155 THR B CA 1
ATOM 2889 C C . THR B 1 155 ? 5.52 20 -2.771 1 98.75 155 THR B C 1
ATOM 2891 O O . THR B 1 155 ? 6.008 18.875 -2.824 1 98.75 155 THR B O 1
ATOM 2894 N N . ASP B 1 156 ? 6.035 21.031 -3.434 1 98.62 156 ASP B N 1
ATOM 2895 C CA . ASP B 1 156 ? 7.172 20.891 -4.336 1 98.62 156 ASP B CA 1
ATOM 2896 C C . ASP B 1 156 ? 8.414 20.422 -3.582 1 98.62 156 ASP B C 1
ATOM 2898 O O . ASP B 1 156 ? 9.156 19.562 -4.07 1 98.62 156 ASP B O 1
ATOM 2902 N N . ALA B 1 157 ? 8.594 21.016 -2.422 1 98.56 157 ALA B N 1
ATOM 2903 C CA . ALA B 1 157 ? 9.75 20.625 -1.609 1 98.56 157 ALA B CA 1
ATOM 2904 C C . ALA B 1 157 ? 9.656 19.172 -1.185 1 98.56 157 ALA B C 1
ATOM 2906 O O . ALA B 1 157 ? 10.672 18.453 -1.165 1 98.56 157 ALA B O 1
ATOM 2907 N N . ALA B 1 158 ? 8.461 18.688 -0.776 1 98.75 158 ALA B N 1
ATOM 2908 C CA . ALA B 1 158 ? 8.258 17.281 -0.41 1 98.75 158 ALA B CA 1
ATOM 2909 C C . ALA B 1 158 ? 8.555 16.359 -1.586 1 98.75 158 ALA B C 1
ATOM 2911 O O . ALA B 1 158 ? 9.234 15.344 -1.425 1 98.75 158 ALA B O 1
ATOM 2912 N N . ILE B 1 159 ? 8.055 16.734 -2.783 1 98.38 159 ILE B N 1
ATOM 2913 C CA . ILE B 1 159 ? 8.289 15.969 -4 1 98.38 159 ILE B CA 1
ATOM 2914 C C . ILE B 1 159 ? 9.789 15.898 -4.289 1 98.38 159 ILE B C 1
ATOM 2916 O O . ILE B 1 159 ? 10.312 14.828 -4.609 1 98.38 159 ILE B O 1
ATOM 2920 N N . ALA B 1 160 ? 10.477 17.031 -4.117 1 98.06 160 ALA B N 1
ATOM 2921 C CA . ALA B 1 160 ? 11.914 17.094 -4.363 1 98.06 160 ALA B CA 1
ATOM 2922 C C . ALA B 1 160 ? 12.672 16.172 -3.414 1 98.06 160 ALA B C 1
ATOM 2924 O O . ALA B 1 160 ? 13.727 15.633 -3.766 1 98.06 160 ALA B O 1
ATOM 2925 N N . ARG B 1 161 ? 12.102 15.922 -2.252 1 97.44 161 ARG B N 1
ATOM 2926 C CA . ARG B 1 161 ? 12.711 15.039 -1.258 1 97.44 161 ARG B CA 1
ATOM 2927 C C . ARG B 1 161 ? 12.375 13.578 -1.542 1 97.44 161 ARG B C 1
ATOM 2929 O O . ARG B 1 161 ? 12.844 12.68 -0.843 1 97.44 161 ARG B O 1
ATOM 2936 N N . GLY B 1 162 ? 11.523 13.32 -2.492 1 97.31 162 GLY B N 1
ATOM 2937 C CA . GLY B 1 162 ? 11.18 11.961 -2.875 1 97.31 162 GLY B CA 1
ATOM 2938 C C . GLY B 1 162 ? 9.867 11.492 -2.279 1 97.31 162 GLY B C 1
ATOM 2939 O O . GLY B 1 162 ? 9.523 10.312 -2.381 1 97.31 162 GLY B O 1
ATOM 2940 N N . VAL B 1 163 ? 9.109 12.352 -1.64 1 98.5 163 VAL B N 1
ATOM 2941 C CA . VAL B 1 163 ? 7.809 11.969 -1.095 1 98.5 163 VAL B CA 1
ATOM 2942 C C . VAL B 1 163 ? 6.828 11.711 -2.234 1 98.5 163 VAL B C 1
ATOM 2944 O O . VAL B 1 163 ? 6.695 12.531 -3.148 1 98.5 163 VAL B O 1
ATOM 2947 N N . PHE B 1 164 ? 6.133 10.594 -2.199 1 97.31 164 PHE B N 1
ATOM 2948 C CA . PHE B 1 164 ? 5.246 10.203 -3.291 1 97.31 164 PHE B CA 1
ATOM 2949 C C . PHE B 1 164 ? 3.84 9.922 -2.773 1 97.31 164 PHE B C 1
ATOM 2951 O O . PHE B 1 164 ? 2.918 9.688 -3.557 1 97.31 164 PHE B O 1
ATOM 2958 N N . GLY B 1 165 ? 3.711 9.867 -1.483 1 97.56 165 GLY B N 1
ATOM 2959 C CA . GLY B 1 165 ? 2.428 9.578 -0.861 1 97.56 165 GLY B CA 1
ATOM 2960 C C . GLY B 1 165 ? 2.33 10.086 0.566 1 97.56 165 GLY B C 1
ATOM 2961 O O . GLY B 1 165 ? 3.322 10.547 1.136 1 97.56 165 GLY B O 1
ATOM 2962 N N . VAL B 1 166 ? 1.108 10.039 1.086 1 98.44 166 VAL B N 1
ATOM 2963 C CA . VAL B 1 166 ? 0.867 10.5 2.449 1 98.44 166 VAL B CA 1
ATOM 2964 C C . VAL B 1 166 ? 0.124 9.422 3.234 1 98.44 166 VAL B C 1
ATOM 2966 O O . VAL B 1 166 ? -0.657 8.656 2.664 1 98.44 166 VAL B O 1
ATOM 2969 N N . PRO B 1 167 ? 0.385 9.312 4.57 1 98.69 167 PRO B N 1
ATOM 2970 C CA . PRO B 1 167 ? 1.414 10.086 5.27 1 98.69 167 PRO B CA 1
ATOM 2971 C C . PRO B 1 167 ? 2.828 9.586 4.98 1 98.69 167 PRO B C 1
ATOM 2973 O O . PRO B 1 167 ? 3.008 8.43 4.582 1 98.69 167 PRO B O 1
ATOM 2976 N N . THR B 1 168 ? 3.736 10.422 5.035 1 98.88 168 THR B N 1
ATOM 2977 C CA . THR B 1 168 ? 5.152 10.062 5.055 1 98.88 168 THR B CA 1
ATOM 2978 C C . THR B 1 168 ? 5.855 10.703 6.25 1 98.88 168 THR B C 1
ATOM 2980 O O . THR B 1 168 ? 5.703 11.898 6.504 1 98.88 168 THR B O 1
ATOM 2983 N N . LEU B 1 169 ? 6.504 9.906 7.031 1 98.81 169 LEU B N 1
ATOM 2984 C CA . LEU B 1 169 ? 7.367 10.383 8.109 1 98.81 169 LEU B CA 1
ATOM 2985 C C . LEU B 1 169 ? 8.828 10.414 7.664 1 98.81 169 LEU B C 1
ATOM 2987 O O . LEU B 1 169 ? 9.359 9.398 7.207 1 98.81 169 LEU B O 1
ATOM 2991 N N . ALA B 1 170 ? 9.438 11.547 7.77 1 98.62 170 ALA B N 1
ATOM 2992 C CA . ALA B 1 170 ? 10.828 11.695 7.367 1 98.62 170 ALA B CA 1
ATOM 2993 C C . ALA B 1 170 ? 11.727 11.961 8.578 1 98.62 170 ALA B C 1
ATOM 2995 O O . ALA B 1 170 ? 11.398 12.789 9.43 1 98.62 170 ALA B O 1
ATOM 2996 N N . VAL B 1 171 ? 12.758 11.25 8.727 1 97.75 171 VAL B N 1
ATOM 2997 C CA . VAL B 1 171 ? 13.836 11.461 9.688 1 97.75 171 VAL B CA 1
ATOM 2998 C C . VAL B 1 171 ? 15.172 11.531 8.961 1 97.75 171 VAL B C 1
ATOM 3000 O O . VAL B 1 171 ? 15.656 10.523 8.445 1 97.75 171 VAL B O 1
ATOM 3003 N N . GLY B 1 172 ? 15.727 12.719 8.93 1 96.19 172 GLY B N 1
ATOM 3004 C CA . GLY B 1 172 ? 16.891 12.867 8.07 1 96.19 172 GLY B CA 1
ATOM 3005 C C . GLY B 1 172 ? 16.594 12.531 6.617 1 96.19 172 GLY B C 1
ATOM 3006 O O . GLY B 1 172 ? 15.656 13.062 6.027 1 96.19 172 GLY B O 1
ATOM 3007 N N . ASP B 1 173 ? 17.328 11.617 6.055 1 93.88 173 ASP B N 1
ATOM 3008 C CA . ASP B 1 173 ? 17.172 11.258 4.648 1 93.88 173 ASP B CA 1
ATOM 3009 C C . ASP B 1 173 ? 16.234 10.062 4.492 1 93.88 173 ASP B C 1
ATOM 3011 O O . ASP B 1 173 ? 15.922 9.656 3.369 1 93.88 173 ASP B O 1
ATOM 3015 N N . ARG B 1 174 ? 15.742 9.57 5.605 1 96.38 174 ARG B N 1
ATOM 3016 C CA . ARG B 1 174 ? 14.898 8.383 5.551 1 96.38 174 ARG B CA 1
ATOM 3017 C C . ARG B 1 174 ? 13.422 8.766 5.477 1 96.38 174 ARG B C 1
ATOM 3019 O O . ARG B 1 174 ? 12.969 9.641 6.215 1 96.38 174 ARG B O 1
ATOM 3026 N N . LEU B 1 175 ? 12.789 8.172 4.516 1 97.88 175 LEU B N 1
ATOM 3027 C CA . LEU B 1 175 ? 11.352 8.344 4.344 1 97.88 175 LEU B CA 1
ATOM 3028 C C . LEU B 1 175 ? 10.609 7.066 4.707 1 97.88 175 LEU B C 1
ATOM 3030 O O . LEU B 1 175 ? 10.969 5.98 4.254 1 97.88 175 LEU B O 1
ATOM 3034 N N . PHE B 1 176 ? 9.633 7.188 5.57 1 98.44 176 PHE B N 1
ATOM 3035 C CA . PHE B 1 176 ? 8.742 6.102 5.969 1 98.44 176 PHE B CA 1
ATOM 3036 C C . PHE B 1 176 ? 7.312 6.387 5.539 1 98.44 176 PHE B C 1
ATOM 3038 O O . PHE B 1 176 ? 6.617 7.188 6.172 1 98.44 176 PHE B O 1
ATOM 3045 N N . TRP B 1 177 ? 6.898 5.723 4.535 1 98.25 177 TRP B N 1
ATOM 3046 C CA . TRP B 1 177 ? 5.605 6.02 3.934 1 98.25 177 TRP B CA 1
ATOM 3047 C C . TRP B 1 177 ? 4.516 5.125 4.516 1 98.25 177 TRP B C 1
ATOM 3049 O O . TRP B 1 177 ? 4.688 3.906 4.609 1 98.25 177 TRP B O 1
ATOM 3059 N N . GLY B 1 178 ? 3.355 5.773 4.883 1 97.62 178 GLY B N 1
ATOM 3060 C CA . GLY B 1 178 ? 2.168 5.039 5.289 1 97.62 178 GLY B CA 1
ATOM 3061 C C . GLY B 1 178 ? 2.094 4.801 6.785 1 97.62 178 GLY B C 1
ATOM 3062 O O . GLY B 1 178 ? 3.027 5.137 7.52 1 97.62 178 GLY B O 1
ATOM 3063 N N . LEU B 1 179 ? 0.902 4.273 7.262 1 97.44 179 LEU B N 1
ATOM 3064 C CA . LEU B 1 179 ? 0.777 3.824 8.648 1 97.44 179 LEU B CA 1
ATOM 3065 C C . LEU B 1 179 ? 1.813 2.752 8.961 1 97.44 179 LEU B C 1
ATOM 3067 O O . LEU B 1 179 ? 2.418 2.766 10.039 1 97.44 179 LEU B O 1
ATOM 3071 N N . ASP B 1 180 ? 2.059 1.888 7.984 1 94.94 180 ASP B N 1
ATOM 3072 C CA . ASP B 1 180 ? 3.096 0.872 8.125 1 94.94 180 ASP B CA 1
ATOM 3073 C C . ASP B 1 180 ? 4.48 1.511 8.227 1 94.94 180 ASP B C 1
ATOM 3075 O O . ASP B 1 180 ? 5.383 0.957 8.859 1 94.94 180 ASP B O 1
ATOM 3079 N N . GLY B 1 181 ? 4.621 2.656 7.621 1 97.06 181 GLY B N 1
ATOM 3080 C CA . GLY B 1 181 ? 5.867 3.395 7.746 1 97.06 181 GLY B CA 1
ATOM 3081 C C . GLY B 1 181 ? 6.16 3.838 9.172 1 97.06 181 GLY B C 1
ATOM 3082 O O . GLY B 1 181 ? 7.316 3.854 9.594 1 97.06 181 GLY B O 1
ATOM 3083 N N . LEU B 1 182 ? 5.102 4.207 9.906 1 97.81 182 LEU B N 1
ATOM 3084 C CA . LEU B 1 182 ? 5.258 4.574 11.305 1 97.81 182 LEU B CA 1
ATOM 3085 C C . LEU B 1 182 ? 5.758 3.391 12.125 1 97.81 182 LEU B C 1
ATOM 3087 O O . LEU B 1 182 ? 6.668 3.537 12.945 1 97.81 182 LEU B O 1
ATOM 3091 N N . GLU B 1 183 ? 5.238 2.213 11.844 1 95.62 183 GLU B N 1
ATOM 3092 C CA . GLU B 1 183 ? 5.695 1.007 12.531 1 95.62 183 GLU B CA 1
ATOM 3093 C C . GLU B 1 183 ? 7.164 0.722 12.227 1 95.62 183 GLU B C 1
ATOM 3095 O O . GLU B 1 183 ? 7.918 0.329 13.117 1 95.62 183 GLU B O 1
ATOM 3100 N N . MET B 1 184 ? 7.484 0.911 11.008 1 97.38 184 MET B N 1
ATOM 3101 C CA . MET B 1 184 ? 8.859 0.683 10.57 1 97.38 184 MET B CA 1
ATOM 3102 C C . MET B 1 184 ? 9.812 1.677 11.227 1 97.38 184 MET B C 1
ATOM 3104 O O . MET B 1 184 ? 10.906 1.304 11.656 1 97.38 184 MET B O 1
ATOM 3108 N N . LEU B 1 185 ? 9.422 2.955 11.305 1 97.81 185 LEU B N 1
ATOM 3109 C CA . LEU B 1 185 ? 10.211 3.986 11.969 1 97.81 185 LEU B CA 1
ATOM 3110 C C . LEU B 1 185 ? 10.453 3.627 13.43 1 97.81 185 LEU B C 1
ATOM 3112 O O . LEU B 1 185 ? 11.578 3.732 13.922 1 97.81 185 LEU B O 1
ATOM 3116 N N . VAL B 1 186 ? 9.445 3.139 14.117 1 97.31 186 VAL B N 1
ATOM 3117 C CA . VAL B 1 186 ? 9.547 2.785 15.531 1 97.31 186 VAL B CA 1
ATOM 3118 C C . VAL B 1 186 ? 10.5 1.602 15.703 1 97.31 186 VAL B C 1
ATOM 3120 O O . VAL B 1 186 ? 11.352 1.604 16.594 1 97.31 186 VAL B O 1
ATOM 3123 N N . ALA B 1 187 ? 10.32 0.631 14.805 1 96.81 187 ALA B N 1
ATOM 3124 C CA . ALA B 1 187 ? 11.211 -0.524 14.844 1 96.81 187 ALA B CA 1
ATOM 3125 C C . ALA B 1 187 ? 12.672 -0.098 14.68 1 96.81 187 ALA B C 1
ATOM 3127 O O . ALA B 1 187 ? 13.555 -0.608 15.375 1 96.81 187 ALA B O 1
ATOM 3128 N N . TRP B 1 188 ? 12.859 0.819 13.781 1 96.56 188 TRP B N 1
ATOM 3129 C CA . TRP B 1 188 ? 14.195 1.346 13.555 1 96.56 188 TRP B CA 1
ATOM 3130 C C . TRP B 1 188 ? 14.75 1.989 14.828 1 96.56 188 TRP B C 1
ATOM 3132 O O . TRP B 1 188 ? 15.875 1.693 15.242 1 96.56 188 TRP B O 1
ATOM 3142 N N . GLN B 1 189 ? 13.922 2.779 15.516 1 96.06 189 GLN B N 1
ATOM 3143 C CA . GLN B 1 189 ? 14.352 3.512 16.703 1 96.06 189 GLN B CA 1
ATOM 3144 C C . GLN B 1 189 ? 14.555 2.57 17.891 1 96.06 189 GLN B C 1
ATOM 3146 O O . GLN B 1 189 ? 15.359 2.85 18.781 1 96.06 189 GLN B O 1
ATOM 3151 N N . ARG B 1 190 ? 13.969 1.417 17.812 1 95.31 190 ARG B N 1
ATOM 3152 C CA . ARG B 1 190 ? 14.07 0.455 18.906 1 95.31 190 ARG B CA 1
ATOM 3153 C C . ARG B 1 190 ? 15.141 -0.591 18.609 1 95.31 190 ARG B C 1
ATOM 3155 O O . ARG B 1 190 ? 15.234 -1.604 19.312 1 95.31 190 ARG B O 1
ATOM 3162 N N . GLY B 1 191 ? 15.883 -0.413 17.547 1 93.56 191 GLY B N 1
ATOM 3163 C CA . GLY B 1 191 ? 17.109 -1.175 17.359 1 93.56 191 GLY B CA 1
ATOM 3164 C C . GLY B 1 191 ? 16.938 -2.352 16.406 1 93.56 191 GLY B C 1
ATOM 3165 O O . GLY B 1 191 ? 17.672 -3.334 16.5 1 93.56 191 GLY B O 1
ATOM 3166 N N . ASP B 1 192 ? 15.977 -2.244 15.523 1 93.56 192 ASP B N 1
ATOM 3167 C CA . ASP B 1 192 ? 15.82 -3.305 14.531 1 93.56 192 ASP B CA 1
ATOM 3168 C C . ASP B 1 192 ? 17.094 -3.484 13.719 1 93.56 192 ASP B C 1
ATOM 3170 O O . ASP B 1 192 ? 17.609 -2.527 13.125 1 93.56 192 ASP B O 1
ATOM 3174 N N . ALA B 1 193 ? 17.609 -4.691 13.609 1 91.12 193 ALA B N 1
ATOM 3175 C CA . ALA B 1 193 ? 18.922 -4.977 13.031 1 91.12 193 ALA B CA 1
ATOM 3176 C C . ALA B 1 193 ? 18.922 -4.711 11.531 1 91.12 193 ALA B C 1
ATOM 3178 O O . ALA B 1 193 ? 19.938 -4.285 10.977 1 91.12 193 ALA B O 1
ATOM 3179 N N . PHE B 1 194 ? 17.844 -4.973 10.891 1 93.19 194 PHE B N 1
ATOM 3180 C CA . PHE B 1 194 ? 17.75 -4.727 9.453 1 93.19 194 PHE B CA 1
ATOM 3181 C C . PHE B 1 194 ? 17.766 -3.229 9.164 1 93.19 194 PHE B C 1
ATOM 3183 O O . PHE B 1 194 ? 18.5 -2.762 8.305 1 93.19 194 PHE B O 1
ATOM 3190 N N . LEU B 1 195 ? 16.984 -2.492 9.883 1 93.25 195 LEU B N 1
ATOM 3191 C CA . LEU B 1 195 ? 16.766 -1.071 9.625 1 93.25 195 LEU B CA 1
ATOM 3192 C C . LEU B 1 195 ? 17.969 -0.255 10.062 1 93.25 195 LEU B C 1
ATOM 3194 O O . LEU B 1 195 ? 18.234 0.817 9.516 1 93.25 195 LEU B O 1
ATOM 3198 N N . GLY B 1 196 ? 18.625 -0.794 11.055 1 90.5 196 GLY B N 1
ATOM 3199 C CA . GLY B 1 196 ? 19.844 -0.123 11.516 1 90.5 196 GLY B CA 1
ATOM 3200 C C . GLY B 1 196 ? 21.094 -0.591 10.805 1 90.5 196 GLY B C 1
ATOM 3201 O O . GLY B 1 196 ? 22.172 -0.037 11.008 1 90.5 196 GLY B O 1
ATOM 3202 N N . GLY B 1 197 ? 20.969 -1.587 9.961 1 87.75 197 GLY B N 1
ATOM 3203 C CA . GLY B 1 197 ? 22.109 -2.205 9.305 1 87.75 197 GLY B CA 1
ATOM 3204 C C . GLY B 1 197 ? 22.188 -1.895 7.82 1 87.75 197 GLY B C 1
ATOM 3205 O O . GLY B 1 197 ? 21.5 -0.999 7.332 1 87.75 197 GLY B O 1
ATOM 3206 N N . PRO B 1 198 ? 23.078 -2.559 7.195 1 87.44 198 PRO B N 1
ATOM 3207 C CA . PRO B 1 198 ? 23.297 -2.297 5.77 1 87.44 198 PRO B CA 1
ATOM 3208 C C . PRO B 1 198 ? 22.109 -2.705 4.902 1 87.44 198 PRO B C 1
ATOM 3210 O O . PRO B 1 198 ? 22.016 -2.291 3.744 1 87.44 198 PRO B O 1
ATOM 3213 N N . GLY B 1 199 ? 21.266 -3.51 5.453 1 86 199 GLY B N 1
ATOM 3214 C CA . GLY B 1 199 ? 20.109 -3.988 4.707 1 86 199 GLY B CA 1
ATOM 3215 C C . GLY B 1 199 ? 19.25 -2.865 4.172 1 86 199 GLY B C 1
ATOM 3216 O O . GLY B 1 199 ? 18.766 -2.934 3.037 1 86 199 GLY B O 1
ATOM 3217 N N . TRP B 1 200 ? 19.094 -1.86 4.953 1 86.38 200 TRP B N 1
ATOM 3218 C CA . TRP B 1 200 ? 18.281 -0.711 4.547 1 86.38 200 TRP B CA 1
ATOM 3219 C C . TRP B 1 200 ? 18.844 -0.074 3.281 1 86.38 200 TRP B C 1
ATOM 3221 O O . TRP B 1 200 ? 18.109 0.17 2.322 1 86.38 200 TRP B O 1
ATOM 3231 N N . ASP B 1 201 ? 20.094 0.18 3.266 1 86.38 201 ASP B N 1
ATOM 3232 C CA . ASP B 1 201 ? 20.719 0.851 2.135 1 86.38 201 ASP B CA 1
ATOM 3233 C C . ASP B 1 201 ? 20.766 -0.059 0.91 1 86.38 201 ASP B C 1
ATOM 3235 O O . ASP B 1 201 ? 20.531 0.393 -0.213 1 86.38 201 ASP B O 1
ATOM 3239 N N . GLU B 1 202 ? 21 -1.274 1.169 1 85.5 202 GLU B N 1
ATOM 3240 C CA . GLU B 1 202 ? 21.078 -2.242 0.078 1 85.5 202 GLU B CA 1
ATOM 3241 C C . GLU B 1 202 ? 19.719 -2.451 -0.581 1 85.5 202 GLU B C 1
ATOM 3243 O O . GLU B 1 202 ? 19.625 -2.531 -1.808 1 85.5 202 GLU B O 1
ATOM 3248 N N . ALA B 1 203 ? 18.719 -2.486 0.16 1 84 203 ALA B N 1
ATOM 3249 C CA . ALA B 1 203 ? 17.375 -2.746 -0.346 1 84 203 ALA B CA 1
ATOM 3250 C C . ALA B 1 203 ? 16.859 -1.574 -1.181 1 84 203 ALA B C 1
ATOM 3252 O O . ALA B 1 203 ? 16.125 -1.767 -2.146 1 84 203 ALA B O 1
ATOM 3253 N N . GLY B 1 204 ? 17.266 -0.425 -0.823 1 79.38 204 GLY B N 1
ATOM 3254 C CA . GLY B 1 204 ? 16.781 0.76 -1.505 1 79.38 204 GLY B CA 1
ATOM 3255 C C . GLY B 1 204 ? 17.641 1.178 -2.678 1 79.38 204 GLY B C 1
ATOM 3256 O O . GLY B 1 204 ? 17.359 2.182 -3.338 1 79.38 204 GLY B O 1
ATOM 3257 N N . ALA B 1 205 ? 18.672 0.406 -2.902 1 80.69 205 ALA B N 1
ATOM 3258 C CA . ALA B 1 205 ? 19.594 0.77 -3.975 1 80.69 205 ALA B CA 1
ATOM 3259 C C . ALA B 1 205 ? 18.891 0.757 -5.332 1 80.69 205 ALA B C 1
ATOM 3261 O O . ALA B 1 205 ? 17.969 -0.02 -5.547 1 80.69 205 ALA B O 1
ATOM 3262 N N . LEU B 1 206 ? 19.297 1.693 -6.164 1 71 206 LEU B N 1
ATOM 3263 C CA . LEU B 1 206 ? 18.719 1.809 -7.5 1 71 206 LEU B CA 1
ATOM 3264 C C . LEU B 1 206 ? 18.906 0.511 -8.281 1 71 206 LEU B C 1
ATOM 3266 O O . LEU B 1 206 ? 19.969 -0.116 -8.219 1 71 206 LEU B O 1
ATOM 3270 N N . ARG B 1 207 ? 17.875 0.081 -8.836 1 70.31 207 ARG B N 1
ATOM 3271 C CA . ARG B 1 207 ? 17.906 -1.058 -9.75 1 70.31 207 ARG B CA 1
ATOM 3272 C C . ARG B 1 207 ? 17.297 -0.687 -11.102 1 70.31 207 ARG B C 1
ATOM 3274 O O . ARG B 1 207 ? 16.281 -0 -11.164 1 70.31 207 ARG B O 1
ATOM 3281 N N . PRO B 1 208 ? 18.078 -1.049 -12.234 1 69.62 208 PRO B N 1
ATOM 3282 C CA . PRO B 1 208 ? 17.469 -0.78 -13.531 1 69.62 208 PRO B CA 1
ATOM 3283 C C . PRO B 1 208 ? 16.172 -1.565 -13.75 1 69.62 208 PRO B C 1
ATOM 3285 O O . PRO B 1 208 ? 16 -2.646 -13.18 1 69.62 208 PRO B O 1
ATOM 3288 N N . GLY B 1 209 ? 15.062 -0.966 -14.242 1 71.88 209 GLY B N 1
ATOM 3289 C CA . GLY B 1 209 ? 13.805 -1.632 -14.555 1 71.88 209 GLY B CA 1
ATOM 3290 C C . GLY B 1 209 ? 13.469 -1.597 -16.031 1 71.88 209 GLY B C 1
ATOM 3291 O O . GLY B 1 209 ? 14.023 -0.792 -16.781 1 71.88 209 GLY B O 1
ATOM 3292 N N . VAL B 1 210 ? 12.758 -2.641 -16.391 1 69.88 210 VAL B N 1
ATOM 3293 C CA . VAL B 1 210 ? 12.227 -2.615 -17.75 1 69.88 210 VAL B CA 1
ATOM 3294 C C . VAL B 1 210 ? 11.055 -1.641 -17.828 1 69.88 210 VAL B C 1
ATOM 3296 O O . VAL B 1 210 ? 10.32 -1.469 -16.859 1 69.88 210 VAL B O 1
ATOM 3299 N N . GLN B 1 211 ? 10.961 -0.892 -18.906 1 62.38 211 GLN B N 1
ATOM 3300 C CA . GLN B 1 211 ? 9.852 0.03 -19.125 1 62.38 211 GLN B CA 1
ATOM 3301 C C . GLN B 1 211 ? 8.664 -0.687 -19.766 1 62.38 211 GLN B C 1
ATOM 3303 O O . GLN B 1 211 ? 8.828 -1.484 -20.688 1 62.38 211 GLN B O 1
ATOM 3308 N N . ARG B 1 212 ? 7.578 -0.594 -19.156 1 59.84 212 ARG B N 1
ATOM 3309 C CA . ARG B 1 212 ? 6.371 -1.154 -19.75 1 59.84 212 ARG B CA 1
ATOM 3310 C C . ARG B 1 212 ? 6.105 -0.545 -21.125 1 59.84 212 ARG B C 1
ATOM 3312 O O . ARG B 1 212 ? 6.242 0.666 -21.312 1 59.84 212 ARG B O 1
ATOM 3319 N N . GLN B 1 213 ? 6.098 -1.333 -22.234 1 44.66 213 GLN B N 1
ATOM 3320 C CA . GLN B 1 213 ? 5.746 -0.758 -23.531 1 44.66 213 GLN B CA 1
ATOM 3321 C C . GLN B 1 213 ? 4.34 -0.161 -23.5 1 44.66 213 GLN B C 1
ATOM 3323 O O . GLN B 1 213 ? 3.371 -0.854 -23.188 1 44.66 213 GLN B O 1
ATOM 3328 N N . ARG B 1 214 ? 4.027 0.989 -23.453 1 40.22 214 ARG B N 1
ATOM 3329 C CA . ARG B 1 214 ? 2.76 1.713 -23.5 1 40.22 214 ARG B CA 1
ATOM 3330 C C . ARG B 1 214 ? 2.07 1.518 -24.844 1 40.22 214 ARG B C 1
ATOM 3332 O O . ARG B 1 214 ? 2.734 1.405 -25.875 1 40.22 214 ARG B O 1
#

pLDDT: mean 94.77, std 7.88, range [40.22, 98.94]

Sequence (428 aa):
MLDIDFYFDPVSPYACLAFEHLPQALEGLSYAVRYRPVLFAGMLAHWGQKGPAEIEPKRAWTFRQVGWLAHRLGLRLDTPPQHPFNPLALLRLLTACAPAGETPGRNACEQVLRHVWHGGADPNDPARLQALAERLQPRRDPASDEVKQALRGATDAAIARGVFGVPTLAVGDRLFWGLDGLEMLVAWQRGDAFLGGPGWDEAGALRPGVQRQRMLDIDFYFDPVSPYACLAFEHLPQALEGLSYAVRYRPVLFAGMLAHWGQKGPAEIEPKRAWTFRQVGWLAHRLGLRLDTPPQHPFNPLALLRLLTACAPAGETPGRNACEQVLRHVWHGGADPNDPARLQALAERLQPRRDPASDEVKQALRGATDAAIARGVFGVPTLAVGDRLFWGLDGLEMLVAWQRGDAFLGGPGWDEAGALRPGVQRQR

Organism: Piscinibacter sakaiensis (NCBI:txid1547922)

Foldseek 3Di:
DFEKEWEAFLLDLLQLVCLVCVCVLQPPHDYDYAYFYADLVVLCVVVVHDDLVVDPVSVVVRCVVSVVVCVVSVHAFAAAPDPPDDRLLLSLLQLQQDPPPGGHDSVSVNLLSCCHTPPRYDSVPPVSSVVSSVVSVGNGDSVDPSSVVSNVVSNVVCVVLVDRHPGWMDGPSDIQHTNVSSNVVSCVVVPPDCNVDCVVVVVPDDDDDDDDDD/DFEKEWEAFLLDLLQLVCLVCVCVLQPPHDYDYAYFYADLVVLCVVVVHDDLVVDPVSVVVRCVVSVVVCVVSVHAFAAAPDPPDDRLLLSLLQLQQDPPPGGHDSVSVNLLSCCHTPPRYDSVPPVSSVVSCVVSVGNGDSVDPSSVVSRVVSNVVCVVLVDRHPGWMDGPSDIQHTNVSSNVVSCLVVPPDCNVDCVVVVVPDDDDDDDDPD

InterPro domains:
  IPR001853 DSBA-like thioredoxin domain [PF01323] (4-185)
  IPR014440 HCCA isomerase/glutathione S-transferase kappa [PIRSF006386] (3-187)
  IPR036249 Thioredoxin-like superfamily [SSF52833] (3-187)
  IPR044087 2-hydroxychromene-2-carboxylate isomerase NahD-like [cd03022] (4-190)
  IPR051924 Glutathione S-transferase Kappa/NadH [PTHR42943] (4-188)

Solvent-accessible surface area (backbone atoms only — not comparable to full-atom values): 23011 Å² total; per-residue (Å²): 119,47,58,33,41,38,34,28,34,82,74,33,67,48,26,48,52,37,62,70,42,42,65,68,67,44,61,95,57,60,66,47,78,47,43,39,64,31,52,58,68,59,38,24,59,74,70,62,41,64,55,63,57,75,35,62,57,51,30,26,47,48,34,32,51,51,51,46,50,28,57,75,70,73,45,86,74,25,68,37,61,50,44,45,58,85,49,60,68,60,48,25,42,44,53,8,49,18,60,92,94,54,56,34,55,68,67,58,52,48,52,52,40,41,52,32,32,42,83,35,42,63,63,76,37,67,69,56,45,50,52,49,46,64,73,64,56,46,73,43,61,40,84,35,67,66,33,50,48,48,42,52,49,45,30,51,51,41,44,74,73,48,51,73,62,59,19,24,42,28,47,87,92,44,74,26,61,36,50,68,15,52,55,50,54,42,40,37,76,72,62,33,64,49,64,68,36,67,54,36,61,62,37,35,47,90,53,62,51,63,75,78,85,127,119,46,58,32,41,39,36,30,33,82,73,33,66,48,25,48,51,37,61,70,41,42,65,70,68,44,60,96,58,61,68,49,77,45,44,40,63,31,52,58,67,60,39,24,58,74,70,63,40,66,56,63,57,75,36,63,56,51,30,27,48,48,33,33,50,50,51,48,49,28,58,74,70,71,46,87,74,25,68,36,63,50,44,45,59,86,49,61,68,60,48,25,41,44,53,9,49,16,60,92,94,54,56,35,56,69,68,57,51,48,53,54,41,42,51,32,33,43,84,34,42,64,65,76,38,66,70,56,45,51,52,48,46,64,73,62,55,46,73,41,61,41,85,36,67,65,33,50,49,48,42,51,49,44,30,50,52,40,43,74,72,48,51,71,62,60,18,24,41,27,47,85,91,45,75,23,59,36,51,67,14,53,54,50,52,43,39,37,76,73,63,33,65,50,64,71,36,68,52,37,60,61,37,35,48,90,51,62,51,63,75,80,86,124

Nearest PDB structures (foldseek):
  2imd-assembly1_A  TM=8.589E-01  e=3.471E-12  Pseudomonas putida
  3fz5-assembly2_D  TM=8.237E-01  e=4.402E-09  Cereibacter sphaeroides 2.4.1
  1yzx-assembly1_B  TM=8.159E-01  e=1.031E-08  Homo sapiens
  1r4w-assembly2_D  TM=7.967E-01  e=3.798E-08  Rattus norvegicus
  5g1k-assembly1_A  TM=6.272E-01  e=8.589E-02  Escherichia coli